Protein AF-A0A9W6SS70-F1 (afdb_monomer_lite)

Sequence (484 aa):
MRRREFAPVREHREPAPPSHRPSAETVPARDPLVPGTTDELIQLQATAGNEAVTGLVAQRAGGKGKGKAKKKAPPVDARVEHVKTAVKDGRFADGEQQLAAGEYGPARPGGAFWMLNGLSPDDLYKVSTGVGKDVRAKLIEHIAEADGKYNRARLESGIRAAMEAEKTAGSGTVSLIDALTVAGDGSFAPVWALLTGKSRPALIGVLRLLPRDLLVKLQGKLSEAPAADSAKLTDAIGDLVGTGTDMKSTDVIDLEGLKGLDRQMAGIYNQRGHLIAEQATALTIPSHAAAGIMKVESGGATFNAATDKTIIRFENHVFWKYWGKANKDSFNAHFDFERTAGGKPFHGHKWRESATGEWSDFHGDQEAEWRVIAFAASLGGQENAYKSASWGAGQVMGFNHSTVGFNTAVEMAAQYNKSERSQITGIFEYIRENNLAQAVRDADYATVAAGYNGSGQKATYAALIKAAADAYQKVTKGKTHVVN

Structure (mmCIF, N/CA/C/O backbone):
data_AF-A0A9W6SS70-F1
#
_entry.id   AF-A0A9W6SS70-F1
#
loop_
_atom_site.group_PDB
_atom_site.id
_atom_site.type_symbol
_atom_site.label_atom_id
_atom_site.label_alt_id
_atom_site.label_comp_id
_atom_site.label_asym_id
_atom_site.label_entity_id
_atom_site.label_seq_id
_atom_site.pdbx_PDB_ins_code
_atom_site.Cartn_x
_atom_site.Cartn_y
_atom_site.Cartn_z
_atom_site.occupancy
_atom_site.B_iso_or_equiv
_atom_site.auth_seq_id
_atom_site.auth_comp_id
_atom_site.auth_asym_id
_atom_site.auth_atom_id
_atom_site.pdbx_PDB_model_num
ATOM 1 N N . MET A 1 1 ? 42.114 38.171 102.226 1.00 34.84 1 MET A N 1
ATOM 2 C CA . MET A 1 1 ? 43.457 37.802 101.716 1.00 34.84 1 MET A CA 1
ATOM 3 C C . MET A 1 1 ? 43.297 36.864 100.523 1.00 34.84 1 MET A C 1
ATOM 5 O O . MET A 1 1 ? 42.344 36.103 100.497 1.00 34.84 1 MET A O 1
ATOM 9 N N . ARG A 1 2 ? 44.167 37.006 99.516 1.00 33.50 2 ARG A N 1
ATOM 10 C CA . ARG A 1 2 ? 44.130 36.365 98.183 1.00 33.50 2 ARG A CA 1
ATOM 11 C C . ARG A 1 2 ? 44.319 34.836 98.208 1.00 33.50 2 ARG A C 1
ATOM 13 O O . ARG A 1 2 ? 45.059 34.369 99.066 1.00 33.50 2 ARG A O 1
ATOM 20 N N . ARG A 1 3 ? 43.821 34.156 97.157 1.00 29.84 3 ARG A N 1
ATOM 21 C CA . ARG A 1 3 ? 44.477 33.165 96.237 1.00 29.84 3 ARG A CA 1
ATOM 22 C C . ARG A 1 3 ? 43.368 32.281 95.619 1.00 29.84 3 ARG A C 1
ATOM 24 O O . ARG A 1 3 ? 42.566 31.765 96.377 1.00 29.84 3 ARG A O 1
ATOM 31 N N . ARG A 1 4 ? 43.045 32.329 94.316 1.00 30.02 4 ARG A N 1
ATOM 32 C CA . ARG A 1 4 ? 43.705 31.875 93.058 1.00 30.02 4 ARG A CA 1
ATOM 33 C C . ARG A 1 4 ? 43.866 30.348 92.905 1.00 30.02 4 ARG A C 1
ATOM 35 O O . ARG A 1 4 ? 44.436 29.724 93.788 1.00 30.02 4 ARG A O 1
ATOM 42 N N . GLU A 1 5 ? 43.464 29.900 91.701 1.00 29.06 5 GLU A N 1
ATOM 43 C CA . GLU A 1 5 ? 43.579 28.579 91.025 1.00 29.06 5 GLU A CA 1
ATOM 44 C C . GLU A 1 5 ? 42.470 27.566 91.389 1.00 29.06 5 GLU A C 1
ATOM 46 O O . GLU A 1 5 ? 42.076 27.488 92.542 1.00 29.06 5 GLU A O 1
ATOM 51 N N . PHE A 1 6 ? 41.815 26.826 90.482 1.00 32.34 6 PHE A N 1
ATOM 52 C CA . PHE A 1 6 ? 42.171 26.249 89.174 1.00 32.34 6 PHE A CA 1
ATOM 53 C C . PHE A 1 6 ? 40.963 26.243 88.203 1.00 32.34 6 PHE A C 1
ATOM 55 O O . PHE A 1 6 ? 39.815 26.193 88.639 1.00 32.34 6 PHE A O 1
ATOM 62 N N . ALA A 1 7 ? 41.217 26.231 86.889 1.00 34.47 7 ALA A N 1
ATOM 63 C CA . ALA A 1 7 ? 40.215 25.974 85.846 1.00 34.47 7 ALA A CA 1
ATOM 64 C C . ALA A 1 7 ? 40.349 24.538 85.300 1.00 34.47 7 ALA A C 1
ATOM 66 O O . ALA A 1 7 ? 41.482 24.108 85.073 1.00 34.47 7 ALA A O 1
ATOM 67 N N . PRO A 1 8 ? 39.237 23.834 84.999 1.00 37.81 8 PRO A N 1
ATOM 68 C CA . PRO A 1 8 ? 39.266 22.666 84.127 1.00 37.81 8 PRO A CA 1
ATOM 69 C C . PRO A 1 8 ? 38.428 22.833 82.840 1.00 37.81 8 PRO A C 1
ATOM 71 O O . PRO A 1 8 ? 37.320 23.364 82.836 1.00 37.81 8 PRO A O 1
ATOM 74 N N . VAL A 1 9 ? 39.054 22.374 81.753 1.00 33.84 9 VAL A N 1
ATOM 75 C CA . VAL A 1 9 ? 38.587 21.837 80.457 1.00 33.84 9 VAL A CA 1
ATOM 76 C C . VAL A 1 9 ? 37.069 21.845 80.171 1.00 33.84 9 VAL A C 1
ATOM 78 O O . VAL A 1 9 ? 36.285 21.240 80.896 1.00 33.84 9 VAL A O 1
ATOM 81 N N . ARG A 1 10 ? 36.668 22.448 79.036 1.00 38.91 10 ARG A N 1
ATOM 82 C CA . ARG A 1 10 ? 35.332 22.304 78.421 1.00 38.91 10 ARG A CA 1
ATOM 83 C C . ARG A 1 10 ? 35.377 21.303 77.260 1.00 38.91 10 ARG A C 1
ATOM 85 O O . ARG A 1 10 ? 36.133 21.501 76.315 1.00 38.91 10 ARG A O 1
ATOM 92 N N . GLU A 1 11 ? 34.529 20.280 77.331 1.00 40.12 11 GLU A N 1
ATOM 93 C CA . GLU A 1 11 ? 34.183 19.381 76.224 1.00 40.12 11 GLU A CA 1
ATOM 94 C C . GLU A 1 11 ? 33.357 20.110 75.152 1.00 40.12 11 GLU A C 1
ATOM 96 O O . GLU A 1 11 ? 32.402 20.831 75.456 1.00 40.12 11 GLU A O 1
ATOM 101 N N . HIS A 1 12 ? 33.706 19.886 73.885 1.00 36.25 12 HIS A N 1
ATOM 102 C CA . HIS A 1 12 ? 32.921 20.289 72.723 1.00 36.25 12 HIS A CA 1
ATOM 103 C C . HIS A 1 12 ? 31.796 19.271 72.469 1.00 36.25 12 HIS A C 1
ATOM 105 O O . HIS A 1 12 ? 32.068 18.106 72.194 1.00 36.25 12 HIS A O 1
ATOM 111 N N . ARG A 1 13 ? 30.534 19.718 72.531 1.00 40.47 13 ARG A N 1
ATOM 112 C CA . ARG A 1 13 ? 29.363 19.000 71.995 1.00 40.47 13 ARG A CA 1
ATOM 113 C C . ARG A 1 13 ? 28.930 19.647 70.679 1.00 40.47 13 ARG A C 1
ATOM 115 O O . ARG A 1 13 ? 28.718 20.858 70.637 1.00 40.47 13 ARG A O 1
ATOM 122 N N . GLU A 1 14 ? 28.807 18.836 69.634 1.00 40.69 14 GLU A N 1
ATOM 123 C CA . GLU A 1 14 ? 28.291 19.217 68.313 1.00 40.69 14 GLU A CA 1
ATOM 124 C C . GLU A 1 14 ? 26.787 19.570 68.358 1.00 40.69 14 GLU A C 1
ATOM 126 O O . GLU A 1 14 ? 26.034 18.940 69.109 1.00 40.69 14 GLU A O 1
ATOM 131 N N . PRO A 1 15 ? 26.317 20.556 67.567 1.00 43.72 15 PRO A N 1
ATOM 132 C CA . PRO A 1 15 ? 24.897 20.887 67.458 1.00 43.72 15 PRO A CA 1
ATOM 133 C C . PRO A 1 15 ? 24.153 20.032 66.411 1.00 43.72 15 PRO A C 1
ATOM 135 O O . PRO A 1 15 ? 24.661 19.745 65.331 1.00 43.72 15 PRO A O 1
ATOM 138 N N . ALA A 1 16 ? 22.910 19.672 66.745 1.00 39.69 16 ALA A N 1
ATOM 139 C CA . ALA A 1 16 ? 21.987 18.863 65.944 1.00 39.69 16 ALA A CA 1
ATOM 140 C C . ALA A 1 16 ? 21.455 19.581 64.677 1.00 39.69 16 ALA A C 1
ATOM 142 O O . ALA A 1 16 ? 21.331 20.810 64.678 1.00 39.69 16 ALA A O 1
ATOM 143 N N . PRO A 1 17 ? 21.084 18.834 63.614 1.00 39.25 17 PRO A N 1
ATOM 144 C CA . PRO A 1 17 ? 20.610 19.400 62.351 1.00 39.25 17 PRO A CA 1
ATOM 145 C C . PRO A 1 17 ? 19.142 19.875 62.416 1.00 39.25 17 PRO A C 1
ATOM 147 O O . PRO A 1 17 ? 18.340 19.317 63.171 1.00 39.25 17 PRO A O 1
ATOM 150 N N . PRO A 1 18 ? 18.754 20.890 61.619 1.00 38.09 18 PRO A N 1
ATOM 151 C CA . PRO A 1 18 ? 17.405 21.441 61.638 1.00 38.09 18 PRO A CA 1
ATOM 152 C C . PRO A 1 18 ? 16.385 20.570 60.888 1.00 38.09 18 PRO A C 1
ATOM 154 O O . PRO A 1 18 ? 16.669 19.959 59.861 1.00 38.09 18 PRO A O 1
ATOM 157 N N . SER A 1 19 ? 15.161 20.569 61.419 1.00 34.66 19 SER A N 1
ATOM 158 C CA . SER A 1 19 ? 13.983 19.879 60.885 1.00 34.66 19 SER A CA 1
ATOM 159 C C . SER A 1 19 ? 13.395 20.578 59.648 1.00 34.66 19 SER A C 1
ATOM 161 O O . SER A 1 19 ? 13.146 21.784 59.664 1.00 34.66 19 SER A O 1
ATOM 163 N N . HIS A 1 20 ? 13.130 19.820 58.581 1.00 36.06 20 HIS A N 1
ATOM 164 C CA . HIS A 1 20 ? 12.375 20.280 57.411 1.00 36.06 20 HIS A CA 1
ATOM 165 C C . HIS A 1 20 ? 10.913 19.820 57.492 1.00 36.06 20 HIS A C 1
ATOM 167 O O . HIS A 1 20 ? 10.628 18.627 57.585 1.00 36.06 20 HIS A O 1
ATOM 173 N N . ARG A 1 21 ? 9.979 20.779 57.425 1.00 34.88 21 ARG A N 1
ATOM 174 C CA . ARG A 1 21 ? 8.587 20.542 57.006 1.00 34.88 21 ARG A CA 1
ATOM 175 C C . ARG A 1 21 ? 8.533 20.490 55.471 1.00 34.88 21 ARG A C 1
ATOM 177 O O . ARG A 1 21 ? 9.238 21.282 54.847 1.00 34.88 21 ARG A O 1
ATOM 184 N N . PRO A 1 22 ? 7.683 19.647 54.859 1.00 33.41 22 PRO A N 1
ATOM 185 C CA . PRO A 1 22 ? 7.480 19.663 53.418 1.00 33.41 22 PRO A CA 1
ATOM 186 C C . PRO A 1 22 ? 6.563 20.835 53.039 1.00 33.41 22 PRO A C 1
ATOM 188 O O . PRO A 1 22 ? 5.413 20.913 53.474 1.00 33.41 22 PRO A O 1
ATOM 191 N N . SER A 1 23 ? 7.097 21.768 52.257 1.00 34.31 23 SER A N 1
ATOM 192 C CA . SER A 1 23 ? 6.332 22.824 51.589 1.00 34.31 23 SER A CA 1
ATOM 193 C C . SER A 1 23 ? 5.704 22.260 50.314 1.00 34.31 23 SER A C 1
ATOM 195 O O . SER A 1 23 ? 6.335 21.466 49.623 1.00 34.31 23 SER A O 1
ATOM 197 N N . ALA A 1 24 ? 4.467 22.666 50.025 1.00 35.75 24 ALA A N 1
ATOM 198 C CA . ALA A 1 24 ? 3.689 22.254 48.862 1.00 35.75 24 ALA A CA 1
ATOM 199 C C . ALA A 1 24 ? 4.484 22.362 47.546 1.00 35.75 24 ALA A C 1
ATOM 201 O O . ALA A 1 24 ? 5.044 23.416 47.243 1.00 35.75 24 ALA A O 1
ATOM 202 N N . GLU A 1 25 ? 4.492 21.280 46.765 1.00 30.58 25 GLU A N 1
ATOM 203 C CA . GLU A 1 25 ? 4.998 21.260 45.394 1.00 30.58 25 GLU A CA 1
ATOM 204 C C . GLU A 1 25 ? 4.151 22.195 44.524 1.00 30.58 25 GLU A C 1
ATOM 206 O O . GLU A 1 25 ? 3.064 21.862 44.053 1.00 30.58 25 GLU A O 1
ATOM 211 N N . THR A 1 26 ? 4.660 23.401 44.306 1.00 35.25 26 THR A N 1
ATOM 212 C CA . THR A 1 26 ? 4.288 24.209 43.152 1.00 35.25 26 THR A CA 1
ATOM 213 C C . THR A 1 26 ? 4.836 23.523 41.908 1.00 35.25 26 THR A C 1
ATOM 215 O O . THR A 1 26 ? 6.053 23.438 41.736 1.00 35.25 26 THR A O 1
ATOM 218 N N . VAL A 1 27 ? 3.940 23.050 41.039 1.00 34.84 27 VAL A N 1
ATOM 219 C CA . VAL A 1 27 ? 4.254 22.711 39.644 1.00 34.84 27 VAL A CA 1
ATOM 220 C C . VAL A 1 27 ? 5.061 23.876 39.052 1.00 34.84 27 VAL A C 1
ATOM 222 O O . VAL A 1 27 ? 4.586 25.014 39.136 1.00 34.84 27 VAL A O 1
ATOM 225 N N . PRO A 1 28 ? 6.266 23.659 38.493 1.00 29.52 28 PRO A N 1
ATOM 226 C CA . PRO A 1 28 ? 7.027 24.759 37.927 1.00 29.52 28 PRO A CA 1
ATOM 227 C C . PRO A 1 28 ? 6.245 25.323 36.740 1.00 29.52 28 PRO A C 1
ATOM 229 O O . PRO A 1 28 ? 5.837 24.593 35.833 1.00 29.52 28 PRO A O 1
ATOM 232 N N . ALA A 1 29 ? 6.016 26.636 36.759 1.00 34.00 29 ALA A N 1
ATOM 233 C CA . ALA A 1 29 ? 5.611 27.360 35.567 1.00 34.00 29 ALA A CA 1
ATOM 234 C C . ALA A 1 29 ? 6.631 27.052 34.461 1.00 34.00 29 ALA A C 1
ATOM 236 O O . ALA A 1 29 ? 7.833 27.062 34.721 1.00 34.00 29 ALA A O 1
ATOM 237 N N . ARG A 1 30 ? 6.156 26.750 33.244 1.00 35.00 30 ARG A N 1
ATOM 238 C CA . ARG A 1 30 ? 7.028 26.637 32.067 1.00 35.00 30 ARG A CA 1
ATOM 239 C C . ARG A 1 30 ? 7.896 27.891 32.004 1.00 35.00 30 ARG A C 1
ATOM 241 O O . ARG A 1 30 ? 7.346 28.994 32.001 1.00 35.00 30 ARG A O 1
ATOM 248 N N . ASP A 1 31 ? 9.214 27.707 31.980 1.00 31.39 31 ASP A N 1
ATOM 249 C CA . ASP A 1 31 ? 10.160 28.811 31.853 1.00 31.39 31 ASP A CA 1
ATOM 250 C C . ASP A 1 31 ? 9.761 29.702 30.665 1.00 31.39 31 ASP A C 1
ATOM 252 O O . ASP A 1 31 ? 9.451 29.183 29.584 1.00 31.39 31 ASP A O 1
ATOM 256 N N . PRO A 1 32 ? 9.749 31.038 30.818 1.00 34.53 32 PRO A N 1
ATOM 257 C CA . PRO A 1 32 ? 9.654 31.915 29.666 1.00 34.53 32 PRO A CA 1
ATOM 258 C C . PRO A 1 32 ? 10.853 31.628 28.755 1.00 34.53 32 PRO A C 1
ATOM 260 O O . PRO A 1 32 ? 11.989 31.596 29.225 1.00 34.53 32 PRO A O 1
ATOM 263 N N . LEU A 1 33 ? 10.569 31.384 27.469 1.00 32.31 33 LEU A N 1
ATOM 264 C CA . LEU A 1 33 ? 11.536 31.077 26.409 1.00 32.31 33 LEU A CA 1
ATOM 265 C C . LEU A 1 33 ? 12.880 31.773 26.649 1.00 32.31 33 LEU A C 1
ATOM 267 O O . LEU A 1 33 ? 12.975 33.002 26.603 1.00 32.31 33 LEU A O 1
ATOM 271 N N . VAL A 1 34 ? 13.916 30.973 26.899 1.00 31.56 34 VAL A N 1
ATOM 272 C CA . VAL A 1 34 ? 15.281 31.471 27.060 1.00 31.56 34 VAL A CA 1
ATOM 273 C C . VAL A 1 34 ? 15.695 32.134 25.736 1.00 31.56 34 VAL A C 1
ATOM 275 O O . VAL A 1 34 ? 15.653 31.466 24.694 1.00 31.56 34 VAL A O 1
ATOM 278 N N . PRO A 1 35 ? 16.079 33.425 25.728 1.00 30.78 35 PRO A N 1
ATOM 279 C CA . PRO A 1 35 ? 16.480 34.108 24.502 1.00 30.78 35 PRO A CA 1
ATOM 280 C C . PRO A 1 35 ? 17.691 33.406 23.868 1.00 30.78 35 PRO A C 1
ATOM 282 O O . PRO A 1 35 ? 18.726 33.262 24.517 1.00 30.78 35 PRO A O 1
ATOM 285 N N . GLY A 1 36 ? 17.578 32.976 22.606 1.00 40.69 36 GLY A N 1
ATOM 286 C CA . GLY A 1 36 ? 18.657 32.303 21.870 1.00 40.69 36 GLY A CA 1
ATOM 287 C C . GLY A 1 36 ? 18.590 30.784 21.735 1.00 40.69 36 GLY A C 1
ATOM 288 O O . GLY A 1 36 ? 19.578 30.176 21.328 1.00 40.69 36 GLY A O 1
ATOM 289 N N . THR A 1 37 ? 17.448 30.168 22.019 1.00 44.69 37 THR A N 1
ATOM 290 C CA . THR A 1 37 ? 17.220 28.732 21.794 1.00 44.69 37 THR A CA 1
ATOM 291 C C . THR A 1 37 ? 16.939 28.403 20.321 1.00 44.69 37 THR A C 1
ATOM 293 O O . THR A 1 37 ? 16.532 29.259 19.532 1.00 44.69 37 THR A O 1
ATOM 296 N N . THR A 1 38 ? 17.146 27.137 19.941 1.00 45.81 38 THR A N 1
ATOM 297 C CA . THR A 1 38 ? 16.840 26.570 18.612 1.00 45.81 38 THR A CA 1
ATOM 298 C C . THR A 1 38 ? 15.425 26.920 18.135 1.00 45.81 38 THR A C 1
ATOM 300 O O . THR A 1 38 ? 15.217 27.162 16.947 1.00 45.81 38 THR A O 1
ATOM 303 N N . ASP A 1 39 ? 14.479 27.050 19.063 1.00 44.88 39 ASP A N 1
ATOM 304 C CA . ASP A 1 39 ? 13.083 27.388 18.788 1.00 44.88 39 ASP A CA 1
ATOM 305 C C . ASP A 1 39 ? 12.897 28.833 18.290 1.00 44.88 39 ASP A C 1
ATOM 307 O O . ASP A 1 39 ? 12.060 29.074 17.422 1.00 44.88 39 ASP A O 1
ATOM 311 N N . GLU A 1 40 ? 13.721 29.789 18.743 1.00 47.34 40 GLU A N 1
ATOM 312 C CA . GLU A 1 40 ? 13.718 31.178 18.248 1.00 47.34 40 GLU A CA 1
ATOM 313 C C . GLU A 1 40 ? 14.243 31.244 16.802 1.00 47.34 40 GLU A C 1
ATOM 315 O O . GLU A 1 40 ? 13.710 31.975 15.966 1.00 47.34 40 GLU A O 1
ATOM 320 N N . LEU A 1 41 ? 15.255 30.430 16.479 1.00 48.66 41 LEU A N 1
ATOM 321 C CA . LEU A 1 41 ? 15.810 30.331 15.126 1.00 48.66 41 LEU A CA 1
ATOM 322 C C . LEU A 1 41 ? 14.840 29.632 14.169 1.00 48.66 41 LEU A C 1
ATOM 324 O O . LEU A 1 41 ? 14.736 30.042 13.017 1.00 48.66 41 LEU A O 1
ATOM 328 N N . ILE A 1 42 ? 14.094 28.630 14.641 1.00 51.38 42 ILE A N 1
ATOM 329 C CA . ILE A 1 42 ? 13.034 27.962 13.873 1.00 51.38 42 ILE A CA 1
ATOM 330 C C . ILE A 1 42 ? 11.856 28.917 13.625 1.00 51.38 42 ILE A C 1
ATOM 332 O O . ILE A 1 42 ? 11.370 29.006 12.499 1.00 51.38 42 ILE A O 1
ATOM 336 N N . GLN A 1 43 ? 11.435 29.689 14.631 1.00 48.66 43 GLN A N 1
ATOM 337 C CA . GLN A 1 43 ? 10.403 30.726 14.488 1.00 48.66 43 GLN A CA 1
ATOM 338 C C . GLN A 1 43 ? 10.821 31.832 13.510 1.00 48.66 43 GLN A C 1
ATOM 340 O O . GLN A 1 43 ? 10.054 32.201 12.616 1.00 48.66 43 GLN A O 1
ATOM 345 N N . LEU A 1 44 ? 12.054 32.333 13.624 1.00 45.47 44 LEU A N 1
ATOM 346 C CA . LEU A 1 44 ? 12.578 33.370 12.735 1.00 45.47 44 LEU A CA 1
ATOM 347 C C . LEU A 1 44 ? 12.790 32.846 11.305 1.00 45.47 44 LEU A C 1
ATOM 349 O O . LEU A 1 44 ? 12.548 33.566 10.336 1.00 45.47 44 LEU A O 1
ATOM 353 N N . GLN A 1 45 ? 13.165 31.571 11.163 1.00 49.72 45 GLN A N 1
ATOM 354 C CA . GLN A 1 45 ? 13.223 30.886 9.874 1.00 49.72 45 GLN A CA 1
ATOM 355 C C . GLN A 1 45 ? 11.846 30.807 9.221 1.00 49.72 45 GLN A C 1
ATOM 357 O O . GLN A 1 45 ? 11.708 31.098 8.033 1.00 49.72 45 GLN A O 1
ATOM 362 N N . ALA A 1 46 ? 10.840 30.401 9.994 1.00 43.56 46 ALA A N 1
ATOM 363 C CA . ALA A 1 46 ? 9.483 30.187 9.513 1.00 43.56 46 ALA A CA 1
ATOM 364 C C . ALA A 1 46 ? 8.795 31.496 9.097 1.00 43.56 46 ALA A C 1
ATOM 366 O O . ALA A 1 46 ? 8.000 31.501 8.161 1.00 43.56 46 ALA A O 1
ATOM 367 N N . THR A 1 47 ? 9.113 32.608 9.763 1.00 38.97 47 THR A N 1
ATOM 368 C CA . THR A 1 47 ? 8.462 33.907 9.528 1.00 38.97 47 THR A CA 1
ATOM 369 C C . THR A 1 47 ? 9.213 34.815 8.556 1.00 38.97 47 THR A C 1
ATOM 371 O O . THR A 1 47 ? 8.577 35.587 7.841 1.00 38.97 47 THR A O 1
ATOM 374 N N . ALA A 1 48 ? 10.546 34.735 8.495 1.00 42.50 48 ALA A N 1
ATOM 375 C CA . ALA A 1 48 ? 11.370 35.690 7.749 1.00 42.50 48 ALA A CA 1
ATOM 376 C C . ALA A 1 48 ? 12.458 35.042 6.864 1.00 42.50 48 ALA A C 1
ATOM 378 O O . ALA A 1 48 ? 13.204 35.744 6.175 1.00 42.50 48 ALA A O 1
ATOM 379 N N . GLY A 1 49 ? 12.520 33.707 6.823 1.00 44.81 49 GLY A N 1
ATOM 380 C CA . GLY A 1 49 ? 13.399 32.940 5.943 1.00 44.81 49 GLY A CA 1
ATOM 381 C C . GLY A 1 49 ? 14.882 32.957 6.336 1.00 44.81 49 GLY A C 1
ATOM 382 O O . GLY A 1 49 ? 15.316 33.612 7.284 1.00 44.81 49 GLY A O 1
ATOM 383 N N . ASN A 1 50 ? 15.687 32.241 5.544 1.00 45.47 50 ASN A N 1
ATOM 384 C CA . ASN A 1 50 ? 17.110 31.988 5.815 1.00 45.47 50 ASN A CA 1
ATOM 385 C C . ASN A 1 50 ? 17.958 33.260 5.989 1.00 45.47 50 ASN A C 1
ATOM 387 O O . ASN A 1 50 ? 18.936 33.245 6.738 1.00 45.47 50 ASN A O 1
ATOM 391 N N . GLU A 1 51 ? 17.605 34.369 5.331 1.00 44.91 51 GLU A N 1
ATOM 392 C CA . GLU A 1 51 ? 18.325 35.640 5.495 1.00 44.91 51 GLU A CA 1
ATOM 393 C C . GLU A 1 51 ? 18.149 36.237 6.899 1.00 44.91 51 GLU A C 1
ATOM 395 O O . GLU A 1 51 ? 19.100 36.808 7.433 1.00 44.91 51 GLU A O 1
ATOM 400 N N . ALA A 1 52 ? 16.981 36.073 7.524 1.00 43.12 52 ALA A N 1
ATOM 401 C CA . ALA A 1 52 ? 16.703 36.615 8.850 1.00 43.12 52 ALA A CA 1
ATOM 402 C C . ALA A 1 52 ? 17.399 35.815 9.957 1.00 43.12 52 ALA A C 1
ATOM 404 O O . ALA A 1 52 ? 18.002 36.402 10.855 1.00 43.12 52 ALA A O 1
ATOM 405 N N . VAL A 1 53 ? 17.412 34.485 9.836 1.00 48.19 53 VAL A N 1
ATOM 406 C CA . VAL A 1 53 ? 18.167 33.592 10.733 1.00 48.19 53 VAL A CA 1
ATOM 407 C C . VAL A 1 53 ? 19.661 33.867 10.641 1.00 48.19 53 VAL A C 1
ATOM 409 O O . VAL A 1 53 ? 20.328 34.040 11.659 1.00 48.19 53 VAL A O 1
ATOM 412 N N . THR A 1 54 ? 20.177 34.016 9.419 1.00 45.47 54 THR A N 1
ATOM 413 C CA . THR A 1 54 ? 21.578 34.394 9.190 1.00 45.47 54 THR A CA 1
ATOM 414 C C . THR A 1 54 ? 21.882 35.784 9.766 1.00 45.47 54 THR A C 1
ATOM 416 O O . THR A 1 54 ? 22.950 35.993 10.340 1.00 45.47 54 THR A O 1
ATOM 419 N N . GLY A 1 55 ? 20.940 36.729 9.667 1.00 43.94 55 GLY A N 1
ATOM 420 C CA . GLY A 1 55 ? 21.052 38.075 10.230 1.00 43.94 55 GLY A CA 1
ATOM 421 C C . GLY A 1 55 ? 21.112 38.104 11.759 1.00 43.94 55 GLY A C 1
ATOM 422 O O . GLY A 1 55 ? 21.949 38.815 12.313 1.00 43.94 55 GLY A O 1
ATOM 423 N N . LEU A 1 56 ? 20.287 37.303 12.439 1.00 45.06 56 LEU A N 1
ATOM 424 C CA . LEU A 1 56 ? 20.263 37.203 13.903 1.00 45.06 56 LEU A CA 1
ATOM 425 C C . LEU A 1 56 ? 21.532 36.530 14.449 1.00 45.06 56 LEU A C 1
ATOM 427 O O . LEU A 1 56 ? 22.124 37.004 15.420 1.00 45.06 56 LEU A O 1
ATOM 431 N N . VAL A 1 57 ? 21.990 35.462 13.788 1.00 47.81 57 VAL A N 1
ATOM 432 C CA . VAL A 1 57 ? 23.243 34.766 14.125 1.00 47.81 57 VAL A CA 1
ATOM 433 C C . VAL A 1 57 ? 24.451 35.687 13.904 1.00 47.81 57 VAL A C 1
ATOM 435 O O . VAL A 1 57 ? 25.340 35.750 14.752 1.00 47.81 57 VAL A O 1
ATOM 438 N N . ALA A 1 58 ? 24.456 36.485 12.829 1.00 43.03 58 ALA A N 1
ATOM 439 C CA . ALA A 1 58 ? 25.506 37.468 12.555 1.00 43.03 58 ALA A CA 1
ATOM 440 C C . ALA A 1 58 ? 25.498 38.662 13.530 1.00 43.03 58 ALA A C 1
ATOM 442 O O . ALA A 1 58 ? 26.564 39.117 13.937 1.00 43.03 58 ALA A O 1
ATOM 443 N N . GLN A 1 59 ? 24.322 39.153 13.945 1.00 44.31 59 GLN A N 1
ATOM 444 C CA . GLN A 1 59 ? 24.195 40.216 14.955 1.00 44.31 59 GLN A CA 1
ATOM 445 C C . GLN A 1 59 ? 24.749 39.792 16.320 1.00 44.31 59 GLN A C 1
ATOM 447 O O . GLN A 1 59 ? 25.317 40.619 17.034 1.00 44.31 59 GLN A O 1
ATOM 452 N N . ARG A 1 60 ? 24.597 38.510 16.674 1.00 48.31 60 ARG A N 1
ATOM 453 C CA . ARG A 1 60 ? 25.060 37.938 17.946 1.00 48.31 60 ARG A CA 1
ATOM 454 C C . ARG A 1 60 ? 26.551 37.557 17.934 1.00 48.31 60 ARG A C 1
ATOM 456 O O . ARG A 1 60 ? 27.151 37.488 19.001 1.00 48.31 60 ARG A O 1
ATOM 463 N N . ALA A 1 61 ? 27.167 37.383 16.759 1.00 40.88 61 ALA A N 1
ATOM 464 C CA . ALA A 1 61 ? 28.573 36.983 16.607 1.00 40.88 61 ALA A CA 1
ATOM 465 C C . ALA A 1 61 ? 29.610 38.127 16.701 1.00 40.88 61 ALA A C 1
ATOM 467 O O . ALA A 1 61 ? 30.807 37.851 16.748 1.00 40.88 61 ALA A O 1
ATOM 468 N N . GLY A 1 62 ? 29.206 39.402 16.750 1.00 35.28 62 GLY A N 1
ATOM 469 C CA . GLY A 1 62 ? 30.151 40.499 16.999 1.00 35.28 62 GLY A CA 1
ATOM 470 C C . GLY A 1 62 ? 29.721 41.853 16.442 1.00 35.28 62 GLY A C 1
ATOM 471 O O . GLY A 1 62 ? 29.383 41.997 15.270 1.00 35.28 62 GLY A O 1
ATOM 472 N N . GLY A 1 63 ? 29.757 42.866 17.308 1.00 39.81 63 GLY A N 1
ATOM 473 C CA . GLY A 1 63 ? 29.382 44.240 17.002 1.00 39.81 63 GLY A CA 1
ATOM 474 C C . GLY A 1 63 ? 30.257 44.950 15.958 1.00 39.81 63 GLY A C 1
ATOM 475 O O . GLY A 1 63 ? 31.441 44.682 15.800 1.00 39.81 63 GLY A O 1
ATOM 476 N N . LYS A 1 64 ? 29.620 45.938 15.312 1.00 43.66 64 LYS A N 1
ATOM 477 C CA . LYS A 1 64 ? 30.180 47.075 14.555 1.00 43.66 64 LYS A CA 1
ATOM 478 C C . LYS A 1 64 ? 31.263 46.745 13.510 1.00 43.66 64 LYS A C 1
ATOM 480 O O . LYS A 1 64 ? 32.455 46.846 13.768 1.00 43.66 64 LYS A O 1
ATOM 485 N N . GLY A 1 65 ? 30.836 46.578 12.257 1.00 29.95 65 GLY A N 1
ATOM 486 C CA . GLY A 1 65 ? 31.710 46.697 11.087 1.00 29.95 65 GLY A CA 1
ATOM 487 C C . GLY A 1 65 ? 30.922 47.072 9.833 1.00 29.95 65 GLY A C 1
ATOM 488 O O . GLY A 1 65 ? 30.066 46.317 9.386 1.00 29.95 65 GLY A O 1
ATOM 489 N N . LYS A 1 66 ? 31.184 48.263 9.285 1.00 35.62 66 LYS A N 1
ATOM 490 C CA . LYS A 1 66 ? 30.565 48.803 8.065 1.00 35.62 66 LYS A CA 1
ATOM 491 C C . LYS A 1 66 ? 30.737 47.849 6.868 1.00 35.62 66 LYS A C 1
ATOM 493 O O . LYS A 1 66 ? 31.844 47.401 6.601 1.00 35.62 66 LYS A O 1
ATOM 498 N N . GLY A 1 67 ? 29.640 47.625 6.139 1.00 41.41 67 GLY A N 1
ATOM 499 C CA . GLY A 1 67 ? 29.579 47.231 4.725 1.00 41.41 67 GLY A CA 1
ATOM 500 C C . GLY A 1 67 ? 30.464 46.068 4.263 1.00 41.41 67 GLY A C 1
ATOM 501 O O . GLY A 1 67 ? 31.555 46.291 3.748 1.00 41.41 67 GLY A O 1
ATOM 502 N N . LYS A 1 68 ? 29.941 44.837 4.296 1.00 32.53 68 LYS A N 1
ATOM 503 C CA . LYS A 1 68 ? 30.390 43.754 3.404 1.00 32.53 68 LYS A CA 1
ATOM 504 C C . LYS A 1 68 ? 29.183 43.134 2.702 1.00 32.53 68 LYS A C 1
ATOM 506 O O . LYS A 1 68 ? 28.125 42.976 3.304 1.00 32.53 68 LYS A O 1
ATOM 511 N N . ALA A 1 69 ? 29.345 42.859 1.409 1.00 37.44 69 ALA A N 1
ATOM 512 C CA . ALA A 1 69 ? 28.310 42.356 0.513 1.00 37.44 69 ALA A CA 1
ATOM 513 C C . ALA A 1 69 ? 27.564 41.146 1.103 1.00 37.44 69 ALA A C 1
ATOM 515 O O . ALA A 1 69 ? 28.188 40.195 1.577 1.00 37.44 69 ALA A O 1
ATOM 516 N N . LYS A 1 70 ? 26.226 41.185 1.039 1.00 34.59 70 LYS A N 1
ATOM 517 C CA . LYS A 1 70 ? 25.343 40.059 1.367 1.00 34.59 70 LYS A CA 1
ATOM 518 C C . LYS A 1 70 ? 25.782 38.834 0.551 1.00 34.59 70 LYS A C 1
ATOM 520 O O . LYS A 1 70 ? 25.672 38.851 -0.675 1.00 34.59 70 LYS A O 1
ATOM 525 N N . LYS A 1 71 ? 26.285 37.775 1.194 1.00 40.03 71 LYS A N 1
ATOM 526 C CA . LYS A 1 71 ? 26.507 36.488 0.515 1.00 40.03 71 LYS A CA 1
ATOM 527 C C . LYS A 1 71 ? 25.132 35.899 0.182 1.00 40.03 71 LYS A C 1
ATOM 529 O O . LYS A 1 71 ? 24.436 35.446 1.084 1.00 40.03 71 LYS A O 1
ATOM 534 N N . LYS A 1 72 ? 24.724 35.936 -1.094 1.00 46.66 72 LYS A N 1
ATOM 535 C CA . LYS A 1 72 ? 23.524 35.223 -1.564 1.00 46.66 72 LYS A CA 1
ATOM 536 C C . LYS A 1 72 ? 23.677 33.733 -1.254 1.00 46.66 72 LYS A C 1
ATOM 538 O O . LYS A 1 72 ? 24.747 33.166 -1.475 1.00 46.66 72 LYS A O 1
ATOM 543 N N . ALA A 1 73 ? 22.608 33.117 -0.758 1.00 54.16 73 ALA A N 1
ATOM 544 C CA . ALA A 1 73 ? 22.551 31.675 -0.565 1.00 54.16 73 ALA A CA 1
ATOM 545 C C . ALA A 1 73 ? 22.865 30.939 -1.889 1.00 54.16 73 ALA A C 1
ATOM 547 O O . ALA A 1 73 ? 22.471 31.432 -2.951 1.00 54.16 73 ALA A O 1
ATOM 548 N N . PRO A 1 74 ? 23.557 29.781 -1.859 1.00 60.81 74 PRO A N 1
ATOM 549 C CA . PRO A 1 74 ? 23.889 29.042 -3.072 1.00 60.81 74 PRO A CA 1
ATOM 550 C C . PRO A 1 74 ? 22.638 28.692 -3.895 1.00 60.81 74 PRO A C 1
ATOM 552 O O . PRO A 1 74 ? 21.628 28.295 -3.295 1.00 60.81 74 PRO A O 1
ATOM 555 N N . PRO A 1 75 ? 22.700 28.789 -5.238 1.00 77.44 75 PRO A N 1
ATOM 556 C CA . PRO A 1 75 ? 21.651 28.291 -6.126 1.00 77.44 75 PRO A CA 1
ATOM 557 C C . PRO A 1 75 ? 21.354 26.806 -5.881 1.00 77.44 75 PRO A C 1
ATOM 559 O O . PRO A 1 75 ? 22.236 26.062 -5.452 1.00 77.44 75 PRO A O 1
ATOM 562 N N . VAL A 1 76 ? 20.132 26.364 -6.196 1.00 81.19 76 VAL A N 1
ATOM 563 C CA . VAL A 1 76 ? 19.691 24.962 -6.037 1.00 81.19 76 VAL A CA 1
ATOM 564 C C . VAL A 1 76 ? 20.683 23.980 -6.667 1.00 81.19 76 VAL A C 1
ATOM 566 O O . VAL A 1 76 ? 21.071 23.020 -6.008 1.00 81.19 76 VAL A O 1
ATOM 569 N N . ASP A 1 77 ? 21.174 24.258 -7.876 1.00 81.88 77 ASP A N 1
ATOM 570 C CA . ASP A 1 77 ? 22.112 23.378 -8.587 1.00 81.88 77 ASP A CA 1
ATOM 571 C C . ASP A 1 77 ? 23.441 23.205 -7.837 1.00 81.88 77 ASP A C 1
ATOM 573 O O . ASP A 1 77 ? 23.961 22.097 -7.721 1.00 81.88 77 ASP A O 1
ATOM 577 N N . ALA A 1 78 ? 23.959 24.278 -7.231 1.00 82.69 78 ALA A N 1
ATOM 578 C CA . ALA A 1 78 ? 25.178 24.209 -6.427 1.00 82.69 78 ALA A CA 1
ATOM 579 C C . ALA A 1 78 ? 24.980 23.354 -5.164 1.00 82.69 78 ALA A C 1
ATOM 581 O O . ALA A 1 78 ? 25.888 22.645 -4.733 1.00 82.69 78 ALA A O 1
ATOM 582 N N . ARG A 1 79 ? 23.777 23.385 -4.578 1.00 88.19 79 ARG A N 1
ATOM 583 C CA . ARG A 1 79 ? 23.424 22.547 -3.423 1.00 88.19 79 ARG A CA 1
ATOM 584 C C . ARG A 1 79 ? 23.271 21.083 -3.816 1.00 88.19 79 ARG A C 1
ATOM 586 O O . ARG A 1 79 ? 23.715 20.216 -3.070 1.00 88.19 79 ARG A O 1
ATOM 593 N N . VAL A 1 80 ? 22.685 20.813 -4.982 1.00 91.31 80 VAL A N 1
ATOM 594 C CA . VAL A 1 80 ? 22.577 19.462 -5.547 1.00 91.31 80 VAL A CA 1
ATOM 595 C C . VAL A 1 80 ? 23.964 18.842 -5.702 1.00 91.31 80 VAL A C 1
ATOM 597 O O . VAL A 1 80 ? 24.203 17.749 -5.190 1.00 91.31 80 VAL A O 1
ATOM 600 N N . GLU A 1 81 ? 24.895 19.547 -6.342 1.00 90.62 81 GLU A N 1
ATOM 601 C CA . GLU A 1 81 ? 26.252 19.031 -6.552 1.00 90.62 81 GLU A CA 1
ATOM 602 C C . GLU A 1 81 ? 27.029 18.862 -5.240 1.00 90.62 81 GLU A C 1
ATOM 604 O O . GLU A 1 81 ? 27.747 17.871 -5.068 1.00 90.62 81 GLU A O 1
ATOM 609 N N . HIS A 1 82 ? 26.826 19.756 -4.265 1.00 89.38 82 HIS A N 1
ATOM 610 C CA . HIS A 1 82 ? 27.392 19.584 -2.924 1.00 89.38 82 HIS A CA 1
ATOM 611 C C . HIS A 1 82 ? 26.885 18.308 -2.253 1.00 89.38 82 HIS A C 1
ATOM 613 O O . HIS A 1 82 ? 27.688 17.526 -1.749 1.00 89.38 82 HIS A O 1
ATOM 619 N N . VAL A 1 83 ? 25.570 18.070 -2.257 1.00 93.19 83 VAL A N 1
ATOM 620 C CA . VAL A 1 83 ? 24.979 16.877 -1.632 1.00 93.19 83 VAL A CA 1
ATOM 621 C C . VAL A 1 83 ? 25.479 15.604 -2.314 1.00 93.19 83 VAL A C 1
ATOM 623 O O . VAL A 1 83 ? 25.889 14.674 -1.622 1.00 93.19 83 VAL A O 1
ATOM 626 N N . LYS A 1 84 ? 25.528 15.569 -3.654 1.00 96.06 84 LYS A N 1
ATOM 627 C CA . LYS A 1 84 ? 26.096 14.433 -4.403 1.00 96.06 84 LYS A CA 1
ATOM 628 C C . LYS A 1 84 ? 27.546 14.158 -4.005 1.00 96.06 84 LYS A C 1
ATOM 630 O O . LYS A 1 84 ? 27.904 13.008 -3.759 1.00 96.06 84 LYS A O 1
ATOM 635 N N . THR A 1 85 ? 28.362 15.207 -3.921 1.00 93.62 85 THR A N 1
ATOM 636 C CA . THR A 1 85 ? 29.780 15.102 -3.552 1.00 93.62 85 THR A CA 1
ATOM 637 C C . THR A 1 85 ? 29.939 14.616 -2.115 1.00 93.62 85 THR A C 1
ATOM 639 O O . THR A 1 85 ? 30.679 13.674 -1.864 1.00 93.62 85 THR A O 1
ATOM 642 N N . ALA A 1 86 ? 29.190 15.190 -1.173 1.00 91.06 86 ALA A N 1
ATOM 643 C CA . ALA A 1 86 ? 29.238 14.793 0.227 1.00 91.06 86 ALA A CA 1
ATOM 644 C C . ALA A 1 86 ? 28.836 13.321 0.422 1.00 91.06 86 ALA A C 1
ATOM 646 O O . ALA A 1 86 ? 29.555 12.585 1.087 1.00 91.06 86 ALA A O 1
ATOM 647 N N . VAL A 1 87 ? 27.765 12.855 -0.232 1.00 95.56 87 VAL A N 1
ATOM 648 C CA . VAL A 1 87 ? 27.361 11.436 -0.192 1.00 95.56 87 VAL A CA 1
ATOM 649 C C . VAL A 1 87 ? 28.412 10.526 -0.834 1.00 95.56 87 VAL A C 1
ATOM 651 O O . VAL A 1 87 ? 28.667 9.435 -0.328 1.00 95.56 87 VAL A O 1
ATOM 654 N N . LYS A 1 88 ? 29.045 10.954 -1.934 1.00 95.94 88 LYS A N 1
ATOM 655 C CA . LYS A 1 88 ? 30.148 10.208 -2.562 1.00 95.94 88 LYS A CA 1
ATOM 656 C C . LYS A 1 88 ? 31.344 10.062 -1.617 1.00 95.94 88 LYS A C 1
ATOM 658 O O . LYS A 1 88 ? 31.947 8.995 -1.582 1.00 95.94 88 LYS A O 1
ATOM 663 N N . ASP A 1 89 ? 31.641 11.104 -0.849 1.00 93.12 89 ASP A N 1
ATOM 664 C CA . ASP A 1 89 ? 32.730 11.134 0.130 1.00 93.12 89 ASP A CA 1
ATOM 665 C C . ASP A 1 89 ? 32.371 10.439 1.461 1.00 93.12 89 ASP A C 1
ATOM 667 O O . ASP A 1 89 ? 33.182 10.445 2.384 1.00 93.12 89 ASP A O 1
ATOM 671 N N . GLY A 1 90 ? 31.157 9.888 1.599 1.00 93.62 90 GLY A N 1
ATOM 672 C CA . GLY A 1 90 ? 30.674 9.291 2.851 1.00 93.62 90 GLY A CA 1
ATOM 673 C C . GLY A 1 90 ? 30.391 10.306 3.965 1.00 93.62 90 GLY A C 1
ATOM 674 O O . GLY A 1 90 ? 30.333 9.939 5.133 1.00 93.62 90 GLY A O 1
ATOM 675 N N . ARG A 1 91 ? 30.230 11.588 3.619 1.00 92.38 91 ARG A N 1
ATOM 676 C CA . ARG A 1 91 ? 30.002 12.693 4.558 1.00 92.38 91 ARG A CA 1
ATOM 677 C C . ARG A 1 91 ? 28.525 13.038 4.654 1.00 92.38 91 ARG A C 1
ATOM 679 O O . ARG A 1 91 ? 28.010 13.855 3.882 1.00 92.38 91 ARG A O 1
ATOM 686 N N . PHE A 1 92 ? 27.831 12.430 5.604 1.00 90.62 92 PHE A N 1
ATOM 687 C CA . PHE A 1 92 ? 26.393 12.618 5.777 1.00 90.62 92 PHE A CA 1
ATOM 688 C C . PHE A 1 92 ? 26.088 13.696 6.815 1.00 90.62 92 PHE A C 1
ATOM 690 O O . PHE A 1 92 ? 25.505 14.727 6.470 1.00 90.62 92 PHE A O 1
ATOM 697 N N . ALA A 1 93 ? 26.524 13.497 8.060 1.00 84.62 93 ALA A N 1
ATOM 698 C CA . ALA A 1 93 ? 26.191 14.358 9.195 1.00 84.62 93 ALA A CA 1
ATOM 699 C C . ALA A 1 93 ? 27.330 15.283 9.670 1.00 84.62 93 ALA 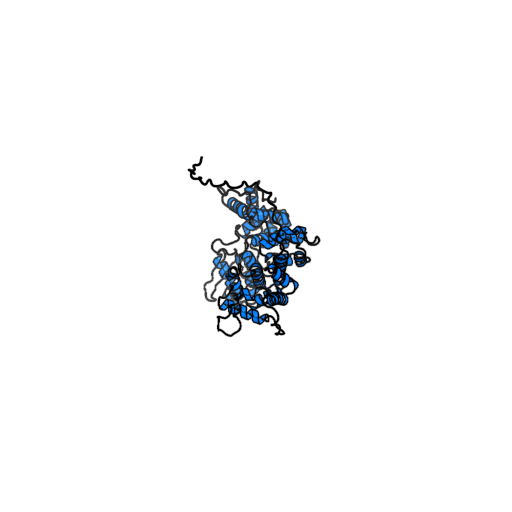A C 1
ATOM 701 O O . ALA A 1 93 ? 27.263 15.829 10.774 1.00 84.62 93 ALA A O 1
ATOM 702 N N . ASP A 1 94 ? 28.388 15.451 8.873 1.00 80.31 94 ASP A N 1
ATOM 703 C CA . ASP A 1 94 ? 29.512 16.329 9.200 1.00 80.31 94 ASP A CA 1
ATOM 704 C C . ASP A 1 94 ? 29.063 17.787 9.373 1.00 80.31 94 ASP A C 1
ATOM 706 O O . ASP A 1 94 ? 28.377 18.353 8.516 1.00 80.31 94 ASP A O 1
ATOM 710 N N . GLY A 1 95 ? 29.510 18.428 10.453 1.00 73.19 95 GLY A N 1
ATOM 711 C CA . GLY A 1 95 ? 29.390 19.876 10.614 1.00 73.19 95 GLY A CA 1
ATOM 712 C C . GLY A 1 95 ? 30.321 20.642 9.670 1.00 73.19 95 GLY A C 1
ATOM 713 O O . GLY A 1 95 ? 31.219 20.073 9.049 1.00 73.19 95 GLY A O 1
ATOM 714 N N . GLU A 1 96 ? 30.121 21.956 9.577 1.00 72.50 96 GLU A N 1
ATOM 715 C CA . GLU A 1 96 ? 31.090 22.838 8.924 1.00 72.50 96 GLU A CA 1
ATOM 716 C C . GLU A 1 96 ? 32.425 22.774 9.682 1.00 72.50 96 GLU A C 1
ATOM 718 O O . GLU A 1 96 ? 32.465 22.964 10.900 1.00 72.50 96 GLU A O 1
ATOM 723 N N . GLN A 1 97 ? 33.516 22.473 8.976 1.00 66.25 97 GLN A N 1
ATOM 724 C CA . GLN A 1 97 ? 34.838 22.397 9.595 1.00 66.25 97 GLN A CA 1
ATOM 725 C C . GLN A 1 97 ? 35.501 23.771 9.535 1.00 66.25 97 GLN A C 1
ATOM 727 O O . GLN A 1 97 ? 35.666 24.353 8.457 1.00 66.25 97 GLN A O 1
ATOM 732 N N . GLN A 1 98 ? 35.902 24.272 10.704 1.00 58.56 98 GLN A N 1
ATOM 733 C CA . GLN A 1 98 ? 36.785 25.429 10.786 1.00 58.56 98 GLN A CA 1
ATOM 734 C C . GLN A 1 98 ? 38.173 25.051 10.264 1.00 58.56 98 GLN A C 1
ATOM 736 O O . GLN A 1 98 ? 38.622 23.917 10.431 1.00 58.56 98 GLN A O 1
ATOM 741 N N . LEU A 1 99 ? 38.841 26.010 9.629 1.00 57.09 99 LEU A N 1
ATOM 742 C CA . LEU A 1 99 ? 40.222 25.838 9.194 1.00 57.09 99 LEU A CA 1
ATOM 743 C C . LEU A 1 99 ? 41.136 25.623 10.399 1.00 57.09 99 LEU A C 1
ATOM 745 O O . LEU A 1 99 ? 40.942 26.245 11.448 1.00 57.09 99 LEU A O 1
ATOM 749 N N . ALA A 1 100 ? 42.149 24.773 10.235 1.00 61.47 100 ALA A N 1
ATOM 750 C CA . ALA A 1 100 ? 43.183 24.637 11.247 1.00 61.47 100 ALA A CA 1
ATOM 751 C C . ALA A 1 100 ? 43.940 25.967 11.409 1.00 61.47 100 ALA A C 1
ATOM 753 O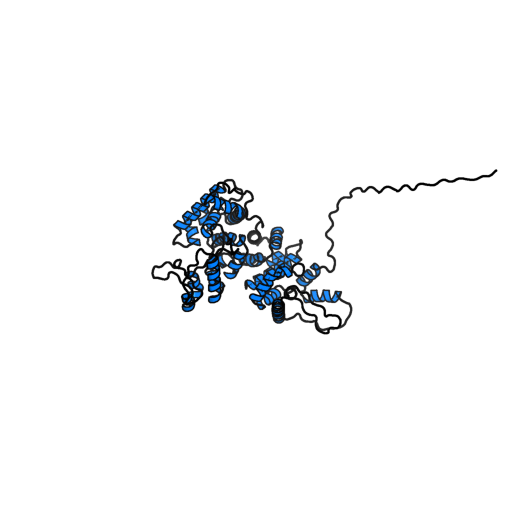 O . ALA A 1 100 ? 44.049 26.766 10.473 1.00 61.47 100 ALA A O 1
ATOM 754 N N . ALA A 1 101 ? 44.470 26.221 12.608 1.00 54.12 101 ALA A N 1
ATOM 755 C CA . ALA A 1 101 ? 45.232 27.435 12.877 1.00 54.12 101 ALA A CA 1
ATOM 756 C C . ALA A 1 101 ? 46.426 27.544 11.907 1.00 54.12 101 ALA A C 1
ATOM 758 O O . ALA A 1 101 ? 47.344 26.731 11.956 1.00 54.12 101 ALA A O 1
ATOM 759 N N . GLY A 1 102 ? 46.403 28.555 11.032 1.00 63.53 102 GLY A N 1
ATOM 760 C CA . GLY A 1 102 ? 47.442 28.801 10.023 1.00 63.53 102 GLY A CA 1
ATOM 761 C C . GLY A 1 102 ? 47.070 28.421 8.585 1.00 63.53 102 GLY A C 1
ATOM 762 O O . GLY A 1 102 ? 47.818 28.766 7.672 1.00 63.53 102 GLY A O 1
ATOM 763 N N . GLU A 1 103 ? 45.924 27.776 8.352 1.00 60.00 103 GLU A N 1
ATOM 764 C CA . GLU A 1 103 ? 45.410 27.520 7.001 1.00 60.00 103 GLU A CA 1
ATOM 765 C C . GLU A 1 103 ? 44.604 28.713 6.460 1.00 60.00 103 GLU A C 1
ATOM 767 O O . GLU A 1 103 ? 43.878 29.388 7.192 1.00 60.00 103 GLU A O 1
ATOM 772 N N . TYR A 1 104 ? 44.711 28.965 5.151 1.00 46.50 104 TYR A N 1
ATOM 773 C CA . TYR A 1 104 ? 44.006 30.048 4.458 1.00 46.50 104 TYR A CA 1
ATOM 774 C C . TYR A 1 104 ? 43.087 29.475 3.368 1.00 46.50 104 TYR A C 1
ATOM 776 O O . TYR A 1 104 ? 43.543 28.769 2.472 1.00 46.50 104 TYR A O 1
ATOM 784 N N . GLY A 1 105 ? 41.790 29.798 3.422 1.00 52.88 105 GLY A N 1
ATOM 785 C CA . GLY A 1 105 ? 40.767 29.343 2.469 1.00 52.88 105 GLY A CA 1
ATOM 786 C C . GLY A 1 105 ? 39.338 29.628 2.965 1.00 52.88 105 GLY A C 1
ATOM 787 O O . GLY A 1 105 ? 39.169 30.231 4.026 1.00 52.88 105 GLY A O 1
ATOM 788 N N . PRO A 1 106 ? 38.276 29.258 2.226 1.00 50.69 106 PRO A N 1
ATOM 789 C CA . PRO A 1 106 ? 36.934 29.164 2.800 1.00 50.69 106 PRO A CA 1
ATOM 790 C C . PRO A 1 106 ? 36.831 27.935 3.723 1.00 50.69 106 PRO A C 1
ATOM 792 O O . PRO A 1 106 ? 37.465 26.916 3.459 1.00 50.69 106 PRO A O 1
ATOM 795 N N . ALA A 1 107 ? 36.020 28.017 4.786 1.00 59.50 107 ALA A N 1
ATOM 796 C CA . ALA A 1 107 ? 35.704 26.865 5.637 1.00 59.50 107 ALA A CA 1
ATOM 797 C C . ALA A 1 107 ? 35.154 25.700 4.799 1.00 59.50 107 ALA A C 1
ATOM 799 O O . ALA A 1 107 ? 34.494 25.924 3.776 1.00 59.50 107 ALA A O 1
ATOM 800 N N . ARG A 1 108 ? 35.420 24.455 5.216 1.00 66.88 108 ARG A N 1
ATOM 801 C CA . ARG A 1 108 ? 34.908 23.289 4.490 1.00 66.88 108 ARG A CA 1
ATOM 802 C C . ARG A 1 108 ? 33.419 23.134 4.824 1.00 66.88 108 ARG A C 1
ATOM 804 O O . ARG A 1 108 ? 33.098 22.883 5.989 1.00 66.88 108 ARG A O 1
ATOM 811 N N . PRO A 1 109 ? 32.511 23.259 3.838 1.00 69.19 109 PRO A N 1
ATOM 812 C CA . PRO A 1 109 ? 31.085 23.118 4.090 1.00 69.19 109 PRO A CA 1
ATOM 813 C C . PRO A 1 109 ? 30.770 21.703 4.587 1.00 69.19 109 PRO A C 1
ATOM 815 O O . PRO A 1 109 ? 31.430 20.732 4.194 1.00 69.19 109 PRO A O 1
ATOM 818 N N . GLY A 1 110 ? 29.759 21.605 5.453 1.00 79.25 110 GLY A N 1
ATOM 819 C CA . GLY A 1 110 ? 29.375 20.361 6.119 1.00 79.25 110 GLY A CA 1
ATOM 820 C C . GLY A 1 110 ? 28.938 19.242 5.168 1.00 79.25 110 GLY A C 1
ATOM 821 O O . GLY A 1 110 ? 29.012 19.345 3.940 1.00 79.25 110 GLY A O 1
ATOM 822 N N . GLY A 1 111 ? 28.502 18.132 5.748 1.00 84.50 111 GLY A N 1
ATOM 823 C CA . GLY A 1 111 ? 28.035 16.950 5.036 1.00 84.50 111 GLY A CA 1
ATOM 824 C C . GLY A 1 111 ? 26.726 17.177 4.278 1.00 84.50 111 GLY A C 1
ATOM 825 O O . GLY A 1 111 ? 26.211 18.293 4.148 1.00 84.50 111 GLY A O 1
ATOM 826 N N . ALA A 1 112 ? 26.171 16.092 3.753 1.00 91.00 112 ALA A N 1
ATOM 827 C CA . ALA A 1 112 ? 24.945 16.131 2.973 1.00 91.00 112 ALA A CA 1
ATOM 828 C C . ALA A 1 112 ? 23.741 16.660 3.774 1.00 91.00 112 ALA A C 1
ATOM 830 O O . ALA A 1 112 ? 23.021 17.537 3.293 1.00 91.00 112 ALA A O 1
ATOM 831 N N . PHE A 1 113 ? 23.543 16.190 5.009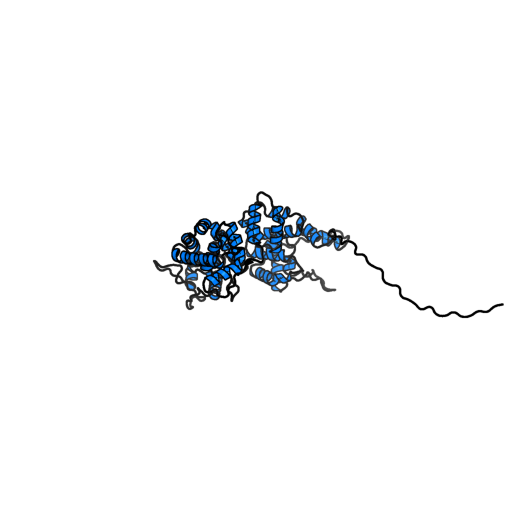 1.00 86.00 113 PHE A N 1
ATOM 832 C CA . PHE A 1 113 ? 22.434 16.633 5.856 1.00 86.00 113 PHE A CA 1
ATOM 833 C C . PHE A 1 113 ? 22.593 18.074 6.313 1.00 86.00 113 PHE A C 1
ATOM 835 O O . PHE A 1 113 ? 21.600 18.790 6.359 1.00 86.00 113 PHE A O 1
ATOM 842 N N . TRP A 1 114 ? 23.822 18.541 6.547 1.00 87.50 114 TRP A N 1
ATOM 843 C CA . TRP A 1 114 ? 24.081 19.953 6.826 1.00 87.50 114 TRP A CA 1
ATOM 844 C C . TRP A 1 114 ? 23.579 20.856 5.690 1.00 87.50 114 TRP A C 1
ATOM 846 O O . TRP A 1 114 ? 22.932 21.867 5.946 1.00 87.50 114 TRP A O 1
ATOM 856 N N . MET A 1 115 ? 23.822 20.464 4.433 1.00 85.62 115 MET A N 1
ATOM 857 C CA . MET A 1 115 ? 23.402 21.242 3.261 1.00 85.62 115 MET A CA 1
ATOM 858 C C . MET A 1 115 ? 21.882 21.237 3.045 1.00 85.62 115 MET A C 1
ATOM 860 O O . MET A 1 115 ? 21.327 22.209 2.527 1.00 85.62 115 MET A O 1
ATOM 864 N N . LEU A 1 116 ? 21.217 20.137 3.408 1.00 84.50 116 LEU A N 1
ATOM 865 C CA . LEU A 1 116 ? 19.764 19.984 3.299 1.00 84.50 116 LEU A CA 1
ATOM 866 C C . LEU A 1 116 ? 19.014 20.622 4.479 1.00 84.50 116 LEU A C 1
ATOM 868 O O . LEU A 1 116 ? 17.868 21.057 4.338 1.00 84.50 116 LEU A O 1
ATOM 872 N N . ASN A 1 117 ? 19.648 20.688 5.647 1.00 80.69 117 ASN A N 1
ATOM 873 C CA . ASN A 1 117 ? 19.058 21.235 6.857 1.00 80.69 117 ASN A CA 1
ATOM 874 C C . ASN A 1 117 ? 18.842 22.754 6.726 1.00 80.69 117 ASN A C 1
ATOM 876 O O . ASN A 1 117 ? 19.688 23.480 6.212 1.00 80.69 117 ASN A O 1
ATOM 880 N N . GLY A 1 118 ? 17.682 23.246 7.172 1.00 69.62 118 GLY A N 1
ATOM 881 C CA . GLY A 1 118 ? 17.321 24.671 7.087 1.00 69.62 118 GLY A CA 1
ATOM 882 C C . GLY A 1 118 ? 16.902 25.169 5.693 1.00 69.62 118 GLY A C 1
ATOM 883 O O . GLY A 1 118 ? 16.556 26.339 5.530 1.00 69.62 118 GLY A O 1
ATOM 884 N N . LEU A 1 119 ? 16.875 24.313 4.665 1.00 79.56 119 LEU A N 1
ATOM 885 C CA . LEU A 1 119 ? 16.305 24.689 3.366 1.00 79.56 119 LEU A CA 1
ATOM 886 C C . LEU A 1 119 ? 14.815 25.011 3.483 1.00 79.56 119 LEU A C 1
ATOM 888 O O . LEU A 1 119 ? 14.121 24.408 4.295 1.00 79.56 119 LEU A O 1
ATOM 892 N N . SER A 1 120 ? 14.295 25.909 2.640 1.00 80.44 120 SER A N 1
ATOM 893 C CA . SER A 1 120 ? 12.841 26.071 2.508 1.00 80.44 120 SER A CA 1
ATOM 894 C C . SER A 1 120 ? 12.195 24.733 2.099 1.00 80.44 120 SER A C 1
ATOM 896 O O . SER A 1 120 ? 12.886 23.898 1.512 1.00 80.44 120 SER A O 1
ATOM 898 N N . PRO A 1 121 ? 10.905 24.490 2.386 1.00 81.06 121 PRO A N 1
ATOM 899 C CA . PRO A 1 121 ? 10.216 23.276 1.937 1.00 81.06 121 PRO A CA 1
ATOM 900 C C . PRO A 1 121 ? 10.407 22.994 0.438 1.00 81.06 121 PRO A C 1
ATOM 902 O O . PRO A 1 121 ? 10.754 21.882 0.039 1.00 81.06 121 PRO A O 1
ATOM 905 N N . ASP A 1 122 ? 10.285 24.040 -0.380 1.00 82.00 122 ASP A N 1
ATOM 906 C CA . ASP A 1 122 ? 10.485 23.972 -1.824 1.00 82.00 122 ASP A CA 1
ATOM 907 C C . ASP A 1 122 ? 11.932 23.662 -2.213 1.00 82.00 122 ASP A C 1
ATOM 909 O O . ASP A 1 122 ? 12.162 22.857 -3.114 1.00 82.00 122 ASP A O 1
ATOM 913 N N . ASP A 1 123 ? 12.919 24.287 -1.569 1.00 82.69 123 ASP A N 1
ATOM 914 C CA . ASP A 1 123 ? 14.326 24.034 -1.891 1.00 82.69 123 ASP A CA 1
ATOM 915 C C . ASP A 1 123 ? 14.778 22.666 -1.388 1.00 82.69 123 ASP A C 1
ATOM 917 O O . ASP A 1 123 ? 15.529 21.991 -2.087 1.00 82.69 123 ASP A O 1
ATOM 921 N N . LEU A 1 124 ? 14.285 22.211 -0.232 1.00 84.38 124 LEU A N 1
ATOM 922 C CA . LEU A 1 124 ? 14.535 20.858 0.258 1.00 84.38 124 LEU A CA 1
ATOM 923 C C . LEU A 1 124 ? 14.015 19.832 -0.749 1.00 84.38 124 LEU A C 1
ATOM 925 O O . LEU A 1 124 ? 14.748 18.913 -1.114 1.00 84.38 124 LEU A O 1
ATOM 929 N N . TYR A 1 125 ? 12.794 20.024 -1.254 1.00 84.81 125 TYR A N 1
ATOM 930 C CA . TYR A 1 125 ? 12.225 19.165 -2.288 1.00 84.81 125 TYR A CA 1
ATOM 931 C C . TYR A 1 125 ? 13.027 19.226 -3.598 1.00 84.81 125 TYR A C 1
ATOM 933 O O . TYR A 1 125 ? 13.395 18.185 -4.149 1.00 84.81 125 TYR A O 1
ATOM 941 N N . LYS A 1 126 ? 13.343 20.429 -4.099 1.00 87.12 126 LYS A N 1
ATOM 942 C CA . LYS A 1 126 ? 14.084 20.618 -5.360 1.00 87.12 126 LYS A CA 1
ATOM 943 C C . LYS A 1 126 ? 15.483 20.012 -5.295 1.00 87.12 126 LYS A C 1
ATOM 945 O O . LYS A 1 126 ? 15.859 19.275 -6.205 1.00 87.12 126 LYS A O 1
ATOM 950 N N . VAL A 1 127 ? 16.232 20.273 -4.222 1.00 90.06 127 VAL A N 1
ATOM 951 C CA . VAL A 1 127 ? 17.580 19.722 -4.033 1.00 90.06 127 VAL A CA 1
ATOM 952 C C . VAL A 1 127 ? 17.507 18.199 -3.888 1.00 90.06 127 VAL A C 1
ATOM 954 O O . VAL A 1 127 ? 18.216 17.493 -4.600 1.00 90.06 127 VAL A O 1
ATOM 957 N N . SER A 1 128 ? 16.594 17.669 -3.067 1.00 90.25 128 SER A N 1
ATOM 958 C CA . SER A 1 128 ? 16.415 16.214 -2.901 1.00 90.25 128 SER A CA 1
ATOM 959 C C . SER A 1 128 ? 15.998 15.516 -4.204 1.00 90.25 128 SER A C 1
ATOM 961 O O . SER A 1 128 ? 16.408 14.389 -4.491 1.00 90.25 128 SER A O 1
ATOM 963 N N . THR A 1 129 ? 15.216 16.187 -5.048 1.00 88.44 129 THR A N 1
ATOM 964 C CA . THR A 1 129 ? 14.859 15.676 -6.377 1.00 88.44 129 THR A CA 1
ATOM 965 C C . THR A 1 129 ? 16.080 15.675 -7.302 1.00 88.44 129 THR A C 1
ATOM 967 O O . THR A 1 129 ? 16.373 14.653 -7.929 1.00 88.44 129 THR A O 1
ATOM 970 N N . GLY A 1 130 ? 16.823 16.786 -7.338 1.00 90.69 130 GLY A N 1
ATOM 971 C CA . GLY A 1 130 ? 17.962 17.006 -8.232 1.00 90.69 130 GLY A CA 1
ATOM 972 C C . GLY A 1 130 ? 19.182 16.119 -7.963 1.00 90.69 130 GLY A C 1
ATOM 973 O O . GLY A 1 130 ? 19.965 15.865 -8.879 1.00 90.69 130 GLY A O 1
ATOM 974 N N . VAL A 1 131 ? 19.342 15.590 -6.745 1.00 93.81 131 VAL A N 1
ATOM 975 C CA . VAL A 1 131 ? 20.469 14.689 -6.423 1.00 93.81 131 VAL A CA 1
ATOM 976 C C . VAL A 1 131 ? 20.358 13.303 -7.066 1.00 93.81 131 VAL A C 1
ATOM 978 O O . VAL A 1 131 ? 21.368 12.618 -7.202 1.00 93.81 131 VAL A O 1
ATOM 981 N N . GLY A 1 132 ? 19.165 12.911 -7.526 1.00 88.94 132 GLY A N 1
ATOM 982 C CA . GLY A 1 132 ? 18.921 11.620 -8.173 1.00 88.94 132 GLY A CA 1
ATOM 983 C C . GLY A 1 132 ? 18.606 10.475 -7.200 1.00 88.94 132 GLY A C 1
ATOM 984 O O . GLY A 1 132 ? 18.831 10.564 -5.992 1.00 88.94 132 GLY A O 1
ATOM 985 N N . LYS A 1 133 ? 18.037 9.388 -7.740 1.00 84.12 133 LYS A N 1
ATOM 986 C CA . LYS A 1 133 ? 17.461 8.272 -6.962 1.00 84.12 133 LYS A CA 1
ATOM 987 C C . LYS A 1 133 ? 18.474 7.553 -6.060 1.00 84.12 133 LYS A C 1
ATOM 989 O O . LYS A 1 133 ? 18.152 7.267 -4.912 1.00 84.12 133 LYS A O 1
ATOM 994 N N . ASP A 1 134 ? 19.693 7.325 -6.546 1.00 85.19 134 ASP A N 1
ATOM 995 C CA . ASP A 1 134 ? 20.698 6.533 -5.824 1.00 85.19 134 ASP A CA 1
ATOM 996 C C . ASP A 1 134 ? 21.266 7.320 -4.640 1.00 85.19 134 ASP A C 1
ATOM 998 O O . ASP A 1 134 ? 21.477 6.781 -3.556 1.00 85.19 134 ASP A O 1
ATOM 1002 N N . VAL A 1 135 ? 21.441 8.632 -4.822 1.00 95.06 135 VAL A N 1
ATOM 1003 C CA . VAL A 1 135 ? 21.863 9.533 -3.746 1.00 95.06 135 VAL A CA 1
ATOM 1004 C C . VAL A 1 135 ? 20.763 9.650 -2.694 1.00 95.06 135 VAL A C 1
ATOM 1006 O O . VAL A 1 135 ? 21.064 9.571 -1.508 1.00 95.06 135 VAL A O 1
ATOM 1009 N N . ARG A 1 136 ? 19.484 9.747 -3.093 1.00 92.81 136 ARG A N 1
ATOM 1010 C CA . ARG A 1 136 ? 18.358 9.710 -2.141 1.00 92.81 136 ARG A CA 1
ATOM 1011 C C . ARG A 1 136 ? 18.317 8.419 -1.325 1.00 92.81 136 ARG A C 1
ATOM 1013 O O . ARG A 1 136 ? 18.112 8.493 -0.120 1.00 92.81 136 ARG A O 1
ATOM 1020 N N . ALA A 1 137 ? 18.525 7.261 -1.953 1.00 76.44 137 ALA A N 1
ATOM 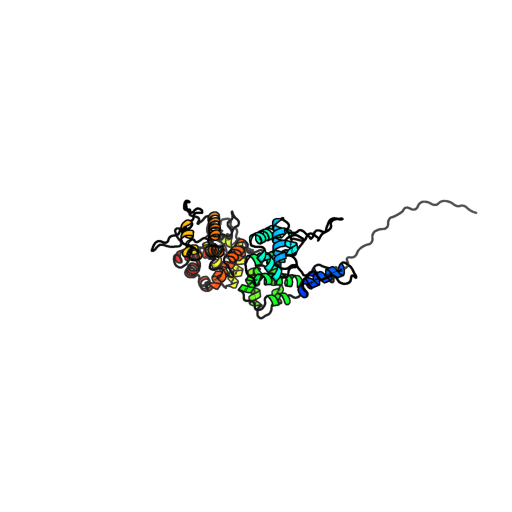1021 C CA . ALA A 1 137 ? 18.541 5.980 -1.248 1.00 76.44 137 ALA A CA 1
ATOM 1022 C C . ALA A 1 137 ? 19.629 5.949 -0.161 1.00 76.44 137 ALA A C 1
ATOM 1024 O O . ALA A 1 137 ? 19.326 5.634 0.987 1.00 76.44 137 ALA A O 1
ATOM 1025 N N . LYS A 1 138 ? 20.850 6.394 -0.490 1.00 89.00 138 LYS A N 1
ATOM 1026 C CA . LYS A 1 138 ? 21.953 6.520 0.478 1.00 89.00 138 LYS A CA 1
ATOM 1027 C C . LYS A 1 138 ? 21.651 7.518 1.596 1.00 89.00 138 LYS A C 1
ATOM 1029 O O . LYS A 1 138 ? 21.942 7.259 2.755 1.00 89.00 138 LYS A O 1
ATOM 1034 N N . LEU A 1 139 ? 21.036 8.657 1.279 1.00 93.88 139 LEU A N 1
ATOM 1035 C CA . LEU A 1 139 ? 20.620 9.621 2.304 1.00 93.88 139 LEU A CA 1
ATOM 1036 C C . LEU A 1 139 ? 19.602 9.019 3.285 1.00 93.88 139 LEU A C 1
ATOM 1038 O O . LEU A 1 139 ? 19.649 9.336 4.466 1.00 93.88 139 LEU A O 1
ATOM 1042 N N . ILE A 1 140 ? 18.693 8.159 2.816 1.00 85.44 140 ILE A N 1
ATOM 1043 C CA . ILE A 1 140 ? 17.744 7.451 3.688 1.00 85.44 140 ILE A CA 1
ATOM 1044 C C . ILE A 1 140 ? 18.438 6.366 4.514 1.00 85.44 140 ILE A C 1
ATOM 1046 O O . ILE A 1 140 ? 18.141 6.242 5.696 1.00 85.44 140 ILE A O 1
ATOM 1050 N N . GLU A 1 141 ? 19.357 5.604 3.925 1.00 80.12 141 GLU A N 1
ATOM 1051 C CA . GLU A 1 141 ? 20.149 4.588 4.633 1.00 80.12 141 GLU A CA 1
ATOM 1052 C C . GLU A 1 141 ? 20.908 5.190 5.826 1.00 80.12 141 GLU A C 1
ATOM 1054 O O . GLU A 1 141 ? 20.901 4.633 6.920 1.00 80.12 141 GLU A O 1
ATOM 1059 N N . HIS A 1 142 ? 21.470 6.384 5.638 1.00 92.69 142 HIS A N 1
ATOM 1060 C CA . HIS A 1 142 ? 22.246 7.095 6.653 1.00 92.69 142 HIS A CA 1
ATOM 1061 C C . HIS A 1 142 ? 21.420 8.092 7.485 1.00 92.69 142 HIS A C 1
ATOM 1063 O O . HIS A 1 142 ? 21.982 8.870 8.254 1.00 92.69 142 HIS A O 1
ATOM 1069 N N . ILE A 1 143 ? 20.086 8.106 7.370 1.00 88.31 143 ILE A N 1
ATOM 1070 C CA . ILE A 1 143 ? 19.242 9.155 7.974 1.00 88.31 143 ILE A CA 1
ATOM 1071 C C . ILE A 1 143 ? 19.338 9.221 9.504 1.00 88.31 143 ILE A C 1
ATOM 1073 O O . ILE A 1 143 ? 19.146 10.289 10.084 1.00 88.31 143 ILE A O 1
ATOM 1077 N N . ALA A 1 144 ? 19.664 8.102 10.156 1.00 80.50 144 ALA A N 1
ATOM 1078 C CA . ALA A 1 144 ? 19.880 8.034 11.600 1.00 80.50 144 ALA A CA 1
ATOM 1079 C C . ALA A 1 144 ? 21.085 8.880 12.057 1.00 80.50 144 ALA A C 1
ATOM 1081 O O . ALA A 1 144 ? 21.113 9.362 13.183 1.00 80.50 144 ALA A O 1
ATOM 1082 N N . GLU A 1 145 ? 22.062 9.155 11.185 1.00 85.69 145 GLU A N 1
ATOM 1083 C CA . GLU A 1 145 ? 23.203 10.012 11.539 1.00 85.69 145 GLU A CA 1
ATOM 1084 C C . GLU A 1 145 ? 22.811 11.480 11.770 1.00 85.69 145 GLU A C 1
ATOM 1086 O O . GLU A 1 145 ? 23.582 12.246 12.356 1.00 85.69 145 GLU A O 1
ATOM 1091 N N . ALA A 1 146 ? 21.623 11.887 11.312 1.00 75.25 146 ALA A N 1
ATOM 1092 C CA . ALA A 1 146 ? 21.076 13.215 11.559 1.00 75.25 146 ALA A CA 1
ATOM 1093 C C . ALA A 1 146 ? 20.535 13.388 12.992 1.00 75.25 146 ALA A C 1
ATOM 1095 O O . ALA A 1 146 ? 20.309 14.529 13.408 1.00 75.25 146 ALA A O 1
ATOM 1096 N N . ASP A 1 147 ? 20.330 12.299 13.741 1.00 75.00 147 ASP A N 1
ATOM 1097 C CA . ASP A 1 147 ? 19.756 12.344 15.086 1.00 75.00 147 ASP A CA 1
ATOM 1098 C C . ASP A 1 147 ? 20.589 13.213 16.035 1.00 75.00 147 ASP A C 1
ATOM 1100 O O . ASP A 1 147 ? 21.818 13.144 16.090 1.00 75.00 147 ASP A O 1
ATOM 1104 N N . GLY A 1 148 ? 19.902 14.097 16.764 1.00 70.06 148 GLY A N 1
ATOM 1105 C CA . GLY A 1 148 ? 20.521 15.039 17.700 1.00 70.06 148 GLY A CA 1
ATOM 1106 C C . GLY A 1 148 ? 21.374 16.144 17.060 1.00 70.06 148 GLY A C 1
ATOM 1107 O O . GLY A 1 148 ? 21.863 17.008 17.784 1.00 70.06 148 GLY A O 1
ATOM 1108 N N . LYS A 1 149 ? 21.548 16.152 15.730 1.00 72.31 149 LYS A N 1
ATOM 1109 C CA . LYS A 1 149 ? 22.377 17.135 15.002 1.00 72.31 149 LYS A CA 1
ATOM 1110 C C . LYS A 1 149 ? 21.571 18.013 14.051 1.00 72.31 149 LYS A C 1
ATOM 1112 O O . LYS A 1 149 ? 21.858 19.201 13.920 1.00 72.31 149 LYS A O 1
ATOM 1117 N N . TYR A 1 150 ? 20.571 17.437 13.391 1.00 82.06 150 TYR A N 1
ATOM 1118 C CA . TYR A 1 150 ? 19.718 18.112 12.415 1.00 82.06 150 TYR A CA 1
ATOM 1119 C C . TYR A 1 150 ? 18.254 17.722 12.622 1.00 82.06 150 TYR A C 1
ATOM 1121 O O . TYR A 1 150 ? 17.941 16.787 13.360 1.00 82.06 150 TYR A O 1
ATOM 1129 N N . ASN A 1 151 ? 17.333 18.421 11.954 1.00 79.44 151 ASN A N 1
ATOM 1130 C CA . ASN A 1 151 ? 15.919 18.054 12.006 1.00 79.44 151 ASN A CA 1
ATOM 1131 C C . ASN A 1 151 ? 15.673 16.791 11.158 1.00 79.44 151 ASN A C 1
ATOM 1133 O O . ASN A 1 151 ? 15.312 16.879 9.981 1.00 79.44 151 ASN A O 1
ATOM 1137 N N . ARG A 1 152 ? 15.898 15.613 11.758 1.00 79.81 152 ARG A N 1
ATOM 1138 C CA . ARG A 1 152 ? 15.769 14.312 11.088 1.00 79.81 152 ARG A CA 1
ATOM 1139 C C . ARG A 1 152 ? 14.386 14.121 10.477 1.00 79.81 152 ARG A C 1
ATOM 1141 O O . ARG A 1 152 ? 14.303 13.762 9.309 1.00 79.81 152 ARG A O 1
ATOM 1148 N N . ALA A 1 153 ? 13.319 14.397 11.227 1.00 73.12 153 ALA A N 1
ATOM 1149 C CA . ALA A 1 153 ? 11.939 14.251 10.761 1.00 73.12 153 ALA A CA 1
ATOM 1150 C C . ALA A 1 153 ? 11.691 15.018 9.454 1.00 73.12 153 ALA A C 1
ATOM 1152 O O . ALA A 1 153 ? 11.129 14.488 8.492 1.00 73.12 153 ALA A O 1
ATOM 1153 N N . ARG A 1 154 ? 12.169 16.262 9.407 1.00 86.62 154 ARG A N 1
ATOM 1154 C CA . ARG A 1 154 ? 12.055 17.135 8.243 1.00 86.62 154 ARG A CA 1
ATOM 1155 C C . ARG A 1 154 ? 12.891 16.650 7.060 1.00 86.62 154 ARG A C 1
ATOM 1157 O O . ARG A 1 154 ? 12.393 16.626 5.936 1.00 86.62 154 ARG A O 1
ATOM 1164 N N . LEU A 1 155 ? 14.142 16.259 7.310 1.00 84.38 155 LEU A N 1
ATOM 1165 C CA . LEU A 1 155 ? 15.042 15.717 6.289 1.00 84.38 155 LEU A CA 1
ATOM 1166 C C . LEU A 1 155 ? 14.477 14.429 5.690 1.00 84.38 155 LEU A C 1
ATOM 1168 O O . LEU A 1 155 ? 14.349 14.324 4.474 1.00 84.38 155 LEU A O 1
ATOM 1172 N N . GLU A 1 156 ? 14.087 13.481 6.537 1.00 81.00 156 GLU A N 1
ATOM 1173 C CA . GLU A 1 156 ? 13.546 12.191 6.128 1.00 81.00 156 GLU A CA 1
ATOM 1174 C C . GLU A 1 156 ? 12.285 12.363 5.281 1.00 81.00 156 GLU A C 1
ATOM 1176 O O . GLU A 1 156 ? 12.215 11.828 4.175 1.00 81.00 156 GLU A O 1
ATOM 1181 N N . SER A 1 157 ? 11.325 13.162 5.750 1.00 73.81 157 SER A N 1
ATOM 1182 C CA . SER A 1 157 ? 10.064 13.392 5.035 1.00 73.81 157 SER A CA 1
ATOM 1183 C C . SER A 1 157 ? 10.292 14.105 3.700 1.00 73.81 157 SER A C 1
ATOM 1185 O O . SER A 1 157 ? 9.724 13.708 2.684 1.00 73.81 157 SER A O 1
ATOM 1187 N N . GLY A 1 158 ? 11.180 15.107 3.661 1.00 82.81 158 GLY A N 1
ATOM 1188 C CA . GLY A 1 158 ? 11.531 15.816 2.427 1.00 82.81 158 GLY A CA 1
ATOM 1189 C C . GLY A 1 158 ? 12.248 14.933 1.399 1.00 82.81 158 GLY A C 1
ATOM 1190 O O . GLY A 1 158 ? 11.935 14.990 0.208 1.00 82.81 158 GLY A O 1
ATOM 1191 N N . ILE A 1 159 ? 13.172 14.073 1.845 1.00 85.56 159 ILE A N 1
ATOM 1192 C CA . ILE A 1 159 ? 13.875 13.124 0.970 1.00 85.56 159 ILE A CA 1
ATOM 1193 C C . ILE A 1 159 ? 12.903 12.058 0.456 1.00 85.56 159 ILE A C 1
ATOM 1195 O O . ILE A 1 159 ? 12.901 11.777 -0.744 1.00 85.56 159 ILE A O 1
ATOM 1199 N N . ARG A 1 160 ? 12.054 11.493 1.328 1.00 74.56 160 ARG A N 1
ATOM 1200 C CA . ARG A 1 160 ? 11.034 10.497 0.956 1.00 74.56 160 ARG A CA 1
ATOM 1201 C C . ARG A 1 160 ? 10.034 11.065 -0.042 1.00 74.56 160 ARG A C 1
ATOM 1203 O O . ARG A 1 160 ? 9.781 10.424 -1.055 1.00 74.56 160 ARG A O 1
ATOM 1210 N N . ALA A 1 161 ? 9.573 12.296 0.152 1.00 73.06 161 ALA A N 1
ATOM 1211 C CA . ALA A 1 161 ? 8.697 12.945 -0.814 1.00 73.06 161 ALA A CA 1
ATOM 1212 C C . ALA A 1 161 ? 9.350 13.124 -2.196 1.00 73.06 161 ALA A C 1
ATOM 1214 O O . ALA A 1 161 ? 8.712 12.919 -3.226 1.00 73.06 161 ALA A O 1
ATOM 1215 N N . ALA A 1 162 ? 10.647 13.443 -2.244 1.00 80.25 162 ALA A N 1
ATOM 1216 C CA . ALA A 1 162 ? 11.391 13.507 -3.502 1.00 80.25 162 ALA A CA 1
ATOM 1217 C C . ALA A 1 162 ? 11.609 12.125 -4.159 1.00 80.25 162 ALA A C 1
ATOM 1219 O O . ALA A 1 162 ? 11.963 12.051 -5.338 1.00 80.25 162 ALA A O 1
ATOM 1220 N N . MET A 1 163 ? 11.413 11.019 -3.428 1.00 69.38 163 MET A N 1
ATOM 1221 C CA . MET A 1 163 ? 11.363 9.668 -4.002 1.00 69.38 163 MET A CA 1
ATOM 1222 C C . MET A 1 163 ? 10.004 9.356 -4.644 1.00 69.38 163 MET A C 1
ATOM 1224 O O . MET A 1 163 ? 9.981 8.592 -5.602 1.00 69.38 163 MET A O 1
ATOM 1228 N N . GLU A 1 164 ? 8.916 9.967 -4.167 1.00 56.53 164 GLU A N 1
ATOM 1229 C CA . GLU A 1 164 ? 7.538 9.743 -4.644 1.00 56.53 164 GLU A CA 1
ATOM 1230 C C . GLU A 1 164 ? 7.159 10.601 -5.872 1.00 56.53 164 GLU A C 1
ATOM 1232 O O . GLU A 1 164 ? 6.077 10.449 -6.422 1.00 56.53 164 GLU A O 1
ATOM 1237 N N . ALA A 1 165 ? 8.056 11.478 -6.349 1.00 54.03 165 ALA A N 1
ATOM 1238 C CA . ALA A 1 165 ? 7.865 12.369 -7.509 1.00 54.03 165 ALA A CA 1
ATOM 1239 C C . ALA A 1 165 ? 6.644 13.322 -7.433 1.00 54.03 165 ALA A C 1
ATOM 1241 O O . ALA A 1 165 ? 6.294 13.975 -8.421 1.00 54.03 165 ALA A O 1
ATOM 1242 N N . GLU A 1 166 ? 6.032 13.476 -6.258 1.00 51.50 166 GLU A N 1
ATOM 1243 C CA . GLU A 1 166 ? 4.900 14.369 -6.019 1.00 51.50 166 GLU A CA 1
ATOM 1244 C C . GLU A 1 166 ? 5.351 15.764 -5.575 1.00 51.50 166 GLU A C 1
ATOM 1246 O O . GLU A 1 166 ? 5.563 16.047 -4.392 1.00 51.50 166 GLU A O 1
ATOM 1251 N N . LYS A 1 167 ? 5.436 16.685 -6.539 1.00 49.69 167 LYS A N 1
ATOM 1252 C CA . LYS A 1 167 ? 5.875 18.069 -6.294 1.00 49.69 167 LYS A CA 1
ATOM 1253 C C . LYS A 1 167 ? 5.033 18.814 -5.252 1.00 49.69 167 LYS A C 1
ATOM 1255 O O . LYS A 1 167 ? 5.563 19.668 -4.551 1.00 49.69 167 LYS A O 1
ATOM 1260 N N . THR A 1 168 ? 3.738 18.521 -5.165 1.00 49.09 168 THR A N 1
ATOM 1261 C CA . THR A 1 168 ? 2.773 19.231 -4.309 1.00 49.09 168 THR A CA 1
ATOM 1262 C C . THR A 1 168 ? 2.610 18.622 -2.918 1.00 49.09 168 THR A C 1
ATOM 1264 O O . THR A 1 168 ? 2.342 19.365 -1.975 1.00 49.09 168 THR A O 1
ATOM 1267 N N . ALA A 1 169 ? 2.779 17.306 -2.761 1.00 54.25 169 ALA A N 1
ATOM 1268 C CA . ALA A 1 169 ? 2.719 16.659 -1.451 1.00 54.25 169 ALA A CA 1
ATOM 1269 C C . ALA A 1 169 ? 4.016 16.877 -0.661 1.00 54.25 169 ALA A C 1
ATOM 1271 O O . ALA A 1 169 ? 3.964 17.144 0.536 1.00 54.25 169 ALA A O 1
ATOM 1272 N N . GLY A 1 170 ? 5.173 16.877 -1.337 1.00 60.38 170 GLY A N 1
ATOM 1273 C CA . GLY A 1 170 ? 6.470 16.958 -0.670 1.00 60.38 170 GLY A CA 1
ATOM 1274 C C . GLY A 1 170 ? 6.773 18.267 0.045 1.00 60.38 170 GLY A C 1
ATOM 1275 O O . GLY A 1 170 ? 7.135 18.250 1.222 1.00 60.38 170 GLY A O 1
ATOM 1276 N N . SER A 1 171 ? 6.598 19.410 -0.623 1.00 72.88 171 SER A N 1
ATOM 1277 C CA . SER A 1 171 ? 6.736 20.700 0.064 1.00 72.88 171 SER A CA 1
ATOM 1278 C C . SER A 1 171 ? 5.632 20.891 1.108 1.00 72.88 171 SER A C 1
ATOM 1280 O O . SER A 1 171 ? 5.904 21.413 2.185 1.00 72.88 171 SER A O 1
ATOM 1282 N N . GLY A 1 172 ? 4.426 20.369 0.847 1.00 75.94 172 GLY A N 1
ATOM 1283 C CA . GLY A 1 172 ? 3.302 20.374 1.784 1.00 75.94 172 GLY A CA 1
ATOM 1284 C C . GLY A 1 172 ? 3.596 19.663 3.109 1.00 75.94 172 GLY A C 1
ATOM 1285 O O . GLY A 1 172 ? 3.356 20.243 4.165 1.00 75.94 172 GLY A O 1
ATOM 1286 N N . THR A 1 173 ? 4.155 18.448 3.082 1.00 77.31 173 THR A N 1
ATOM 1287 C CA . THR A 1 173 ? 4.525 17.703 4.301 1.00 77.31 173 THR A CA 1
ATOM 1288 C C . THR A 1 173 ? 5.620 18.420 5.083 1.00 77.31 173 THR A C 1
ATOM 1290 O O . THR A 1 173 ? 5.531 18.527 6.303 1.00 77.31 173 THR A O 1
ATOM 1293 N N . VAL A 1 174 ? 6.637 18.960 4.404 1.00 80.00 174 VAL A N 1
ATOM 1294 C CA . VAL A 1 174 ? 7.718 19.698 5.076 1.00 80.00 174 VAL A CA 1
ATOM 1295 C C . VAL A 1 174 ? 7.181 20.979 5.727 1.00 80.00 174 VAL A C 1
ATOM 1297 O O . VAL A 1 174 ? 7.482 21.236 6.891 1.00 80.00 174 VAL A O 1
ATOM 1300 N N . SER A 1 175 ? 6.325 21.736 5.032 1.00 83.44 175 SER A N 1
ATOM 1301 C CA . SER A 1 175 ? 5.623 22.893 5.607 1.00 83.44 175 SER A CA 1
ATOM 1302 C C . SER A 1 175 ? 4.763 22.515 6.813 1.00 83.44 175 SER A C 1
ATOM 1304 O O . SER A 1 175 ? 4.687 23.277 7.774 1.00 83.44 175 SER A O 1
ATOM 1306 N N . LEU A 1 176 ? 4.130 21.343 6.780 1.00 84.25 176 LEU A N 1
ATOM 1307 C CA . LEU A 1 176 ? 3.307 20.851 7.878 1.00 84.25 176 LEU A CA 1
ATOM 1308 C C . LEU A 1 176 ? 4.150 20.488 9.109 1.00 84.25 176 LEU A C 1
ATOM 1310 O O . LEU A 1 176 ? 3.769 20.848 10.218 1.00 84.25 176 LEU A O 1
ATOM 1314 N N . ILE A 1 177 ? 5.312 19.849 8.927 1.00 78.12 177 ILE A N 1
ATOM 1315 C CA . ILE A 1 177 ? 6.275 19.582 10.013 1.00 78.12 177 ILE A CA 1
ATOM 1316 C C . ILE A 1 177 ? 6.785 20.893 10.614 1.00 78.12 177 ILE A C 1
ATOM 1318 O O . ILE A 1 177 ? 6.840 21.018 11.838 1.00 78.12 177 ILE A O 1
ATOM 1322 N N . ASP A 1 178 ? 7.118 21.879 9.776 1.00 80.88 178 ASP A N 1
ATOM 1323 C CA . ASP A 1 178 ? 7.565 23.198 10.232 1.00 80.88 178 ASP A CA 1
ATOM 1324 C C . ASP A 1 178 ? 6.466 23.873 11.078 1.00 80.88 178 ASP A C 1
ATOM 1326 O O . ASP A 1 178 ? 6.730 24.319 12.195 1.00 80.88 178 ASP A O 1
ATOM 1330 N N . ALA A 1 179 ? 5.212 23.857 10.610 1.00 80.50 179 ALA A N 1
ATOM 1331 C CA . ALA A 1 179 ? 4.071 24.395 11.351 1.00 80.50 179 ALA A CA 1
ATOM 1332 C C . ALA A 1 179 ? 3.802 23.645 12.671 1.00 80.50 179 ALA A C 1
ATOM 1334 O O . ALA A 1 179 ? 3.540 24.283 13.686 1.00 80.50 179 ALA A O 1
ATOM 1335 N N . LEU A 1 180 ? 3.900 22.311 12.684 1.00 80.75 180 LEU A N 1
ATOM 1336 C CA . LEU A 1 180 ? 3.734 21.474 13.884 1.00 80.75 180 LEU A CA 1
ATOM 1337 C C . LEU A 1 180 ? 4.844 21.697 14.919 1.00 80.75 180 LEU A C 1
ATOM 1339 O O . LEU A 1 180 ? 4.588 21.651 16.125 1.00 80.75 180 LEU A O 1
ATOM 1343 N N . THR A 1 181 ? 6.067 21.947 14.448 1.00 79.69 181 THR A N 1
ATOM 1344 C CA . THR A 1 181 ? 7.218 22.280 15.296 1.00 79.69 181 THR A CA 1
ATOM 1345 C C . THR A 1 181 ? 7.004 23.642 15.948 1.00 79.69 181 THR A C 1
ATOM 1347 O O . THR A 1 181 ? 7.081 23.758 17.167 1.00 79.69 181 THR A O 1
ATOM 1350 N N . VAL A 1 182 ? 6.645 24.651 15.147 1.00 75.19 182 VAL A N 1
ATOM 1351 C CA . VAL A 1 182 ? 6.367 26.018 15.613 1.00 75.19 182 VAL A CA 1
ATOM 1352 C C . VAL A 1 182 ? 5.178 26.069 16.571 1.00 75.19 182 VAL A C 1
ATOM 1354 O O . VAL A 1 182 ? 5.219 26.800 17.559 1.00 75.19 182 VAL A O 1
ATOM 1357 N N . ALA A 1 183 ? 4.123 25.301 16.291 1.00 76.44 183 ALA A N 1
ATOM 1358 C CA . ALA A 1 183 ? 2.945 25.247 17.143 1.00 76.44 183 ALA A CA 1
ATOM 1359 C C . ALA A 1 183 ? 3.284 24.731 18.547 1.00 76.44 183 ALA A C 1
ATOM 1361 O O . ALA A 1 183 ? 2.665 25.175 19.513 1.00 76.44 183 ALA A O 1
ATOM 1362 N N . GLY A 1 184 ? 4.263 23.824 18.689 1.00 81.56 184 GLY A N 1
ATOM 1363 C CA . GLY A 1 184 ? 4.577 23.215 19.980 1.00 81.56 184 GLY A CA 1
ATOM 1364 C C . GLY A 1 184 ? 3.305 22.626 20.597 1.00 81.56 184 GLY A C 1
ATOM 1365 O O . GLY A 1 184 ? 2.612 21.853 19.941 1.00 81.56 184 GLY A O 1
ATOM 1366 N N . ASP A 1 185 ? 2.970 23.013 21.825 1.00 79.62 185 ASP A N 1
ATOM 1367 C CA . ASP A 1 185 ? 1.690 22.646 22.462 1.00 79.62 185 ASP A CA 1
ATOM 1368 C C . ASP A 1 185 ? 0.603 23.727 22.331 1.00 79.62 185 ASP A C 1
ATOM 1370 O O . ASP A 1 185 ? -0.507 23.570 22.848 1.00 79.62 185 ASP A O 1
ATOM 1374 N N . GLY A 1 186 ? 0.932 24.836 21.668 1.00 81.69 186 GLY A N 1
ATOM 1375 C CA . GLY A 1 186 ? 0.063 25.981 21.443 1.00 81.69 186 GLY A CA 1
ATOM 1376 C C . GLY A 1 186 ? -1.031 25.715 20.407 1.00 81.69 186 GLY A C 1
ATOM 1377 O O . GLY A 1 186 ? -1.514 24.593 20.245 1.00 81.69 186 GLY A O 1
ATOM 1378 N N . SER A 1 187 ? -1.459 26.779 19.725 1.00 85.00 187 SER A N 1
ATOM 1379 C CA . SER A 1 187 ? -2.554 26.704 18.753 1.00 85.00 187 SER A CA 1
ATOM 1380 C C . SER A 1 187 ? -2.129 26.015 17.459 1.00 85.00 187 SER A C 1
ATOM 1382 O O . SER A 1 187 ? -1.092 26.335 16.878 1.00 85.00 187 SER A O 1
ATOM 1384 N N . PHE A 1 188 ? -2.991 25.127 16.966 1.00 89.44 188 PHE A N 1
ATOM 1385 C CA . PHE A 1 188 ? -2.817 24.429 15.696 1.00 89.44 188 PHE A CA 1
ATOM 1386 C C . PHE A 1 188 ? -3.496 25.157 14.526 1.00 89.44 188 PHE A C 1
ATOM 1388 O O . PHE A 1 188 ? -3.528 24.630 13.419 1.00 89.44 188 PHE A O 1
ATOM 1395 N N . ALA A 1 189 ? -3.994 26.387 14.700 1.00 84.00 189 ALA A N 1
ATOM 1396 C CA . ALA A 1 189 ? -4.645 27.129 13.614 1.00 84.00 189 ALA A CA 1
ATOM 1397 C C . ALA A 1 189 ? -3.791 27.235 12.323 1.00 84.00 189 ALA A C 1
ATOM 1399 O O . ALA A 1 189 ? -4.328 26.969 11.244 1.00 84.00 189 ALA A O 1
ATOM 1400 N N . PRO A 1 190 ? -2.468 27.516 12.379 1.00 81.06 190 PRO A N 1
ATOM 1401 C CA . PRO A 1 190 ? -1.617 27.503 11.183 1.00 81.06 190 PRO A CA 1
ATOM 1402 C C . PRO A 1 190 ? -1.445 26.104 10.573 1.00 81.06 190 PRO A C 1
ATOM 1404 O O . PRO A 1 190 ? -1.333 25.969 9.358 1.00 81.06 190 PRO A O 1
ATOM 1407 N N . VAL A 1 191 ? -1.458 25.060 11.408 1.00 88.00 191 VAL A N 1
ATOM 1408 C CA . VAL A 1 191 ? -1.386 23.652 10.985 1.00 88.00 191 VAL A CA 1
ATOM 1409 C C . VAL A 1 191 ? -2.662 23.274 10.228 1.00 88.00 191 VAL A C 1
ATOM 1411 O O . VAL A 1 191 ? -2.596 22.740 9.123 1.00 88.00 191 VAL A O 1
ATOM 1414 N N . TRP A 1 192 ? -3.832 23.622 10.766 1.00 90.94 192 TRP A N 1
ATOM 1415 C CA . TRP A 1 192 ? -5.117 23.349 10.125 1.00 90.94 192 TRP A CA 1
ATOM 1416 C C . TRP A 1 192 ? -5.315 24.131 8.830 1.00 90.94 192 TRP A C 1
ATOM 1418 O O . TRP A 1 192 ? -5.859 23.584 7.870 1.00 90.94 192 TRP A O 1
ATOM 1428 N N . ALA A 1 193 ? -4.824 25.370 8.752 1.00 86.94 193 ALA A N 1
ATOM 1429 C CA . ALA A 1 193 ? -4.864 26.163 7.524 1.00 86.94 193 ALA A CA 1
ATOM 1430 C C . ALA A 1 193 ? -4.130 25.477 6.358 1.00 86.94 193 ALA A C 1
ATOM 1432 O O . ALA A 1 193 ? -4.569 25.576 5.214 1.00 86.94 193 ALA A O 1
ATOM 1433 N N . LEU A 1 194 ? -3.059 24.724 6.642 1.00 85.88 194 LEU A N 1
ATOM 1434 C CA . LEU A 1 194 ? -2.336 23.948 5.631 1.00 85.88 194 LEU A CA 1
ATOM 1435 C C . LEU A 1 194 ? -3.099 22.710 5.148 1.00 85.88 194 LEU A C 1
ATOM 1437 O O . LEU A 1 194 ? -2.746 22.177 4.100 1.00 85.88 194 LEU A O 1
ATOM 1441 N N . LEU A 1 195 ? -4.111 22.238 5.878 1.00 86.25 195 LEU A N 1
ATOM 1442 C CA . LEU A 1 195 ? -4.872 21.021 5.563 1.00 86.25 195 LEU A CA 1
ATOM 1443 C C . LEU A 1 195 ? -6.280 21.318 5.021 1.00 86.25 195 LEU A C 1
ATOM 1445 O O . LEU A 1 195 ? -6.824 20.542 4.236 1.00 86.25 195 LEU A O 1
ATOM 1449 N N . THR A 1 196 ? -6.856 22.452 5.410 1.00 87.44 196 THR A N 1
ATOM 1450 C CA . THR A 1 196 ? -8.219 22.878 5.057 1.00 87.44 196 THR A CA 1
ATOM 1451 C C . THR A 1 196 ? -8.403 22.984 3.541 1.00 87.44 196 THR A C 1
ATOM 1453 O O . THR A 1 196 ? -7.509 23.418 2.813 1.00 87.44 196 THR A O 1
ATOM 1456 N N . GLY A 1 197 ? -9.566 22.560 3.045 1.00 81.88 197 GLY A N 1
ATOM 1457 C CA . GLY A 1 197 ? -9.924 22.602 1.626 1.00 81.88 197 GLY A CA 1
ATOM 1458 C C . GLY A 1 197 ? -9.249 21.543 0.744 1.00 81.88 197 GLY A C 1
ATOM 1459 O O . GLY A 1 197 ? -9.595 21.427 -0.432 1.00 81.88 197 GLY A O 1
ATOM 1460 N N . LYS A 1 198 ? -8.324 20.727 1.270 1.00 78.25 198 LYS A N 1
ATOM 1461 C CA . LYS A 1 198 ? -7.718 19.625 0.504 1.00 78.25 198 LYS A CA 1
ATOM 1462 C C . LYS A 1 198 ? -8.709 18.482 0.296 1.00 78.25 198 LYS A C 1
ATOM 1464 O O . LYS A 1 198 ? -9.520 18.174 1.171 1.00 78.25 198 LYS A O 1
ATOM 1469 N N . SER A 1 199 ? -8.637 17.817 -0.857 1.00 74.88 199 SER A N 1
ATOM 1470 C CA . SER A 1 199 ? -9.352 16.555 -1.070 1.00 74.88 199 SER A CA 1
ATOM 1471 C C . SER A 1 199 ? -8.809 15.474 -0.130 1.00 74.88 199 SER A C 1
ATOM 1473 O O . SER A 1 199 ? -7.660 15.552 0.311 1.00 74.88 199 SER A O 1
ATOM 1475 N N . ARG A 1 200 ? -9.607 14.443 0.172 1.00 64.81 200 ARG A N 1
ATOM 1476 C CA . ARG A 1 200 ? -9.154 13.338 1.033 1.00 64.81 200 ARG A CA 1
ATOM 1477 C C . ARG A 1 200 ? -7.867 12.667 0.509 1.00 64.81 200 ARG A C 1
ATOM 1479 O O . ARG A 1 200 ? -6.949 12.522 1.308 1.00 64.81 200 ARG A O 1
ATOM 1486 N N . PRO A 1 201 ? -7.707 12.357 -0.795 1.00 55.19 201 PRO A N 1
ATOM 1487 C CA . PRO A 1 201 ? -6.440 11.829 -1.312 1.00 55.19 201 PRO A CA 1
ATOM 1488 C C . PRO A 1 201 ? -5.246 12.768 -1.086 1.00 55.19 201 PRO A C 1
ATOM 1490 O O . PRO A 1 201 ? -4.172 12.321 -0.699 1.00 55.19 201 PRO A O 1
ATOM 1493 N N . ALA A 1 202 ? -5.438 14.082 -1.251 1.00 65.56 202 ALA A N 1
ATOM 1494 C CA . ALA A 1 202 ? -4.381 15.062 -1.003 1.00 65.56 202 ALA A CA 1
ATOM 1495 C C . ALA A 1 202 ? -4.025 15.182 0.489 1.00 65.56 202 ALA A C 1
ATOM 1497 O O . ALA A 1 202 ? -2.865 15.423 0.820 1.00 65.56 202 ALA A O 1
ATOM 1498 N N . LEU A 1 203 ? -4.999 15.003 1.389 1.00 72.00 203 LEU A N 1
ATOM 1499 C CA . LEU A 1 203 ? -4.746 14.895 2.827 1.00 72.00 203 LEU A CA 1
ATOM 1500 C C . LEU A 1 203 ? -3.917 13.651 3.137 1.00 72.00 203 LEU A C 1
ATOM 1502 O O . LEU A 1 203 ? -2.886 13.772 3.789 1.00 72.00 203 LEU A O 1
ATOM 1506 N N . ILE A 1 204 ? -4.320 12.487 2.623 1.00 63.72 204 ILE A N 1
ATOM 1507 C CA . ILE A 1 204 ? -3.601 11.227 2.836 1.00 63.72 204 ILE A CA 1
ATOM 1508 C C . ILE A 1 204 ? -2.159 11.317 2.327 1.00 63.72 204 ILE A C 1
ATOM 1510 O O . ILE A 1 204 ? -1.243 10.956 3.062 1.00 63.72 204 ILE A O 1
ATOM 1514 N N . GLY A 1 205 ? -1.937 11.858 1.124 1.00 61.03 205 GLY A N 1
ATOM 1515 C CA . GLY A 1 205 ? -0.594 12.020 0.556 1.00 61.03 205 GLY A CA 1
ATOM 1516 C C . GLY A 1 205 ? 0.330 12.896 1.410 1.00 61.03 205 GLY A C 1
ATOM 1517 O O . GLY A 1 205 ? 1.489 12.549 1.620 1.00 61.03 205 GLY A O 1
ATOM 1518 N N . VAL A 1 206 ? -0.186 13.995 1.974 1.00 69.75 206 VAL A N 1
ATOM 1519 C CA . VAL A 1 206 ? 0.602 14.886 2.848 1.00 69.75 206 VAL A CA 1
ATOM 1520 C C . VAL A 1 206 ? 0.825 14.270 4.233 1.00 69.75 206 VAL A C 1
ATOM 1522 O O . VAL A 1 206 ? 1.933 14.337 4.769 1.00 69.75 206 VAL A O 1
ATOM 1525 N N . LEU A 1 207 ? -0.223 13.690 4.821 1.00 76.75 207 LEU A N 1
ATOM 1526 C CA . LEU A 1 207 ? -0.226 13.203 6.198 1.00 76.75 207 LEU A CA 1
ATOM 1527 C C . LEU A 1 207 ? 0.535 11.880 6.355 1.00 76.75 207 LEU A C 1
ATOM 1529 O O . LEU A 1 207 ? 1.224 11.707 7.351 1.00 76.75 207 LEU A O 1
ATOM 1533 N N . ARG A 1 208 ? 0.489 10.958 5.386 1.00 69.69 208 ARG A N 1
ATOM 1534 C CA . ARG A 1 208 ? 1.151 9.640 5.509 1.00 69.69 208 ARG A CA 1
ATOM 1535 C C . ARG A 1 208 ? 2.675 9.714 5.640 1.00 69.69 208 ARG A C 1
ATOM 1537 O O . ARG A 1 208 ? 3.297 8.765 6.103 1.00 69.69 208 ARG A O 1
ATOM 1544 N N . LEU A 1 209 ? 3.265 10.813 5.166 1.00 69.81 209 LEU A N 1
ATOM 1545 C CA . LEU A 1 209 ? 4.702 11.064 5.216 1.00 69.81 209 LEU A CA 1
ATOM 1546 C C . LEU A 1 209 ? 5.136 11.706 6.536 1.00 69.81 209 LEU A C 1
ATOM 1548 O O . LEU A 1 209 ? 6.335 11.833 6.774 1.00 69.81 209 LEU A O 1
ATOM 1552 N N . LEU A 1 210 ? 4.191 12.115 7.389 1.00 73.56 210 LEU A N 1
ATOM 1553 C CA . LEU A 1 210 ? 4.516 12.619 8.713 1.00 73.56 210 LEU A CA 1
ATOM 1554 C C . LEU A 1 210 ? 5.025 11.487 9.621 1.00 73.56 210 LEU A C 1
ATOM 1556 O O . LEU A 1 210 ? 4.470 10.383 9.616 1.00 73.56 210 LEU A O 1
ATOM 1560 N N . PRO A 1 211 ? 6.018 11.774 10.481 1.00 71.38 211 PRO A N 1
ATOM 1561 C CA . PRO A 1 211 ? 6.317 10.940 11.635 1.00 71.38 211 PRO A CA 1
ATOM 1562 C C . PRO A 1 211 ? 5.063 10.636 12.467 1.00 71.38 211 PRO A C 1
ATOM 1564 O O . PRO A 1 211 ? 4.185 11.485 12.649 1.00 71.38 211 PRO A O 1
ATOM 1567 N N . ARG A 1 212 ? 4.983 9.410 12.992 1.00 67.62 212 ARG A N 1
ATOM 1568 C CA . ARG A 1 212 ? 3.807 8.908 13.718 1.00 67.62 212 ARG A CA 1
ATOM 1569 C C . ARG A 1 212 ? 3.462 9.746 14.949 1.00 67.62 212 ARG A C 1
ATOM 1571 O O . ARG A 1 212 ? 2.294 10.007 15.202 1.00 67.62 212 ARG A O 1
ATOM 1578 N N . ASP A 1 213 ? 4.461 10.145 15.719 1.00 72.25 213 ASP A N 1
ATOM 1579 C CA . ASP A 1 213 ? 4.314 10.997 16.899 1.00 72.25 213 ASP A CA 1
ATOM 1580 C C . ASP A 1 213 ? 3.675 12.348 16.546 1.00 72.25 213 ASP A C 1
ATOM 1582 O O . ASP A 1 213 ? 2.783 12.816 17.253 1.00 72.25 213 ASP A O 1
ATOM 1586 N N . LEU A 1 214 ? 4.043 12.927 15.399 1.00 81.19 214 LEU A N 1
ATOM 1587 C CA . LEU A 1 214 ? 3.432 14.151 14.886 1.00 81.19 214 LEU A CA 1
ATOM 1588 C C . LEU A 1 214 ? 1.993 13.931 14.399 1.00 81.19 214 LEU A C 1
ATOM 1590 O O . LEU A 1 214 ? 1.142 14.793 14.618 1.00 81.19 214 LEU A O 1
ATOM 1594 N N . LEU A 1 215 ? 1.694 12.775 13.800 1.00 76.62 215 LEU A N 1
ATOM 1595 C CA . LEU A 1 215 ? 0.323 12.386 13.446 1.00 76.62 215 LEU A CA 1
ATOM 1596 C C . LEU A 1 215 ? -0.568 12.212 14.685 1.00 76.62 215 LEU A C 1
ATOM 1598 O O . LEU A 1 215 ? -1.688 12.715 14.706 1.00 76.62 215 LEU A O 1
ATOM 1602 N N . VAL A 1 216 ? -0.066 11.561 15.739 1.00 76.62 216 VAL A N 1
ATOM 1603 C CA . VAL A 1 216 ? -0.771 11.415 17.027 1.00 76.62 216 VAL A CA 1
ATOM 1604 C C . VAL A 1 216 ? -0.982 12.780 17.683 1.00 76.62 216 VAL A C 1
ATOM 1606 O O . VAL A 1 216 ? -2.064 13.071 18.193 1.00 76.62 216 VAL A O 1
ATOM 1609 N N . LYS A 1 217 ? 0.019 13.663 17.621 1.00 85.62 217 LYS A N 1
ATOM 1610 C CA . LYS A 1 217 ? -0.105 15.039 18.112 1.00 85.62 217 LYS A CA 1
ATOM 1611 C C . LYS A 1 217 ? -1.197 15.812 17.368 1.00 85.62 217 LYS A C 1
ATOM 1613 O O . LYS A 1 217 ? -1.984 16.517 17.995 1.00 85.62 217 LYS A O 1
ATOM 1618 N N . LEU A 1 218 ? -1.274 15.649 16.047 1.00 89.38 218 LEU A N 1
ATOM 1619 C CA . LEU A 1 218 ? -2.325 16.230 15.214 1.00 89.38 218 LEU A CA 1
ATOM 1620 C C . LEU A 1 218 ? -3.710 15.645 15.549 1.00 89.38 218 LEU A C 1
ATOM 1622 O O . LEU A 1 218 ? -4.675 16.401 15.647 1.00 89.38 218 LEU A O 1
ATOM 1626 N N . GLN A 1 219 ? -3.801 14.335 15.805 1.00 88.50 219 GLN A N 1
ATOM 1627 C CA . GLN A 1 219 ? -5.029 13.666 16.256 1.00 88.50 219 GLN A CA 1
ATOM 1628 C C . GLN A 1 219 ? -5.540 14.240 17.583 1.00 88.50 219 GLN A C 1
ATOM 1630 O O . GLN A 1 219 ? -6.718 14.572 17.701 1.00 88.50 219 GLN A O 1
ATOM 1635 N N . GLY A 1 220 ? -4.654 14.431 18.565 1.00 88.62 220 GLY A N 1
ATOM 1636 C CA . GLY A 1 220 ? -5.002 15.020 19.864 1.00 88.62 220 GLY A CA 1
ATOM 1637 C C . GLY A 1 220 ? -5.515 16.464 19.782 1.00 88.62 220 GLY A C 1
ATOM 1638 O O . GLY A 1 220 ? -6.062 16.982 20.754 1.00 88.62 220 GLY A O 1
ATOM 1639 N N . LYS A 1 221 ? -5.360 17.114 18.625 1.00 93.81 221 LYS A N 1
ATOM 1640 C CA . LYS A 1 221 ? -5.753 18.499 18.361 1.00 93.81 221 LYS A CA 1
ATOM 1641 C C . LYS A 1 221 ? -6.951 18.624 17.415 1.00 93.81 221 LYS A C 1
ATOM 1643 O O . LYS A 1 221 ? -7.293 19.740 17.036 1.00 93.81 221 LYS A O 1
ATOM 1648 N N . LEU A 1 222 ? -7.615 17.519 17.055 1.00 90.12 222 LEU A N 1
ATOM 1649 C CA . LEU A 1 222 ? -8.758 17.505 16.126 1.00 90.12 222 LEU A CA 1
ATOM 1650 C C . LEU A 1 222 ? -9.920 18.421 16.543 1.00 90.12 222 LEU A C 1
ATOM 1652 O O . LEU A 1 222 ? -10.652 18.903 15.683 1.00 90.12 222 LEU A O 1
ATOM 1656 N N . SER A 1 223 ? -10.071 18.713 17.837 1.00 90.56 223 SER A N 1
ATOM 1657 C CA . SER A 1 223 ? -11.057 19.681 18.337 1.00 90.56 223 SER A CA 1
ATOM 1658 C C . SER A 1 223 ? -10.804 21.121 17.872 1.00 90.56 223 SER A C 1
ATOM 1660 O O . SER A 1 223 ? -11.731 21.926 17.865 1.00 90.56 223 SER A O 1
ATOM 1662 N N . GLU A 1 224 ? -9.575 21.452 17.463 1.00 92.12 224 GLU A N 1
ATOM 1663 C CA . GLU A 1 224 ? -9.205 22.750 16.887 1.00 92.12 224 GLU A CA 1
ATOM 1664 C C . GLU A 1 224 ? -9.415 22.796 15.355 1.00 92.12 224 GLU A C 1
ATOM 1666 O O . GLU A 1 224 ? -9.223 23.849 14.742 1.00 92.12 224 GLU A O 1
ATOM 1671 N N . ALA A 1 225 ? -9.790 21.677 14.716 1.00 90.31 225 ALA A N 1
ATOM 1672 C CA . ALA A 1 225 ? -9.951 21.604 13.266 1.00 90.31 225 ALA A CA 1
ATOM 1673 C C . ALA A 1 225 ? -11.174 22.414 12.776 1.00 90.31 225 ALA A C 1
ATOM 1675 O O . ALA A 1 225 ? -12.232 22.387 13.411 1.00 90.31 225 ALA A O 1
ATOM 1676 N N . PRO A 1 226 ? -11.089 23.096 11.616 1.00 90.31 226 PRO A N 1
ATOM 1677 C CA . PRO A 1 226 ? -12.210 23.843 11.053 1.00 90.31 226 PRO A CA 1
ATOM 1678 C C . PRO A 1 226 ? -13.442 22.967 10.822 1.00 90.31 226 PRO A C 1
ATOM 1680 O O . PRO A 1 226 ? -13.359 21.918 10.182 1.00 90.31 226 PRO A O 1
ATOM 1683 N N . ALA A 1 227 ? -14.604 23.436 11.286 1.00 87.56 227 ALA A N 1
ATOM 1684 C CA . ALA A 1 227 ? -15.852 22.667 11.274 1.00 87.56 227 ALA A CA 1
ATOM 1685 C C . ALA A 1 227 ? -16.224 22.111 9.887 1.00 87.56 227 ALA A C 1
ATOM 1687 O O . ALA A 1 227 ? -16.718 20.992 9.790 1.00 87.56 227 ALA A O 1
ATOM 1688 N N . ALA A 1 228 ? -15.938 22.859 8.815 1.00 84.44 228 ALA A N 1
ATOM 1689 C CA . ALA A 1 228 ? -16.243 22.456 7.441 1.00 84.44 228 ALA A CA 1
ATOM 1690 C C . ALA A 1 228 ? -15.473 21.205 6.969 1.00 84.44 228 ALA A C 1
ATOM 1692 O O . ALA A 1 228 ? -15.975 20.469 6.125 1.00 84.44 228 ALA A O 1
ATOM 1693 N N . ASP A 1 229 ? -14.277 20.953 7.511 1.00 84.12 229 ASP A N 1
ATOM 1694 C CA . ASP A 1 229 ? -13.407 19.835 7.118 1.00 84.12 229 ASP A CA 1
ATOM 1695 C C . ASP A 1 229 ? -13.160 18.831 8.260 1.00 84.12 229 ASP A C 1
ATOM 1697 O O . ASP A 1 229 ? -12.490 17.821 8.049 1.00 84.12 229 ASP A O 1
ATOM 1701 N N . SER A 1 230 ? -13.706 19.079 9.457 1.00 83.75 230 SER A N 1
ATOM 1702 C CA . SER A 1 230 ? -13.426 18.316 10.682 1.00 83.75 230 SER A CA 1
ATOM 1703 C C . SER A 1 230 ? -13.692 16.813 10.540 1.00 83.75 230 SER A C 1
ATOM 1705 O O . SER A 1 230 ? -12.842 16.023 10.940 1.00 83.75 230 SER A O 1
ATOM 1707 N N . ALA A 1 231 ? -14.796 16.403 9.903 1.00 73.88 231 ALA A N 1
ATOM 1708 C CA . ALA A 1 231 ? -15.092 14.985 9.669 1.00 73.88 231 ALA A CA 1
ATOM 1709 C C . ALA A 1 231 ? -14.035 14.327 8.765 1.00 73.88 231 ALA A C 1
ATOM 1711 O O . ALA A 1 231 ? -13.404 13.350 9.140 1.00 73.88 231 ALA A O 1
ATOM 1712 N N . LYS A 1 232 ? -13.742 14.942 7.615 1.00 81.25 232 LYS A N 1
ATOM 1713 C CA . LYS A 1 232 ? -12.750 14.440 6.654 1.00 81.25 232 LYS A CA 1
ATOM 1714 C C . LYS A 1 232 ? -11.334 14.391 7.239 1.00 81.25 232 LYS A C 1
ATOM 1716 O O . LYS A 1 232 ? -10.574 13.481 6.920 1.00 81.25 232 LYS A O 1
ATOM 1721 N N . LEU A 1 233 ? -10.962 15.382 8.051 1.00 82.56 233 LEU A N 1
ATOM 1722 C CA . LEU A 1 233 ? -9.675 15.417 8.748 1.00 82.56 233 LEU A CA 1
ATOM 1723 C C . LEU A 1 233 ? -9.612 14.349 9.839 1.00 82.56 233 LEU A C 1
ATOM 1725 O O . LEU A 1 233 ? -8.605 13.656 9.929 1.00 82.56 233 LEU A O 1
ATOM 1729 N N . THR A 1 234 ? -10.687 14.188 10.614 1.00 78.44 234 THR A N 1
ATOM 1730 C CA . THR A 1 234 ? -10.825 13.120 11.614 1.00 78.44 234 THR A CA 1
ATOM 1731 C C . THR A 1 234 ? -10.671 11.750 10.968 1.00 78.44 234 THR A C 1
ATOM 1733 O O . THR A 1 234 ? -9.866 10.964 11.451 1.00 78.44 234 THR A O 1
ATOM 1736 N N . ASP A 1 235 ? -11.346 11.499 9.846 1.00 62.69 235 ASP A N 1
ATOM 1737 C CA . ASP A 1 235 ? -11.258 10.228 9.127 1.00 62.69 235 ASP A CA 1
ATOM 1738 C C . ASP A 1 235 ? -9.842 9.999 8.585 1.00 62.69 235 ASP A C 1
ATOM 1740 O O . ASP A 1 235 ? -9.208 8.994 8.885 1.00 62.69 235 ASP A O 1
ATOM 1744 N N . ALA A 1 236 ? -9.290 10.966 7.841 1.00 64.75 236 ALA A N 1
ATOM 1745 C CA . ALA A 1 236 ? -7.971 10.823 7.225 1.00 64.75 236 ALA A CA 1
ATOM 1746 C C . ALA A 1 236 ? -6.842 10.664 8.260 1.00 64.75 236 ALA A C 1
ATOM 1748 O O . ALA A 1 236 ? -5.921 9.874 8.055 1.00 64.75 236 ALA A O 1
ATOM 1749 N N . ILE A 1 237 ? -6.895 11.412 9.367 1.00 74.69 237 ILE A N 1
ATOM 1750 C CA . ILE A 1 237 ? -5.927 11.293 10.463 1.00 74.69 237 ILE A CA 1
ATOM 1751 C C . ILE A 1 237 ? -6.179 10.003 11.241 1.00 74.69 237 ILE A C 1
ATOM 1753 O O . ILE A 1 237 ? -5.217 9.327 11.578 1.00 74.69 237 ILE A O 1
ATOM 1757 N N . GLY A 1 238 ? -7.435 9.635 11.492 1.00 64.75 238 GLY A N 1
ATOM 1758 C CA . GLY A 1 238 ? -7.818 8.392 12.159 1.00 64.75 238 GLY A CA 1
ATOM 1759 C C . GLY A 1 238 ? -7.303 7.159 11.423 1.00 64.75 238 GLY A C 1
ATOM 1760 O O . GLY A 1 238 ? -6.659 6.320 12.040 1.00 64.75 238 GLY A O 1
ATOM 1761 N N . ASP A 1 239 ? -7.463 7.102 10.103 1.00 60.62 239 ASP A N 1
ATOM 1762 C CA . ASP A 1 239 ? -6.975 5.996 9.273 1.00 60.62 239 ASP A CA 1
ATOM 1763 C C . ASP A 1 239 ? -5.441 5.877 9.286 1.00 60.62 239 ASP A C 1
ATOM 1765 O O . ASP A 1 239 ? -4.883 4.775 9.346 1.00 60.62 239 ASP A O 1
ATOM 1769 N N . LEU A 1 240 ? -4.744 7.018 9.235 1.00 60.91 240 LEU A N 1
ATOM 1770 C CA . LEU A 1 240 ? -3.280 7.074 9.173 1.00 60.91 240 LEU A CA 1
ATOM 1771 C C . LEU A 1 240 ? -2.607 6.875 10.524 1.00 60.91 240 LEU A C 1
ATOM 1773 O O . LEU A 1 240 ? -1.574 6.207 10.614 1.00 60.91 240 LEU A O 1
ATOM 1777 N N . VAL A 1 241 ? -3.177 7.473 11.567 1.00 62.91 241 VAL A N 1
ATOM 1778 C CA . VAL A 1 241 ? -2.773 7.228 12.940 1.00 62.91 241 VAL A CA 1
ATOM 1779 C C . VAL A 1 241 ? -3.147 5.789 13.225 1.00 62.91 241 VAL A C 1
ATOM 1781 O O . VAL A 1 241 ? -2.276 4.917 13.276 1.00 62.91 241 VAL A O 1
ATOM 1784 N N . GLY A 1 242 ? -4.429 5.510 13.402 1.00 55.00 242 GLY A N 1
ATOM 1785 C CA . GLY A 1 242 ? -4.869 4.394 14.210 1.00 55.00 242 GLY A CA 1
ATOM 1786 C C . GLY A 1 242 ? -4.178 4.379 15.573 1.00 55.00 242 GLY A C 1
ATOM 1787 O O . GLY A 1 242 ? -3.084 4.904 15.794 1.00 55.00 242 GLY A O 1
ATOM 1788 N N . THR A 1 243 ? -4.774 3.707 16.531 1.00 44.84 243 THR A N 1
ATOM 1789 C CA . THR A 1 243 ? -4.290 3.626 17.924 1.00 44.84 243 THR A CA 1
ATOM 1790 C C . THR A 1 243 ? -2.872 3.078 18.121 1.00 44.84 243 THR A C 1
ATOM 1792 O O . THR A 1 243 ? -2.341 3.093 19.224 1.00 44.84 243 THR A O 1
ATOM 1795 N N . GLY A 1 244 ? -2.179 2.671 17.062 1.00 41.75 244 GLY A N 1
ATOM 1796 C CA . GLY A 1 244 ? -0.748 2.910 17.013 1.00 41.75 244 GLY A CA 1
ATOM 1797 C C . GLY A 1 244 ? 0.122 2.249 18.044 1.00 41.75 244 GLY A C 1
ATOM 1798 O O . GLY A 1 244 ? 1.122 2.825 18.438 1.00 41.75 244 GLY A O 1
ATOM 1799 N N . THR A 1 245 ? -0.261 1.037 18.404 1.00 47.78 245 THR A N 1
ATOM 1800 C CA . THR A 1 245 ? 0.584 -0.135 18.684 1.00 47.78 245 THR A CA 1
ATOM 1801 C C . THR A 1 245 ? -0.278 -1.406 18.740 1.00 47.78 245 THR A C 1
ATOM 1803 O O . THR A 1 245 ? 0.253 -2.513 18.721 1.00 47.78 245 THR A O 1
ATOM 1806 N N . ASP A 1 246 ? -1.605 -1.286 18.715 1.00 64.62 246 ASP A N 1
ATOM 1807 C CA . ASP A 1 246 ? -2.558 -2.366 18.950 1.00 64.62 246 ASP A CA 1
ATOM 1808 C C . ASP A 1 246 ? -3.390 -2.700 17.700 1.00 64.62 246 ASP A C 1
ATOM 1810 O O . ASP A 1 246 ? -4.609 -2.740 17.740 1.00 64.62 246 ASP A O 1
ATOM 1814 N N . MET A 1 247 ? -2.756 -3.045 16.569 1.00 74.19 247 MET A N 1
ATOM 1815 C CA . MET A 1 247 ? -3.508 -3.816 15.552 1.00 74.19 247 MET A CA 1
ATOM 1816 C C . MET A 1 247 ? -4.091 -5.098 16.173 1.00 74.19 247 MET A C 1
ATOM 1818 O O . MET A 1 247 ? -5.135 -5.596 15.755 1.00 74.19 247 MET A O 1
ATOM 1822 N N . LYS A 1 248 ? -3.399 -5.597 17.199 1.00 78.19 248 LYS A N 1
ATOM 1823 C CA . LYS A 1 248 ? -3.724 -6.774 17.985 1.00 78.19 248 LYS A CA 1
ATOM 1824 C C . LYS A 1 248 ? -4.981 -6.559 18.807 1.00 78.19 248 LYS A C 1
ATOM 1826 O O . LYS A 1 248 ? -5.128 -5.540 19.474 1.00 78.19 248 LYS A O 1
ATOM 1831 N N . SER A 1 249 ? -5.828 -7.575 18.833 1.00 78.94 249 SER A N 1
ATOM 1832 C CA . SER A 1 249 ? -6.927 -7.622 19.787 1.00 78.94 249 SER A CA 1
ATOM 1833 C C . SER A 1 249 ? -6.403 -7.677 21.223 1.00 78.94 249 SER A C 1
ATOM 1835 O O . SER A 1 249 ? -5.431 -8.375 21.518 1.00 78.94 249 SER A O 1
ATOM 1837 N N . THR A 1 250 ? -7.068 -6.962 22.127 1.00 81.75 250 THR A N 1
ATOM 1838 C CA . THR A 1 250 ? -6.714 -6.908 23.556 1.00 81.75 250 THR A CA 1
ATOM 1839 C C . THR A 1 250 ? -7.141 -8.160 24.327 1.00 81.75 250 THR A C 1
ATOM 1841 O O . THR A 1 250 ? -6.562 -8.488 25.357 1.00 81.75 250 THR A O 1
ATOM 1844 N N . ASP A 1 251 ? -8.123 -8.895 23.816 1.00 84.25 251 ASP A N 1
ATOM 1845 C CA . ASP A 1 251 ? -8.719 -10.096 24.394 1.00 84.25 251 ASP A CA 1
ATOM 1846 C C . ASP A 1 251 ? -8.368 -11.345 23.566 1.00 84.25 251 ASP A C 1
ATOM 1848 O O . ASP A 1 251 ? -9.224 -12.037 23.006 1.00 84.25 251 ASP A O 1
ATOM 1852 N N . VAL A 1 252 ? -7.070 -11.640 23.487 1.00 83.56 252 VAL A N 1
ATOM 1853 C CA . VAL A 1 252 ? -6.514 -12.712 22.648 1.00 83.56 252 VAL A CA 1
ATOM 1854 C C . VAL A 1 252 ? -7.200 -14.075 22.841 1.00 83.56 252 VAL A C 1
ATOM 1856 O O . VAL A 1 252 ? -7.684 -14.439 23.916 1.00 83.56 252 VAL A O 1
ATOM 1859 N N . ILE A 1 253 ? -7.270 -14.836 21.754 1.00 80.81 253 ILE A N 1
ATOM 1860 C CA . ILE A 1 253 ? -7.718 -16.226 21.716 1.00 80.81 253 ILE A CA 1
ATOM 1861 C C . ILE A 1 253 ? -6.508 -17.120 21.975 1.00 80.81 253 ILE A C 1
ATOM 1863 O O . ILE A 1 253 ? -5.487 -16.984 21.295 1.00 80.81 253 ILE A O 1
ATOM 1867 N N . ASP A 1 254 ? -6.627 -18.047 22.922 1.00 82.25 254 ASP A N 1
ATOM 1868 C CA . ASP A 1 254 ? -5.638 -19.107 23.074 1.00 82.25 254 ASP A CA 1
ATOM 1869 C C . ASP A 1 254 ? -5.645 -20.001 21.826 1.00 82.25 254 ASP A C 1
ATOM 1871 O O . ASP A 1 254 ? -6.686 -20.491 21.384 1.00 82.25 254 ASP A O 1
ATOM 1875 N N . LEU A 1 255 ? -4.472 -20.163 21.218 1.00 76.31 255 LEU A N 1
ATOM 1876 C CA . LEU A 1 255 ? -4.313 -20.957 20.007 1.00 76.31 255 LEU A CA 1
ATOM 1877 C C . LEU A 1 255 ? -4.114 -22.444 20.323 1.00 76.31 255 LEU A C 1
ATOM 1879 O O . LEU A 1 255 ? -4.147 -23.259 19.396 1.00 76.31 255 LEU A O 1
ATOM 1883 N N . GLU A 1 256 ? -3.866 -22.814 21.582 1.00 77.94 256 GLU A N 1
ATOM 1884 C CA . GLU A 1 256 ? -3.737 -24.208 21.996 1.00 77.94 256 GLU A CA 1
ATOM 1885 C C . GLU A 1 256 ? -5.036 -24.985 21.702 1.00 77.94 256 GLU A C 1
ATOM 1887 O O . GLU A 1 256 ? -6.149 -24.506 21.895 1.00 77.94 256 GLU A O 1
ATOM 1892 N N . GLY A 1 257 ? -4.910 -26.176 21.110 1.00 84.12 257 GLY A N 1
ATOM 1893 C CA . GLY A 1 257 ? -6.057 -26.998 20.698 1.00 84.12 257 GLY A CA 1
ATOM 1894 C C . GLY A 1 257 ? -6.755 -26.585 19.391 1.00 84.12 257 GLY A C 1
ATOM 1895 O O . GLY A 1 257 ? -7.390 -27.437 18.763 1.00 84.12 257 GLY A O 1
ATOM 1896 N N . LEU A 1 258 ? -6.590 -25.347 18.906 1.00 85.12 258 LEU A N 1
ATOM 1897 C CA . LEU A 1 258 ? -7.107 -24.934 17.595 1.00 85.12 258 LEU A CA 1
ATOM 1898 C C . LEU A 1 258 ? -6.258 -25.503 16.449 1.00 85.12 258 LEU A C 1
ATOM 1900 O O . LEU A 1 258 ? -5.024 -25.520 16.505 1.00 85.12 258 LEU A O 1
ATOM 1904 N N . LYS A 1 259 ? -6.918 -25.924 15.363 1.00 86.38 259 LYS A N 1
ATOM 1905 C CA . LYS A 1 259 ? -6.284 -26.506 14.166 1.00 86.38 259 LYS A CA 1
ATOM 1906 C C . LYS A 1 259 ? -6.828 -25.884 12.881 1.00 86.38 259 LYS A C 1
ATOM 1908 O O . LYS A 1 259 ? -7.923 -25.330 12.866 1.00 86.38 259 LYS A O 1
ATOM 1913 N N . GLY A 1 260 ? -6.062 -26.009 11.797 1.00 89.38 260 GLY A N 1
ATOM 1914 C CA . GLY A 1 260 ? -6.490 -25.620 10.452 1.00 89.38 260 GLY A CA 1
ATOM 1915 C C . GLY A 1 260 ? -6.973 -24.169 10.366 1.00 89.38 260 GLY A C 1
ATOM 1916 O O . GLY A 1 260 ? -6.318 -23.259 10.878 1.00 89.38 260 GLY A O 1
ATOM 1917 N N . LEU A 1 261 ? -8.124 -23.976 9.721 1.00 89.75 261 LEU A N 1
ATOM 1918 C CA . LEU A 1 261 ? -8.705 -22.660 9.460 1.00 89.75 261 LEU A CA 1
ATOM 1919 C C . LEU A 1 261 ? -9.052 -21.899 10.747 1.00 89.75 261 LEU A C 1
ATOM 1921 O O . LEU A 1 261 ? -8.739 -20.717 10.838 1.00 89.75 261 LEU A O 1
ATOM 1925 N N . ASP A 1 262 ? -9.591 -22.572 11.768 1.00 94.06 262 ASP A N 1
ATOM 1926 C CA . ASP A 1 262 ? -9.927 -21.943 13.056 1.00 94.06 262 ASP A CA 1
ATOM 1927 C C . ASP A 1 262 ? -8.683 -21.320 13.711 1.00 94.06 262 ASP A C 1
ATOM 1929 O O . ASP A 1 262 ? -8.713 -20.170 14.148 1.00 94.06 262 ASP A O 1
ATOM 1933 N N . ARG A 1 263 ? -7.549 -22.041 13.714 1.00 85.12 263 ARG A N 1
ATOM 1934 C CA . ARG A 1 263 ? -6.276 -21.514 14.241 1.00 85.12 263 ARG A CA 1
ATOM 1935 C C . ARG A 1 263 ? -5.781 -20.317 13.431 1.00 85.12 263 ARG A C 1
ATOM 1937 O O . ARG A 1 263 ? -5.264 -19.364 14.007 1.00 85.12 263 ARG A O 1
ATOM 1944 N N . GLN A 1 264 ? -5.920 -20.362 12.105 1.00 81.75 264 GLN A N 1
ATOM 1945 C CA . GLN A 1 264 ? -5.507 -19.264 11.228 1.00 81.75 264 GLN A CA 1
ATOM 1946 C C . GLN A 1 264 ? -6.354 -18.010 11.465 1.00 81.75 264 GLN A C 1
ATOM 1948 O O . GLN A 1 264 ? -5.794 -16.928 11.629 1.00 81.75 264 GLN A O 1
ATOM 1953 N N . MET A 1 265 ? -7.679 -18.150 11.551 1.00 94.38 265 MET A N 1
ATOM 1954 C CA . MET A 1 265 ? -8.578 -17.021 11.801 1.00 94.38 265 MET A CA 1
ATOM 1955 C C . MET A 1 265 ? -8.405 -16.448 13.212 1.00 94.38 265 MET A C 1
ATOM 1957 O O . MET A 1 265 ? -8.383 -15.229 13.366 1.00 94.38 265 MET A O 1
ATOM 1961 N N . ALA A 1 266 ? -8.178 -17.294 14.223 1.00 81.69 266 ALA A N 1
ATOM 1962 C CA . ALA A 1 266 ? -7.823 -16.838 15.567 1.00 81.69 266 ALA A CA 1
ATOM 1963 C C . ALA A 1 266 ? -6.476 -16.089 15.585 1.00 81.69 266 ALA A C 1
ATOM 1965 O O . ALA A 1 266 ? -6.332 -15.082 16.274 1.00 81.69 266 ALA A O 1
ATOM 1966 N N . GLY A 1 267 ? -5.500 -16.525 14.781 1.00 76.81 267 GLY A N 1
ATOM 1967 C CA . GLY A 1 267 ? -4.235 -15.812 14.589 1.00 76.81 267 GLY A CA 1
ATOM 1968 C C . GLY A 1 267 ? -4.417 -14.432 13.950 1.00 76.81 267 GLY A C 1
ATOM 1969 O O . GLY A 1 267 ? -3.832 -13.461 14.431 1.00 76.81 267 GLY A O 1
ATOM 1970 N N . ILE A 1 268 ? -5.261 -14.327 12.916 1.00 86.56 268 ILE A N 1
ATOM 1971 C CA . ILE A 1 268 ? -5.625 -13.041 12.297 1.00 86.56 268 ILE A CA 1
ATOM 1972 C C . ILE A 1 268 ? -6.295 -12.130 13.332 1.00 86.56 268 ILE A C 1
ATOM 1974 O O . ILE A 1 268 ? -5.876 -10.984 13.471 1.00 86.56 268 ILE A O 1
ATOM 1978 N N . TYR A 1 269 ? -7.257 -12.639 14.111 1.00 91.81 269 TYR A N 1
ATOM 1979 C CA . TYR A 1 269 ? -7.879 -11.881 15.202 1.00 91.81 269 TYR A CA 1
ATOM 1980 C C . TYR A 1 269 ? -6.830 -11.365 16.193 1.00 91.81 269 TYR A C 1
ATOM 1982 O O . TYR A 1 269 ? -6.715 -10.166 16.418 1.00 91.81 269 TYR A O 1
ATOM 1990 N N . ASN A 1 270 ? -5.991 -12.249 16.732 1.00 80.69 270 ASN A N 1
ATOM 1991 C CA . ASN A 1 270 ? -4.995 -11.871 17.734 1.00 80.69 270 ASN A CA 1
ATOM 1992 C C . ASN A 1 270 ? -4.015 -10.808 17.230 1.00 80.69 270 ASN A C 1
ATOM 1994 O O . ASN A 1 270 ? -3.576 -9.968 18.007 1.00 80.69 270 ASN A O 1
ATOM 1998 N N . GLN A 1 271 ? -3.642 -10.845 15.950 1.00 76.56 271 GLN A N 1
ATOM 1999 C CA . GLN A 1 271 ? -2.649 -9.931 15.388 1.00 76.56 271 GLN A CA 1
ATOM 2000 C C . GLN A 1 271 ? -3.251 -8.617 14.877 1.00 76.56 271 GLN A C 1
ATOM 2002 O O . GLN A 1 271 ? -2.562 -7.598 14.889 1.00 76.56 271 GLN A O 1
ATOM 2007 N N . ARG A 1 272 ? -4.495 -8.656 14.383 1.00 88.44 272 ARG A N 1
ATOM 2008 C CA . ARG A 1 272 ? -5.074 -7.612 13.517 1.00 88.44 272 ARG A CA 1
ATOM 2009 C C . ARG A 1 272 ? -6.532 -7.281 13.826 1.00 88.44 272 ARG A C 1
ATOM 2011 O O . ARG A 1 272 ? -7.081 -6.378 13.203 1.00 88.44 272 ARG A O 1
ATOM 2018 N N . GLY A 1 273 ? -7.174 -8.011 14.734 1.00 91.25 273 GLY A N 1
ATOM 2019 C CA . GLY A 1 273 ? -8.613 -7.937 14.970 1.00 91.25 273 GLY A CA 1
ATOM 2020 C C . GLY A 1 273 ? -9.084 -6.550 15.387 1.00 91.25 273 GLY A C 1
ATOM 2021 O O . GLY A 1 273 ? -10.121 -6.114 14.898 1.00 91.25 273 GLY A O 1
ATOM 2022 N N . HIS A 1 274 ? -8.297 -5.816 16.177 1.00 89.06 274 HIS A N 1
ATOM 2023 C CA . HIS A 1 274 ? -8.632 -4.439 16.534 1.00 89.06 274 HIS A CA 1
ATOM 2024 C C . HIS A 1 274 ? -8.628 -3.512 15.312 1.00 89.06 274 HIS A C 1
ATOM 2026 O O . HIS A 1 274 ? -9.624 -2.839 15.060 1.00 89.06 274 HIS A O 1
ATOM 2032 N N . LEU A 1 275 ? -7.576 -3.550 14.484 1.00 88.69 275 LEU A N 1
ATOM 2033 C CA . LEU A 1 275 ? -7.526 -2.760 13.246 1.00 88.69 275 LEU A CA 1
ATOM 2034 C C . LEU A 1 275 ? -8.664 -3.129 12.282 1.00 88.69 275 LEU A C 1
ATOM 2036 O O . LEU A 1 275 ? -9.301 -2.259 11.691 1.00 88.69 275 LEU A O 1
ATOM 2040 N N . ILE A 1 276 ? -8.925 -4.426 12.116 1.00 94.38 276 ILE A N 1
ATOM 2041 C CA . ILE A 1 276 ? -10.010 -4.904 11.256 1.00 94.38 276 ILE A CA 1
ATOM 2042 C C . ILE A 1 276 ? -11.354 -4.389 11.782 1.00 94.38 276 ILE A C 1
ATOM 2044 O O . ILE A 1 276 ? -12.168 -3.946 10.982 1.00 94.38 276 ILE A O 1
ATOM 2048 N N . ALA A 1 277 ? -11.592 -4.413 13.096 1.00 94.31 277 ALA A N 1
ATOM 2049 C CA . ALA A 1 277 ? -12.828 -3.916 13.694 1.00 94.31 277 ALA A CA 1
ATOM 2050 C C . ALA A 1 277 ? -12.985 -2.392 13.547 1.00 94.31 277 ALA A C 1
ATOM 2052 O O . ALA A 1 277 ? -14.068 -1.925 13.197 1.00 94.31 277 ALA A O 1
ATOM 2053 N N . GLU A 1 278 ? -11.909 -1.629 13.751 1.00 87.69 278 GLU A N 1
ATOM 2054 C CA . GLU A 1 278 ? -11.862 -0.172 13.562 1.00 87.69 278 GLU A CA 1
ATOM 2055 C C . GLU A 1 278 ? -12.289 0.207 12.132 1.00 87.69 278 GLU A C 1
ATOM 2057 O O . GLU A 1 278 ? -13.254 0.944 11.925 1.00 87.69 278 GLU A O 1
ATOM 2062 N N . GLN A 1 279 ? -11.631 -0.378 11.130 1.00 89.75 279 GLN A N 1
ATOM 2063 C CA . GLN A 1 279 ? -11.893 -0.088 9.718 1.00 89.75 279 GLN A CA 1
ATOM 2064 C C . GLN A 1 279 ? -13.249 -0.644 9.246 1.00 89.75 279 GLN A C 1
ATOM 2066 O O . GLN A 1 279 ? -13.943 -0.021 8.440 1.00 89.75 279 GLN A O 1
ATOM 2071 N N . ALA A 1 280 ? -13.666 -1.799 9.772 1.00 94.25 280 ALA A N 1
ATOM 2072 C CA . ALA A 1 280 ? -14.975 -2.384 9.488 1.00 94.25 280 ALA A CA 1
ATOM 2073 C C . ALA A 1 280 ? -16.119 -1.510 10.021 1.00 94.25 280 ALA A C 1
ATOM 2075 O O . ALA A 1 280 ? -17.115 -1.316 9.324 1.00 94.25 280 ALA A O 1
ATOM 2076 N N . THR A 1 281 ? -15.944 -0.916 11.206 1.00 89.50 281 THR A N 1
ATOM 2077 C CA . THR A 1 281 ? -16.893 0.050 11.779 1.00 89.50 281 THR A CA 1
ATOM 2078 C C . THR A 1 281 ? -17.036 1.269 10.871 1.00 89.50 281 THR A C 1
ATOM 2080 O O . THR A 1 281 ? -18.158 1.645 10.533 1.00 89.50 281 THR A O 1
ATOM 2083 N N . ALA A 1 282 ? -15.918 1.837 10.406 1.00 81.94 282 ALA A N 1
ATOM 2084 C CA . ALA A 1 282 ? -15.920 3.009 9.527 1.00 81.94 282 ALA A CA 1
ATOM 2085 C C . ALA A 1 282 ? -16.678 2.771 8.206 1.00 81.94 282 ALA A C 1
ATOM 2087 O O . ALA A 1 282 ? -17.358 3.665 7.707 1.00 81.94 282 ALA A O 1
ATOM 2088 N N . LEU A 1 283 ? -16.618 1.553 7.655 1.00 85.94 283 LEU A N 1
ATOM 2089 C CA . LEU A 1 283 ? -17.359 1.178 6.442 1.00 85.94 283 LEU A CA 1
ATOM 2090 C C . LEU A 1 283 ? -18.740 0.565 6.708 1.00 85.94 283 LEU A C 1
ATOM 2092 O O . LEU A 1 283 ? -19.455 0.248 5.754 1.00 85.94 283 LEU A O 1
ATOM 2096 N N . THR A 1 284 ? -19.125 0.399 7.978 1.00 93.50 284 THR A N 1
ATOM 2097 C CA . THR A 1 284 ? -20.346 -0.315 8.382 1.00 93.50 284 THR A CA 1
ATOM 2098 C C . THR A 1 284 ? -20.420 -1.692 7.710 1.00 93.50 284 THR A C 1
ATOM 2100 O O . THR A 1 284 ? -21.385 -2.013 7.024 1.00 93.50 284 THR A O 1
ATOM 2103 N N . ILE A 1 285 ? -19.361 -2.491 7.830 1.00 95.50 285 ILE A N 1
ATOM 2104 C CA . ILE A 1 285 ? -19.303 -3.868 7.320 1.00 95.50 285 ILE A CA 1
ATOM 2105 C C . ILE A 1 285 ? -18.951 -4.834 8.456 1.00 95.50 285 ILE A C 1
ATOM 2107 O O . ILE A 1 285 ? -18.289 -4.432 9.411 1.00 95.50 285 ILE A O 1
ATOM 2111 N N . PRO A 1 286 ? -19.322 -6.118 8.354 1.00 97.00 286 PRO A N 1
ATOM 2112 C CA . PRO A 1 286 ? -18.874 -7.121 9.310 1.00 97.00 286 PRO A CA 1
ATOM 2113 C C . PRO A 1 286 ? -17.356 -7.351 9.263 1.00 97.00 286 PRO A C 1
ATOM 2115 O O . PRO A 1 286 ? -16.773 -7.570 8.194 1.00 97.00 286 PRO A O 1
ATOM 2118 N N . SER A 1 287 ? -16.709 -7.414 10.430 1.00 96.31 287 SER A N 1
ATOM 2119 C CA . SER A 1 287 ? -15.258 -7.631 10.534 1.00 96.31 287 SER A CA 1
ATOM 2120 C C . SER A 1 287 ? -14.836 -9.020 10.043 1.00 96.31 287 SER A C 1
ATOM 2122 O O . SER A 1 287 ? -13.762 -9.180 9.457 1.00 96.31 287 SER A O 1
ATOM 2124 N N . HIS A 1 288 ? -15.702 -10.024 10.202 1.00 97.00 288 HIS A N 1
ATOM 2125 C CA . HIS A 1 288 ? -15.438 -11.389 9.746 1.00 97.00 288 HIS A CA 1
ATOM 2126 C C . HIS A 1 288 ? -15.301 -11.501 8.225 1.00 97.00 288 HIS A C 1
ATOM 2128 O O . HIS A 1 288 ? -14.518 -12.316 7.739 1.00 97.00 288 HIS A O 1
ATOM 2134 N N . ALA A 1 289 ? -16.020 -10.675 7.462 1.00 95.81 289 ALA A N 1
ATOM 2135 C CA . ALA A 1 289 ? -15.921 -10.682 6.011 1.00 95.81 289 ALA A CA 1
ATOM 2136 C C . ALA A 1 289 ? -14.568 -10.125 5.546 1.00 95.81 289 ALA A C 1
ATOM 2138 O O . ALA A 1 289 ? -13.904 -10.752 4.724 1.00 95.81 289 ALA A O 1
ATOM 2139 N N . ALA A 1 290 ? -14.118 -9.005 6.122 1.00 94.50 290 ALA A N 1
ATOM 2140 C CA . ALA A 1 290 ? -12.807 -8.427 5.824 1.00 94.50 290 ALA A CA 1
ATOM 2141 C C . ALA A 1 290 ? -11.656 -9.372 6.218 1.00 94.50 290 ALA A C 1
ATOM 2143 O O . ALA A 1 290 ? -10.727 -9.582 5.435 1.00 94.50 290 ALA A O 1
ATOM 2144 N N . ALA A 1 291 ? -11.748 -10.015 7.388 1.00 96.69 291 ALA A N 1
ATOM 2145 C CA . ALA A 1 291 ? -10.794 -11.044 7.800 1.00 96.69 291 ALA A CA 1
ATOM 2146 C C . ALA A 1 291 ? -10.801 -12.252 6.844 1.00 96.69 291 ALA A C 1
ATOM 2148 O O . ALA A 1 291 ? -9.740 -12.781 6.507 1.00 96.69 291 ALA A O 1
ATOM 2149 N N . GLY A 1 292 ? -11.982 -12.669 6.374 1.00 96.75 292 GLY A N 1
ATOM 2150 C CA . GLY A 1 292 ? -12.142 -13.737 5.388 1.00 96.75 292 GLY A CA 1
ATOM 2151 C C . GLY A 1 292 ? -11.492 -13.410 4.042 1.00 96.75 292 GLY A C 1
ATOM 2152 O O . GLY A 1 292 ? -10.758 -14.240 3.509 1.00 96.75 292 GLY A O 1
ATOM 2153 N N . ILE A 1 293 ? -11.679 -12.188 3.534 1.00 95.00 293 ILE A N 1
ATOM 2154 C CA . ILE A 1 293 ? -11.002 -11.694 2.323 1.00 95.00 293 ILE A CA 1
ATOM 2155 C C . ILE A 1 293 ? -9.485 -11.747 2.524 1.00 95.00 293 ILE A C 1
ATOM 2157 O O . ILE A 1 293 ? -8.792 -12.418 1.766 1.00 95.00 293 ILE A O 1
ATOM 2161 N N . MET A 1 294 ? -8.967 -11.146 3.602 1.00 94.38 294 MET A N 1
ATOM 2162 C CA . MET A 1 294 ? -7.532 -11.168 3.908 1.00 94.38 294 MET A CA 1
ATOM 2163 C C . MET A 1 294 ? -6.971 -12.598 3.963 1.00 94.38 294 MET A C 1
ATOM 2165 O O . MET A 1 294 ? -5.878 -12.875 3.465 1.00 94.38 294 MET A O 1
ATOM 2169 N N . LYS A 1 295 ? -7.724 -13.535 4.552 1.00 93.56 295 LYS A N 1
ATOM 2170 C CA . LYS A 1 295 ? -7.322 -14.939 4.637 1.00 93.56 295 LYS A CA 1
ATOM 2171 C C . LYS A 1 295 ? -7.209 -15.605 3.269 1.00 93.56 295 LYS A C 1
ATOM 2173 O O . LYS A 1 295 ? -6.302 -16.419 3.084 1.00 93.56 295 LYS A O 1
ATOM 2178 N N . VAL A 1 296 ? -8.142 -15.328 2.364 1.00 92.19 296 VAL A N 1
ATOM 2179 C CA . VAL A 1 296 ? -8.178 -15.936 1.029 1.00 92.19 296 VAL A CA 1
ATOM 2180 C C . VAL A 1 296 ? -7.121 -15.328 0.116 1.00 92.19 296 VAL A C 1
ATOM 2182 O O . VAL A 1 296 ? -6.450 -16.076 -0.586 1.00 92.19 296 VAL A O 1
ATOM 2185 N N . GLU A 1 297 ? -6.919 -14.013 0.185 1.00 90.12 297 GLU A N 1
ATOM 2186 C CA . GLU A 1 297 ? -5.992 -13.304 -0.701 1.00 90.12 297 GLU A CA 1
ATOM 2187 C C . GLU A 1 297 ? -4.518 -13.572 -0.357 1.00 90.12 297 GLU A C 1
ATOM 2189 O O . GLU A 1 297 ? -3.701 -13.808 -1.241 1.00 90.12 297 GLU A O 1
ATOM 2194 N N . SER A 1 298 ? -4.155 -13.593 0.929 1.00 85.94 298 SER A N 1
ATOM 2195 C CA . SER A 1 298 ? -2.742 -13.692 1.351 1.00 85.94 298 SER A CA 1
ATOM 2196 C C . SER A 1 298 ? -2.456 -14.807 2.351 1.00 85.94 298 SER A C 1
ATOM 2198 O O . SER A 1 298 ? -1.362 -14.907 2.907 1.00 85.94 298 SER A O 1
ATOM 2200 N N . GLY A 1 299 ? -3.454 -15.624 2.680 1.00 80.88 299 GLY A N 1
ATOM 2201 C CA . GLY A 1 299 ? -3.342 -16.546 3.803 1.00 80.88 299 GLY A CA 1
ATOM 2202 C C . GLY A 1 299 ? -3.405 -15.858 5.170 1.00 80.88 299 GLY A C 1
ATOM 2203 O O . GLY A 1 299 ? -3.269 -16.555 6.177 1.00 80.88 299 GLY A O 1
ATOM 2204 N N . GLY A 1 300 ? -3.642 -14.541 5.212 1.00 78.19 300 GLY A N 1
ATOM 2205 C CA . GLY A 1 300 ? -3.498 -13.705 6.399 1.00 78.19 300 GLY A CA 1
ATOM 2206 C C . GLY A 1 300 ? -2.084 -13.155 6.590 1.00 78.19 300 GLY A C 1
ATOM 2207 O O . GLY A 1 300 ? -1.797 -12.636 7.664 1.00 78.19 300 GLY A O 1
ATOM 2208 N N . ALA A 1 301 ? -1.187 -13.294 5.615 1.00 71.06 301 ALA A N 1
ATOM 2209 C CA . ALA A 1 301 ? 0.183 -12.810 5.716 1.00 71.06 301 ALA A CA 1
ATOM 2210 C C . ALA A 1 301 ? 0.346 -11.436 5.045 1.00 71.06 301 ALA A C 1
ATOM 2212 O O . ALA A 1 301 ? -0.296 -11.123 4.049 1.00 71.06 301 ALA A O 1
ATOM 2213 N N . THR A 1 302 ? 1.210 -10.601 5.609 1.00 73.56 302 THR A N 1
ATOM 2214 C CA . THR A 1 302 ? 1.489 -9.238 5.121 1.00 73.56 302 THR A CA 1
ATOM 2215 C C . THR A 1 302 ? 2.893 -9.157 4.532 1.00 73.56 302 THR A C 1
ATOM 2217 O O . THR A 1 302 ? 3.098 -8.699 3.404 1.00 73.56 302 THR A O 1
ATOM 2220 N N . PHE A 1 303 ? 3.852 -9.713 5.268 1.00 72.06 303 PHE A N 1
ATOM 2221 C CA . PHE A 1 303 ? 5.240 -9.876 4.863 1.00 72.06 303 PHE A CA 1
ATOM 2222 C C . PHE A 1 303 ? 5.606 -11.354 4.752 1.00 72.06 303 PHE A C 1
ATOM 2224 O O . PHE A 1 303 ? 5.079 -12.211 5.468 1.00 72.06 303 PHE A O 1
ATOM 2231 N N . ASN A 1 304 ? 6.527 -11.657 3.844 1.00 74.75 304 ASN A N 1
ATOM 2232 C CA . ASN A 1 304 ? 7.165 -12.956 3.777 1.00 74.75 304 ASN A CA 1
ATOM 2233 C C . ASN A 1 304 ? 8.133 -13.103 4.963 1.00 74.75 304 ASN A C 1
ATOM 2235 O O . ASN A 1 304 ? 9.041 -12.297 5.131 1.00 74.75 304 ASN A O 1
ATOM 2239 N N . ALA A 1 305 ? 7.962 -14.157 5.761 1.00 56.06 305 ALA A N 1
ATOM 2240 C CA . ALA A 1 305 ? 8.715 -14.343 7.004 1.00 56.06 305 ALA A CA 1
ATOM 2241 C C . ALA A 1 305 ? 10.234 -14.529 6.819 1.00 56.06 305 ALA A C 1
ATOM 2243 O O . ALA A 1 305 ? 10.981 -14.294 7.762 1.00 56.06 305 ALA A O 1
ATOM 2244 N N . ALA A 1 306 ? 10.693 -14.968 5.642 1.00 53.62 306 ALA A N 1
ATOM 2245 C CA . ALA A 1 306 ? 12.114 -15.190 5.373 1.00 53.62 306 ALA A CA 1
ATOM 2246 C C . ALA A 1 306 ? 12.831 -13.920 4.889 1.00 53.62 306 ALA A C 1
ATOM 2248 O O . ALA A 1 306 ? 14.006 -13.726 5.181 1.00 53.62 306 ALA A O 1
ATOM 2249 N N . THR A 1 307 ? 12.125 -13.057 4.157 1.00 64.50 307 THR A N 1
ATOM 2250 C CA . THR A 1 307 ? 12.721 -11.894 3.477 1.00 64.50 307 THR A CA 1
ATOM 2251 C C . THR A 1 307 ? 12.306 -10.551 4.070 1.00 64.50 307 THR A C 1
ATOM 2253 O O . THR A 1 307 ? 12.882 -9.532 3.698 1.00 64.50 307 THR A O 1
ATOM 2256 N N . ASP A 1 308 ? 11.287 -10.538 4.934 1.00 59.62 308 ASP A N 1
ATOM 2257 C CA . ASP A 1 308 ? 10.627 -9.340 5.476 1.00 59.62 308 ASP A CA 1
ATOM 2258 C C . ASP A 1 308 ? 10.062 -8.392 4.396 1.00 59.62 308 ASP A C 1
ATOM 2260 O O . ASP A 1 308 ? 9.725 -7.235 4.638 1.00 59.62 308 ASP A O 1
ATOM 2264 N N . LYS A 1 309 ? 9.932 -8.882 3.158 1.00 74.81 309 LYS A N 1
ATOM 2265 C CA . LYS A 1 309 ? 9.342 -8.125 2.052 1.00 74.81 309 LYS A CA 1
ATOM 2266 C C . LYS A 1 309 ? 7.842 -8.337 1.988 1.00 74.81 309 LYS A C 1
ATOM 2268 O O . LYS A 1 309 ? 7.334 -9.388 2.381 1.00 74.81 309 LYS A O 1
ATOM 2273 N N . THR A 1 310 ? 7.126 -7.354 1.441 1.00 85.75 310 THR A N 1
ATOM 2274 C CA . THR A 1 310 ? 5.690 -7.506 1.164 1.00 85.75 310 THR A CA 1
ATOM 2275 C C . THR A 1 310 ? 5.454 -8.718 0.280 1.00 85.75 310 THR A C 1
ATOM 2277 O O . THR A 1 310 ? 6.217 -8.959 -0.658 1.00 85.75 310 THR A O 1
ATOM 2280 N N . ILE A 1 311 ? 4.388 -9.461 0.570 1.00 87.56 311 ILE A N 1
ATOM 2281 C CA . ILE A 1 311 ? 3.964 -10.557 -0.297 1.00 87.56 311 ILE A CA 1
ATOM 2282 C C . ILE A 1 311 ? 3.439 -9.980 -1.606 1.00 87.56 311 ILE A C 1
ATOM 2284 O O . ILE A 1 311 ? 2.546 -9.132 -1.600 1.00 87.56 311 ILE A O 1
ATOM 2288 N N . ILE A 1 312 ? 3.976 -10.455 -2.721 1.00 96.12 312 ILE A N 1
ATOM 2289 C CA . ILE A 1 312 ? 3.584 -10.014 -4.054 1.00 96.12 312 ILE A CA 1
ATOM 2290 C C . ILE A 1 312 ? 3.257 -11.196 -4.955 1.00 96.12 312 ILE A C 1
ATOM 2292 O O . ILE A 1 312 ? 3.653 -12.334 -4.689 1.00 96.12 312 ILE A O 1
ATOM 2296 N N . ARG A 1 313 ? 2.573 -10.893 -6.053 1.00 96.44 313 ARG A N 1
ATOM 2297 C CA . ARG A 1 313 ? 2.448 -11.793 -7.194 1.00 96.44 313 ARG A CA 1
ATOM 2298 C C . ARG A 1 313 ? 2.493 -10.981 -8.477 1.00 96.44 313 ARG A C 1
ATOM 2300 O O . ARG A 1 313 ? 1.656 -10.108 -8.686 1.00 96.44 313 ARG A O 1
ATOM 2307 N N . PHE A 1 314 ? 3.498 -11.233 -9.305 1.00 98.19 314 PHE A N 1
ATOM 2308 C CA . PHE A 1 314 ? 3.711 -10.549 -10.570 1.00 98.19 314 PHE A CA 1
ATOM 2309 C C . PHE A 1 314 ? 2.985 -11.264 -11.706 1.00 98.19 314 PHE A C 1
ATOM 2311 O O . PHE A 1 314 ? 3.143 -12.457 -11.911 1.00 98.19 314 PHE A O 1
ATOM 2318 N N . GLU A 1 315 ? 2.213 -10.525 -12.491 1.00 97.88 315 GLU A N 1
ATOM 2319 C CA . GLU A 1 315 ? 1.369 -11.066 -13.545 1.00 97.88 315 GLU A CA 1
ATOM 2320 C C . GLU A 1 315 ? 1.927 -10.691 -14.929 1.00 97.88 315 GLU A C 1
ATOM 2322 O O . GLU A 1 315 ? 1.712 -9.582 -15.432 1.00 97.88 315 GLU A O 1
ATOM 2327 N N . ASN A 1 316 ? 2.585 -11.641 -15.605 1.00 98.44 316 ASN A N 1
ATOM 2328 C CA . ASN A 1 316 ? 3.174 -11.450 -16.940 1.00 98.44 316 ASN A CA 1
ATOM 2329 C C . ASN A 1 316 ? 2.173 -10.888 -17.955 1.00 98.44 316 ASN A C 1
ATOM 2331 O O . ASN A 1 316 ? 2.503 -10.013 -18.754 1.00 98.44 316 ASN A O 1
ATOM 2335 N N . HIS A 1 317 ? 0.930 -11.366 -17.923 1.00 97.31 317 HIS A N 1
ATOM 2336 C CA . HIS A 1 317 ? -0.118 -10.912 -18.834 1.00 97.31 317 HIS A CA 1
ATOM 2337 C C . HIS A 1 317 ? -0.551 -9.456 -18.584 1.00 97.31 317 HIS A C 1
ATOM 2339 O O . HIS A 1 317 ? -0.957 -8.751 -19.513 1.00 97.31 317 HIS A O 1
ATOM 2345 N N . VAL A 1 318 ? -0.423 -8.973 -17.346 1.00 98.00 318 VAL A N 1
ATOM 2346 C CA . VAL A 1 318 ? -0.649 -7.568 -16.992 1.00 98.00 318 VAL A CA 1
ATOM 2347 C C . VAL A 1 318 ? 0.558 -6.730 -17.414 1.00 98.00 318 VAL A C 1
ATOM 2349 O O . VAL A 1 318 ? 0.385 -5.666 -18.011 1.00 98.00 318 VAL A O 1
ATOM 2352 N N . PHE A 1 319 ? 1.775 -7.250 -17.249 1.00 98.62 319 PHE A N 1
ATOM 2353 C CA . PHE A 1 319 ? 2.979 -6.581 -17.745 1.00 98.62 319 PHE A CA 1
ATOM 2354 C C . PHE A 1 319 ? 3.000 -6.475 -19.270 1.00 98.62 319 PHE A C 1
ATOM 2356 O O . PHE A 1 319 ? 3.390 -5.447 -19.829 1.00 98.62 319 PHE A O 1
ATOM 2363 N N . TRP A 1 320 ? 2.468 -7.480 -19.966 1.00 98.44 320 TRP A N 1
ATOM 2364 C CA . TRP A 1 320 ? 2.200 -7.406 -21.396 1.00 98.44 320 TRP A CA 1
ATOM 2365 C C . TRP A 1 320 ? 1.257 -6.251 -21.742 1.00 98.44 320 TRP A C 1
ATOM 2367 O O . TRP A 1 320 ? 1.531 -5.490 -22.669 1.00 98.44 320 TRP A O 1
ATOM 2377 N N . LYS A 1 321 ? 0.165 -6.080 -20.989 1.00 98.00 321 LYS A N 1
ATOM 2378 C CA . LYS A 1 321 ? -0.793 -4.985 -21.196 1.00 98.00 321 LYS A CA 1
ATOM 2379 C C . LYS A 1 321 ? -0.138 -3.608 -21.035 1.00 98.00 321 LYS A C 1
ATOM 2381 O O . LYS A 1 321 ? -0.393 -2.745 -21.873 1.00 98.00 321 LYS A O 1
ATOM 2386 N N . TYR A 1 322 ? 0.666 -3.398 -19.990 1.00 98.19 322 TYR A N 1
ATOM 2387 C CA . TYR A 1 322 ? 1.240 -2.079 -19.678 1.00 98.19 322 TYR A CA 1
ATOM 2388 C C . TYR A 1 322 ? 2.538 -1.757 -20.426 1.00 98.19 322 TYR A C 1
ATOM 2390 O O . TYR A 1 322 ? 2.794 -0.590 -20.707 1.00 98.19 322 TYR A O 1
ATOM 2398 N N . TRP A 1 323 ? 3.341 -2.761 -20.786 1.00 98.50 323 TRP A N 1
ATOM 2399 C CA . TRP A 1 323 ? 4.633 -2.548 -21.445 1.00 98.50 323 TRP A CA 1
ATOM 2400 C C . TRP A 1 323 ? 4.892 -3.510 -22.612 1.00 98.50 323 TRP A C 1
ATOM 2402 O O . TRP A 1 323 ? 5.283 -3.072 -23.698 1.00 98.50 323 TRP A O 1
ATOM 2412 N N . GLY A 1 324 ? 4.641 -4.811 -22.436 1.00 98.19 324 GLY A N 1
ATOM 2413 C CA . GLY A 1 324 ? 5.077 -5.828 -23.401 1.00 98.19 324 GLY A CA 1
ATOM 2414 C C . GLY A 1 324 ? 4.436 -5.727 -24.789 1.00 98.19 324 GLY A C 1
ATOM 2415 O O . GLY A 1 324 ? 5.107 -5.965 -25.788 1.00 98.19 324 GLY A O 1
ATOM 2416 N N . LYS A 1 325 ? 3.179 -5.280 -24.904 1.00 97.19 325 LYS A N 1
ATOM 2417 C CA . LYS A 1 325 ? 2.479 -5.140 -26.196 1.00 97.19 325 LYS A CA 1
ATOM 2418 C C . LYS A 1 325 ? 3.168 -4.144 -27.135 1.00 97.19 325 LYS A C 1
ATOM 2420 O O . LYS A 1 325 ? 3.139 -4.341 -28.351 1.00 97.19 325 LYS A O 1
ATOM 2425 N N . ALA A 1 326 ? 3.771 -3.097 -26.573 1.00 98.25 326 ALA A N 1
ATOM 2426 C CA . ALA A 1 326 ? 4.563 -2.111 -27.305 1.00 98.25 326 ALA A CA 1
ATOM 2427 C C . ALA A 1 326 ? 6.029 -2.547 -27.500 1.00 98.25 326 ALA A C 1
ATOM 2429 O O . ALA A 1 326 ? 6.697 -2.028 -28.385 1.00 98.25 326 ALA A O 1
ATOM 2430 N N . ASN A 1 327 ? 6.509 -3.524 -26.723 1.00 98.25 327 ASN A N 1
ATOM 2431 C CA . ASN A 1 327 ? 7.906 -3.966 -26.669 1.00 98.25 327 ASN A CA 1
ATOM 2432 C C . ASN A 1 327 ? 8.002 -5.488 -26.863 1.00 98.25 327 ASN A C 1
ATOM 2434 O O . ASN A 1 327 ? 8.609 -6.196 -26.060 1.00 98.25 327 ASN A O 1
ATOM 2438 N N . LYS A 1 328 ? 7.345 -5.999 -27.912 1.00 98.12 328 LYS A N 1
ATOM 2439 C CA . LYS A 1 328 ? 7.042 -7.433 -28.066 1.00 98.12 328 LYS A CA 1
ATOM 2440 C C . LYS A 1 328 ? 8.282 -8.315 -28.034 1.00 98.12 328 LYS A C 1
ATOM 2442 O O . LYS A 1 328 ? 8.269 -9.322 -27.339 1.00 98.12 328 LYS A O 1
ATOM 2447 N N . ASP A 1 329 ? 9.330 -7.930 -28.756 1.00 97.94 329 ASP A N 1
ATOM 2448 C CA . ASP A 1 329 ? 10.548 -8.736 -28.865 1.00 97.94 329 ASP A CA 1
ATOM 2449 C C . ASP A 1 329 ? 11.271 -8.816 -27.519 1.00 97.94 329 ASP A C 1
ATOM 2451 O O . ASP A 1 329 ? 11.630 -9.903 -27.073 1.00 97.94 329 ASP A O 1
ATOM 2455 N N . SER A 1 330 ? 11.391 -7.682 -26.820 1.00 97.81 330 SER A N 1
ATOM 2456 C CA . SER A 1 330 ? 11.998 -7.636 -25.487 1.00 97.81 330 SER A CA 1
ATOM 2457 C C . SER A 1 330 ? 11.163 -8.400 -24.457 1.00 97.81 330 SER A C 1
ATOM 2459 O O . SER A 1 330 ? 11.714 -9.157 -23.666 1.00 97.81 330 SER A O 1
ATOM 2461 N N . PHE A 1 331 ? 9.834 -8.288 -24.500 1.00 98.50 331 PHE A N 1
ATOM 2462 C CA . PHE A 1 331 ? 8.969 -9.082 -23.631 1.00 98.50 331 PHE A CA 1
ATOM 2463 C C . PHE A 1 331 ? 9.106 -10.580 -23.917 1.00 98.50 331 PHE A C 1
ATOM 2465 O O . PHE A 1 331 ? 9.380 -11.346 -23.003 1.00 98.50 331 PHE A O 1
ATOM 2472 N N . ASN A 1 332 ? 8.961 -11.003 -25.176 1.00 98.00 332 ASN A N 1
ATOM 2473 C CA . ASN A 1 332 ? 8.993 -12.416 -25.570 1.00 98.00 332 ASN A CA 1
ATOM 2474 C C . ASN A 1 332 ? 10.365 -13.067 -25.347 1.00 98.00 332 ASN A C 1
ATOM 2476 O O . ASN A 1 332 ? 10.455 -14.288 -25.225 1.00 98.00 332 ASN A O 1
ATOM 2480 N N . ALA A 1 333 ? 11.435 -12.274 -25.280 1.00 98.06 333 ALA A N 1
ATOM 2481 C CA . ALA A 1 333 ? 12.746 -12.768 -24.893 1.00 98.06 333 ALA A CA 1
ATOM 2482 C C . ALA A 1 333 ? 12.773 -13.271 -23.439 1.00 98.06 333 ALA A C 1
ATOM 2484 O O . ALA A 1 333 ? 13.536 -14.191 -23.154 1.00 98.06 333 ALA A O 1
ATOM 2485 N N . HIS A 1 334 ? 11.933 -12.733 -22.549 1.00 98.50 334 HIS A N 1
ATOM 2486 C CA . HIS A 1 334 ? 12.076 -12.918 -21.101 1.00 98.50 334 HIS A CA 1
ATOM 2487 C C . HIS A 1 334 ? 10.827 -13.377 -20.356 1.00 98.50 334 HIS A C 1
ATOM 2489 O O . HIS A 1 334 ? 10.957 -13.912 -19.260 1.00 98.50 334 HIS A O 1
ATOM 2495 N N . PHE A 1 335 ? 9.639 -13.178 -20.917 1.00 98.50 335 PHE A N 1
ATOM 2496 C CA . PHE A 1 335 ? 8.366 -13.483 -20.279 1.00 98.50 335 PHE A CA 1
ATOM 2497 C C . PHE A 1 335 ? 7.454 -14.226 -21.244 1.00 98.50 335 PHE A C 1
ATOM 2499 O O . PHE A 1 335 ? 7.373 -13.904 -22.434 1.00 98.50 335 PHE A O 1
ATOM 2506 N N . ASP A 1 336 ? 6.717 -15.187 -20.705 1.00 97.50 336 ASP A N 1
ATOM 2507 C CA . ASP A 1 336 ? 5.662 -15.880 -21.425 1.00 97.50 336 ASP A CA 1
ATOM 2508 C C . ASP A 1 336 ? 4.440 -16.082 -20.531 1.00 97.50 336 ASP A C 1
ATOM 2510 O O . ASP A 1 336 ? 4.521 -16.027 -19.302 1.00 97.50 336 ASP A O 1
ATOM 2514 N N . PHE A 1 337 ? 3.292 -16.249 -21.164 1.00 97.50 337 PHE A N 1
ATOM 2515 C CA . PHE A 1 337 ? 2.031 -16.607 -20.534 1.00 97.50 337 PHE A CA 1
ATOM 2516 C C . PHE A 1 337 ? 1.126 -17.254 -21.582 1.00 97.50 337 PHE A C 1
ATOM 2518 O O . PHE A 1 337 ? 1.376 -17.161 -22.786 1.00 97.50 337 PHE A O 1
ATOM 2525 N N . GLU A 1 338 ? 0.048 -17.889 -21.137 1.00 95.81 338 GLU A N 1
ATOM 2526 C CA . GLU A 1 338 ? -0.907 -18.537 -22.027 1.00 95.81 338 GLU A CA 1
ATOM 2527 C C . GLU A 1 338 ? -1.617 -17.505 -22.923 1.00 95.81 338 GLU A C 1
ATOM 2529 O O . GLU A 1 338 ? -2.416 -16.680 -22.473 1.00 95.81 338 GLU A O 1
ATOM 2534 N N . ARG A 1 339 ? -1.300 -17.549 -24.218 1.00 92.50 339 ARG A N 1
ATOM 2535 C CA . ARG A 1 339 ? -1.767 -16.606 -25.246 1.00 92.50 339 ARG A CA 1
ATOM 2536 C C . ARG A 1 339 ? -2.462 -17.287 -26.422 1.00 92.50 339 ARG A C 1
ATOM 2538 O O . ARG A 1 339 ? -2.831 -16.603 -27.378 1.00 92.50 339 ARG A O 1
ATOM 2545 N N . THR A 1 340 ? -2.614 -18.610 -26.390 1.00 92.75 340 THR A N 1
ATOM 2546 C CA . THR A 1 340 ? -3.287 -19.359 -27.455 1.00 92.75 340 THR A CA 1
ATOM 2547 C C . THR A 1 340 ? -4.755 -18.947 -27.564 1.00 92.75 340 THR A C 1
ATOM 2549 O O . THR A 1 340 ? -5.368 -18.459 -26.611 1.00 92.75 340 THR A O 1
ATOM 2552 N N . ALA A 1 341 ? -5.338 -19.108 -28.753 1.00 90.00 341 ALA A N 1
ATOM 2553 C CA . ALA A 1 341 ? -6.747 -18.798 -28.965 1.00 90.00 341 ALA A CA 1
ATOM 2554 C C . ALA A 1 341 ? -7.630 -19.669 -28.050 1.00 90.00 341 ALA A C 1
ATOM 2556 O O . ALA A 1 341 ? -7.568 -20.893 -28.107 1.00 90.00 341 ALA A O 1
ATOM 2557 N N . GLY A 1 342 ? -8.444 -19.032 -27.201 1.00 86.56 342 GLY A N 1
ATOM 2558 C CA . GLY A 1 342 ? -9.246 -19.716 -26.175 1.00 86.56 342 GLY A CA 1
ATOM 2559 C C . GLY A 1 342 ? -8.501 -20.013 -24.864 1.00 86.56 342 GLY A C 1
ATOM 2560 O O . GLY A 1 342 ? -9.119 -20.498 -23.915 1.00 86.56 342 GLY A O 1
ATOM 2561 N N . GLY A 1 343 ? -7.206 -19.695 -24.785 1.00 87.56 343 GLY A N 1
ATOM 2562 C CA . GLY A 1 343 ? -6.387 -19.804 -23.582 1.00 87.56 343 GLY A CA 1
ATOM 2563 C C . GLY A 1 343 ? -6.734 -18.768 -22.505 1.00 87.56 343 GLY A C 1
ATOM 2564 O O . GLY A 1 343 ? -7.391 -17.753 -22.755 1.00 87.56 343 GLY A O 1
ATOM 2565 N N . LYS A 1 344 ? -6.290 -19.033 -21.271 1.00 89.44 344 LYS A N 1
ATOM 2566 C CA . LYS A 1 344 ? -6.515 -18.172 -20.100 1.00 89.44 344 LYS A CA 1
ATOM 2567 C C . LYS A 1 344 ? -5.235 -17.394 -19.773 1.00 89.44 344 LYS A C 1
ATOM 2569 O O . LYS A 1 344 ? -4.305 -18.011 -19.270 1.00 89.44 344 LYS A O 1
ATOM 2574 N N . PRO A 1 345 ? -5.180 -16.062 -19.954 1.00 92.00 345 PRO A N 1
ATOM 2575 C CA . PRO A 1 345 ? -3.934 -15.293 -19.833 1.00 92.00 345 PRO A CA 1
ATOM 2576 C C . PRO A 1 345 ? -3.317 -15.268 -18.426 1.00 92.00 345 PRO A C 1
ATOM 2578 O O . PRO A 1 345 ? -2.137 -14.978 -18.262 1.00 92.00 345 PRO A O 1
ATOM 2581 N N . PHE A 1 346 ? -4.090 -15.612 -17.399 1.00 89.62 346 PHE A N 1
ATOM 2582 C CA . PHE A 1 346 ? -3.616 -15.775 -16.022 1.00 89.62 346 PHE A CA 1
ATOM 2583 C C . PHE A 1 346 ? -2.952 -17.145 -15.755 1.00 89.62 346 PHE A C 1
ATOM 2585 O O . PHE A 1 346 ? -2.627 -17.459 -14.615 1.00 89.62 346 PHE A O 1
ATOM 2592 N N . HIS A 1 347 ? -2.762 -17.982 -16.782 1.00 91.62 347 HIS A N 1
ATOM 2593 C CA . HIS A 1 347 ? -2.046 -19.260 -16.706 1.00 91.62 347 HIS A CA 1
ATOM 2594 C C . HIS A 1 347 ? -0.738 -19.235 -17.504 1.00 91.62 347 HIS A C 1
ATOM 2596 O O . HIS A 1 347 ? -0.533 -18.385 -18.369 1.00 91.62 347 HIS A O 1
ATOM 2602 N N . GLY A 1 348 ? 0.139 -20.206 -17.229 1.00 94.44 348 GLY A N 1
ATOM 2603 C CA . GLY A 1 348 ? 1.351 -20.450 -18.017 1.00 94.44 348 GLY A CA 1
ATOM 2604 C C . GLY A 1 348 ? 2.427 -19.376 -17.872 1.00 94.44 348 GLY A C 1
ATOM 2605 O O . GLY A 1 348 ? 3.216 -19.198 -18.793 1.00 94.44 348 GLY A O 1
ATOM 2606 N N . HIS A 1 349 ? 2.435 -18.632 -16.763 1.00 97.62 349 HIS A N 1
ATOM 2607 C CA . HIS A 1 349 ? 3.396 -17.556 -16.528 1.00 97.62 349 HIS A CA 1
ATOM 2608 C C . HIS A 1 349 ? 4.795 -18.127 -16.343 1.00 97.62 349 HIS A C 1
ATOM 2610 O O . HIS A 1 349 ? 5.042 -18.873 -15.400 1.00 97.62 349 HIS A O 1
ATOM 2616 N N . LYS A 1 350 ? 5.702 -17.749 -17.241 1.00 97.81 350 LYS A N 1
ATOM 2617 C CA . LYS A 1 350 ? 7.104 -18.166 -17.223 1.00 97.81 350 LYS A CA 1
ATOM 2618 C C . LYS A 1 350 ? 8.023 -16.977 -17.388 1.00 97.81 350 LYS A C 1
ATOM 2620 O O . LYS A 1 350 ? 7.659 -15.986 -18.023 1.00 97.81 350 LYS A O 1
ATOM 2625 N N . TRP A 1 351 ? 9.232 -17.091 -16.858 1.00 98.06 351 TRP A N 1
ATOM 2626 C CA . TRP A 1 351 ? 10.254 -16.073 -17.046 1.00 98.06 351 TRP A CA 1
ATOM 2627 C C . TRP A 1 351 ? 11.639 -16.679 -17.279 1.00 98.06 351 TRP A C 1
ATOM 2629 O O . TRP A 1 351 ? 11.867 -17.859 -17.004 1.00 98.06 351 TRP A O 1
ATOM 2639 N N . ARG A 1 352 ? 12.564 -15.857 -17.776 1.00 97.56 352 ARG A N 1
ATOM 2640 C CA . ARG A 1 352 ? 14.001 -16.146 -17.825 1.00 97.56 352 ARG A CA 1
ATOM 2641 C C . ARG A 1 352 ? 14.813 -14.857 -17.892 1.00 97.56 352 ARG A C 1
ATOM 2643 O O . ARG A 1 352 ? 14.460 -13.916 -18.601 1.00 97.56 352 ARG A O 1
ATOM 2650 N N . GLU A 1 353 ? 15.939 -14.829 -17.192 1.00 93.75 353 GLU A N 1
ATOM 2651 C CA . GLU A 1 353 ? 16.807 -13.645 -17.142 1.00 93.75 353 GLU A CA 1
ATOM 2652 C C . GLU A 1 353 ? 17.610 -13.452 -18.435 1.00 93.75 353 GLU A C 1
ATOM 2654 O O . GLU A 1 353 ? 17.760 -12.334 -18.918 1.00 93.75 353 GLU A O 1
ATOM 2659 N N . SER A 1 354 ? 18.079 -14.548 -19.038 1.00 95.25 354 SER A N 1
ATOM 2660 C CA . SER A 1 354 ? 18.749 -14.538 -20.342 1.00 95.25 354 SER A CA 1
ATOM 2661 C C . SER A 1 354 ? 17.780 -14.936 -21.451 1.00 95.25 354 SER A C 1
ATOM 2663 O O . SER A 1 354 ? 17.049 -15.916 -21.310 1.00 95.25 354 SER A O 1
ATOM 2665 N N . ALA A 1 355 ? 17.842 -14.248 -22.594 1.00 93.25 355 ALA A N 1
ATOM 2666 C CA . ALA A 1 355 ? 17.039 -14.562 -23.778 1.00 93.25 355 ALA A CA 1
ATOM 2667 C C . ALA A 1 355 ? 17.307 -15.969 -24.355 1.00 93.25 355 ALA A C 1
ATOM 2669 O O . ALA A 1 355 ? 16.490 -16.499 -25.107 1.00 93.25 355 ALA A O 1
ATOM 2670 N N . THR A 1 356 ? 18.441 -16.579 -24.008 1.00 93.62 356 THR A N 1
ATOM 2671 C CA . THR A 1 356 ? 18.811 -17.954 -24.384 1.00 93.62 356 THR A CA 1
ATOM 2672 C C . THR A 1 356 ? 18.744 -18.933 -23.212 1.00 93.62 356 THR A C 1
ATOM 2674 O O . THR A 1 356 ? 19.103 -20.094 -23.373 1.00 93.62 356 THR A O 1
ATOM 2677 N N . GLY A 1 357 ? 18.315 -18.474 -22.033 1.00 94.12 357 GLY A N 1
ATOM 2678 C CA . GLY A 1 357 ? 18.191 -19.307 -20.843 1.00 94.12 357 GLY A CA 1
ATOM 2679 C C . GLY A 1 357 ? 16.954 -20.205 -20.861 1.00 94.12 357 GLY A C 1
ATOM 2680 O O . GLY A 1 357 ? 16.028 -20.019 -21.661 1.00 94.12 357 GLY A O 1
ATOM 2681 N N . GLU A 1 358 ? 16.943 -21.146 -19.920 1.00 96.44 358 GLU A N 1
ATOM 2682 C CA . GLU A 1 358 ? 15.797 -22.008 -19.639 1.00 96.44 358 GLU A CA 1
ATOM 2683 C C . GLU A 1 358 ? 14.641 -21.212 -19.029 1.00 96.44 358 GLU A C 1
ATOM 2685 O O . GLU A 1 358 ? 14.839 -20.325 -18.194 1.00 96.44 358 GLU A O 1
ATOM 2690 N N . TRP A 1 359 ? 13.420 -21.554 -19.434 1.00 97.62 359 TRP A N 1
ATOM 2691 C CA . TRP A 1 359 ? 12.213 -20.991 -18.842 1.00 97.62 359 TRP A CA 1
ATOM 2692 C C . TRP A 1 359 ? 11.986 -21.553 -17.444 1.00 97.62 359 TRP A C 1
ATOM 2694 O O . TRP A 1 359 ? 12.087 -22.758 -17.230 1.00 97.62 359 TRP A O 1
ATOM 2704 N N . SER A 1 360 ? 11.615 -20.684 -16.512 1.00 96.38 360 SER A N 1
ATOM 2705 C CA . SER A 1 360 ? 11.303 -21.054 -15.134 1.00 96.38 360 SER A CA 1
ATOM 2706 C C . SER A 1 360 ? 9.920 -20.554 -14.735 1.00 96.38 360 SER A C 1
ATOM 2708 O O . SER A 1 360 ? 9.516 -19.446 -15.103 1.00 96.38 360 SER A O 1
ATOM 2710 N N . ASP A 1 361 ? 9.217 -21.366 -13.950 1.00 96.31 361 ASP A N 1
ATOM 2711 C CA . ASP A 1 361 ? 8.069 -20.911 -13.171 1.00 96.31 361 ASP A CA 1
ATOM 2712 C C . ASP A 1 361 ? 8.582 -20.104 -11.961 1.00 96.31 361 ASP A C 1
ATOM 2714 O O . ASP A 1 361 ? 9.712 -20.293 -11.508 1.00 96.31 361 ASP A O 1
ATOM 2718 N N . PHE A 1 362 ? 7.774 -19.175 -11.452 1.00 95.88 362 PHE A N 1
ATOM 2719 C CA . PHE A 1 362 ? 8.151 -18.318 -10.313 1.00 95.88 362 PHE A CA 1
ATOM 2720 C C . PHE A 1 362 ? 7.021 -18.119 -9.296 1.00 95.88 362 PHE A C 1
ATOM 2722 O O . PHE A 1 362 ? 7.270 -17.729 -8.158 1.00 95.88 362 PHE A O 1
ATOM 2729 N N . HIS A 1 363 ? 5.778 -18.418 -9.678 1.00 94.56 363 HIS A N 1
ATOM 2730 C CA . HIS A 1 363 ? 4.644 -18.310 -8.773 1.00 94.56 363 HIS A CA 1
ATOM 2731 C C . HIS A 1 363 ? 4.752 -19.266 -7.587 1.00 94.56 363 HIS A C 1
ATOM 2733 O O . HIS A 1 363 ? 5.085 -20.439 -7.737 1.00 94.56 363 HIS A O 1
ATOM 2739 N N . GLY A 1 364 ? 4.391 -18.761 -6.408 1.00 86.31 364 GLY A N 1
ATOM 2740 C CA . GLY A 1 364 ? 4.467 -19.506 -5.149 1.00 86.31 364 GLY A CA 1
ATOM 2741 C C . GLY A 1 364 ? 5.809 -19.374 -4.425 1.00 86.31 364 GLY A C 1
ATOM 2742 O O . GLY A 1 364 ? 5.891 -19.755 -3.260 1.00 86.31 364 GLY A O 1
ATOM 2743 N N . ASP A 1 365 ? 6.814 -18.766 -5.057 1.00 90.38 365 ASP A N 1
ATOM 2744 C CA . ASP A 1 365 ? 8.105 -18.446 -4.452 1.00 90.38 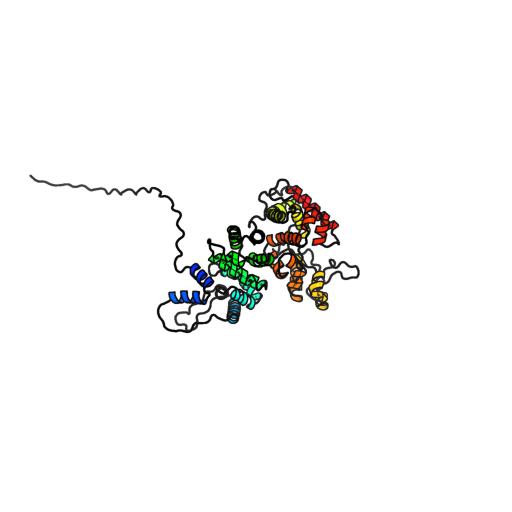365 ASP A CA 1
ATOM 2745 C C . ASP A 1 365 ? 8.284 -16.925 -4.394 1.00 90.38 365 ASP A C 1
ATOM 2747 O O . ASP A 1 365 ? 8.434 -16.250 -5.408 1.00 90.38 365 ASP A O 1
ATOM 2751 N N . GLN A 1 366 ? 8.274 -16.366 -3.185 1.00 89.06 366 GLN A N 1
ATOM 2752 C CA . GLN A 1 366 ? 8.366 -14.919 -3.003 1.00 89.06 366 GLN A CA 1
ATOM 2753 C C . GLN A 1 366 ? 9.732 -14.343 -3.395 1.00 89.06 366 GLN A C 1
ATOM 2755 O O . GLN A 1 366 ? 9.782 -13.210 -3.866 1.00 89.06 366 GLN A O 1
ATOM 2760 N N . GLU A 1 367 ? 10.835 -15.079 -3.244 1.00 88.31 367 GLU A N 1
ATOM 2761 C CA . GLU A 1 367 ? 12.138 -14.596 -3.714 1.00 88.31 367 GLU A CA 1
ATOM 2762 C C . GLU A 1 367 ? 12.171 -14.541 -5.241 1.00 88.31 367 GLU A C 1
ATOM 2764 O O . GLU A 1 367 ? 12.642 -13.552 -5.816 1.00 88.31 367 GLU A O 1
ATOM 2769 N N . ALA A 1 368 ? 11.610 -15.561 -5.897 1.00 94.50 368 ALA A N 1
ATOM 2770 C CA . ALA A 1 368 ? 11.473 -15.586 -7.346 1.00 94.50 368 ALA A CA 1
ATOM 2771 C C . ALA A 1 368 ? 10.562 -14.452 -7.844 1.00 94.50 368 ALA A C 1
ATOM 2773 O O . ALA A 1 368 ? 10.976 -13.696 -8.719 1.00 94.50 368 ALA A O 1
ATOM 2774 N N . GLU A 1 369 ? 9.384 -14.256 -7.245 1.00 97.00 369 GLU A N 1
ATOM 2775 C CA . GLU A 1 369 ? 8.467 -13.146 -7.557 1.00 97.00 369 GLU A CA 1
ATOM 2776 C C . GLU A 1 369 ? 9.173 -11.781 -7.467 1.00 97.00 369 GLU A C 1
ATOM 2778 O O . GLU A 1 369 ? 9.099 -10.955 -8.383 1.00 97.00 369 GLU A O 1
ATOM 2783 N N . TRP A 1 370 ? 9.940 -11.558 -6.393 1.00 94.06 370 TRP A N 1
ATOM 2784 C CA . TRP A 1 370 ? 10.707 -10.327 -6.196 1.00 94.06 370 TRP A CA 1
ATOM 2785 C C . TRP A 1 370 ? 11.843 -10.147 -7.208 1.00 94.06 370 TRP A C 1
ATOM 2787 O O . TRP A 1 370 ? 12.122 -9.018 -7.624 1.00 94.06 370 TRP A O 1
ATOM 2797 N N . ARG A 1 371 ? 12.496 -11.232 -7.632 1.00 96.44 371 ARG A N 1
ATOM 2798 C CA . ARG A 1 371 ? 13.511 -11.190 -8.694 1.00 96.44 371 ARG A CA 1
ATOM 2799 C C . ARG A 1 371 ? 12.882 -10.854 -10.044 1.00 96.44 371 ARG A C 1
ATOM 2801 O O . ARG A 1 371 ? 13.400 -9.996 -10.758 1.00 96.44 371 ARG A O 1
ATOM 2808 N N . VAL A 1 372 ? 11.751 -11.478 -10.364 1.00 98.25 372 VAL A N 1
ATOM 2809 C CA . VAL A 1 372 ? 11.012 -11.274 -11.616 1.00 98.25 372 VAL A CA 1
ATOM 2810 C C . VAL A 1 372 ? 10.530 -9.834 -11.737 1.00 98.25 372 VAL A C 1
ATOM 2812 O O . VAL A 1 372 ? 10.786 -9.199 -12.759 1.00 98.25 372 VAL A O 1
ATOM 2815 N N . ILE A 1 373 ? 9.901 -9.270 -10.701 1.00 98.00 373 ILE A N 1
ATOM 2816 C CA . ILE A 1 373 ? 9.424 -7.881 -10.759 1.00 98.00 373 ILE A CA 1
ATOM 2817 C C . ILE A 1 373 ? 10.579 -6.872 -10.836 1.00 98.00 373 ILE A C 1
ATOM 2819 O O . ILE A 1 373 ? 10.464 -5.866 -11.536 1.00 98.00 373 ILE A O 1
ATOM 2823 N N . ALA A 1 374 ? 11.710 -7.134 -10.168 1.00 97.12 374 ALA A N 1
ATOM 2824 C CA . ALA A 1 374 ? 12.900 -6.289 -10.268 1.00 97.12 374 ALA A CA 1
ATOM 2825 C C . ALA A 1 374 ? 13.488 -6.312 -11.688 1.00 97.12 374 ALA A C 1
ATOM 2827 O O . ALA A 1 374 ? 13.868 -5.268 -12.222 1.00 97.12 374 ALA A O 1
ATOM 2828 N N . PHE A 1 375 ? 13.501 -7.485 -12.324 1.00 98.06 375 PHE A N 1
ATOM 2829 C CA . PHE A 1 375 ? 13.912 -7.644 -13.713 1.00 98.06 375 PHE A CA 1
ATOM 2830 C C . PHE A 1 375 ? 12.925 -6.974 -14.686 1.00 98.06 375 PHE A C 1
ATOM 2832 O O . PHE A 1 375 ? 13.324 -6.206 -15.556 1.00 98.06 375 PHE A O 1
ATOM 2839 N N . ALA A 1 376 ? 11.617 -7.148 -14.493 1.00 98.44 376 ALA A N 1
ATOM 2840 C CA . ALA A 1 376 ? 10.600 -6.438 -15.269 1.00 98.44 376 ALA A CA 1
ATOM 2841 C C . ALA A 1 376 ? 10.738 -4.910 -15.138 1.00 98.44 376 ALA A C 1
ATOM 2843 O O . ALA A 1 376 ? 10.611 -4.183 -16.124 1.00 98.44 376 ALA A O 1
ATOM 2844 N N . ALA A 1 377 ? 11.054 -4.415 -13.938 1.00 97.81 377 ALA A N 1
ATOM 2845 C CA . ALA A 1 377 ? 11.278 -2.997 -13.687 1.00 97.81 377 ALA A CA 1
ATOM 2846 C C . ALA A 1 377 ? 12.534 -2.453 -14.386 1.00 97.81 377 ALA A C 1
ATOM 2848 O O . ALA A 1 377 ? 12.535 -1.284 -14.778 1.00 97.81 377 ALA A O 1
ATOM 2849 N N . SER A 1 378 ? 13.583 -3.266 -14.561 1.00 97.56 378 SER A N 1
ATOM 2850 C CA . SER A 1 378 ? 14.790 -2.859 -15.294 1.00 97.56 378 SER A CA 1
ATOM 2851 C C . SER A 1 378 ? 14.542 -2.735 -16.802 1.00 97.56 378 SER A C 1
ATOM 2853 O O . SER A 1 378 ? 15.150 -1.881 -17.445 1.00 97.56 378 SER A O 1
ATOM 2855 N N . LEU A 1 379 ? 13.608 -3.522 -17.348 1.00 96.69 379 LEU A N 1
ATOM 2856 C CA . LEU A 1 379 ? 13.226 -3.492 -18.762 1.00 96.69 379 LEU A CA 1
ATOM 2857 C C . LEU A 1 379 ? 12.171 -2.425 -19.080 1.00 96.69 379 LEU A C 1
ATOM 2859 O O . LEU A 1 379 ? 12.330 -1.641 -20.014 1.00 96.69 379 LEU A O 1
ATOM 2863 N N . GLY A 1 380 ? 11.075 -2.411 -18.318 1.00 95.38 380 GLY A N 1
ATOM 2864 C CA . GLY A 1 380 ? 9.884 -1.614 -18.622 1.00 95.38 380 GLY A CA 1
ATOM 2865 C C . GLY A 1 380 ? 9.622 -0.430 -17.702 1.00 95.38 380 GLY A C 1
ATOM 2866 O O . GLY A 1 380 ? 8.602 0.247 -17.862 1.00 95.38 380 GLY A O 1
ATOM 2867 N N . GLY A 1 381 ? 10.526 -0.174 -16.757 1.00 96.94 381 GLY A N 1
ATOM 2868 C CA . GLY A 1 381 ? 10.369 0.832 -15.713 1.00 96.94 381 GLY A CA 1
ATOM 2869 C C . GLY A 1 381 ? 9.524 0.335 -14.536 1.00 96.94 381 GLY A C 1
ATOM 2870 O O . GLY A 1 381 ? 8.612 -0.481 -14.690 1.00 96.94 381 GLY A O 1
ATOM 2871 N N . GLN A 1 382 ? 9.816 0.863 -13.343 1.00 96.44 382 GLN A N 1
ATOM 2872 C CA . GLN A 1 382 ? 9.177 0.441 -12.088 1.00 96.44 382 GLN A CA 1
ATOM 2873 C C . GLN A 1 382 ? 7.657 0.587 -12.120 1.00 96.44 382 GLN A C 1
ATOM 2875 O O . GLN A 1 382 ? 6.957 -0.310 -11.672 1.00 96.44 382 GLN A O 1
ATOM 2880 N N . GLU A 1 383 ? 7.141 1.673 -12.691 1.00 98.06 383 GLU A N 1
ATOM 2881 C CA . GLU A 1 383 ? 5.700 1.924 -12.708 1.00 98.06 383 GLU A CA 1
ATOM 2882 C C . GLU A 1 383 ? 4.927 0.831 -13.460 1.00 98.06 383 GLU A C 1
ATOM 2884 O O . GLU A 1 383 ? 3.951 0.297 -12.940 1.00 98.06 383 GLU A O 1
ATOM 2889 N N . ASN A 1 384 ? 5.384 0.428 -14.651 1.00 98.25 384 ASN A N 1
ATOM 2890 C CA . ASN A 1 384 ? 4.725 -0.634 -15.416 1.00 98.25 384 ASN A CA 1
ATOM 2891 C C . ASN A 1 384 ? 4.860 -1.996 -14.731 1.00 98.25 384 ASN A C 1
ATOM 2893 O O . ASN A 1 384 ? 3.899 -2.765 -14.697 1.00 98.25 384 ASN A O 1
ATOM 2897 N N . ALA A 1 385 ? 6.035 -2.293 -14.171 1.00 98.44 385 ALA A N 1
ATOM 2898 C CA . ALA A 1 385 ? 6.262 -3.537 -13.447 1.00 98.44 385 ALA A CA 1
ATOM 2899 C C . ALA A 1 385 ? 5.372 -3.625 -12.199 1.00 98.44 385 ALA A C 1
ATOM 2901 O O . ALA A 1 385 ? 4.725 -4.642 -11.969 1.00 98.44 385 ALA A O 1
ATOM 2902 N N . TYR A 1 386 ? 5.264 -2.543 -11.429 1.00 98.38 386 TYR A N 1
ATOM 2903 C CA . TYR A 1 386 ? 4.544 -2.548 -10.158 1.00 98.38 386 TYR A CA 1
ATOM 2904 C C . TYR A 1 386 ? 3.033 -2.472 -10.355 1.00 98.38 386 TYR A C 1
ATOM 2906 O O . TYR A 1 386 ? 2.297 -3.100 -9.597 1.00 98.38 386 TYR A O 1
ATOM 2914 N N . LYS A 1 387 ? 2.563 -1.820 -11.431 1.00 98.56 387 LYS A N 1
ATOM 2915 C CA . LYS A 1 387 ? 1.176 -1.953 -11.906 1.00 98.56 387 LYS A CA 1
ATOM 2916 C C . LYS A 1 387 ? 0.792 -3.402 -12.193 1.00 98.56 387 LYS A C 1
ATOM 2918 O O . LYS A 1 387 ? -0.380 -3.758 -12.097 1.00 98.56 387 LYS A O 1
ATOM 2923 N N . SER A 1 388 ? 1.780 -4.216 -12.547 1.00 98.56 388 SER A N 1
ATOM 2924 C CA . SER A 1 388 ? 1.608 -5.598 -12.977 1.00 98.56 388 SER A CA 1
ATOM 2925 C C . SER A 1 388 ? 1.773 -6.614 -11.856 1.00 98.56 388 SER A C 1
ATOM 2927 O O . SER A 1 388 ? 1.829 -7.798 -12.149 1.00 98.56 388 SER A O 1
ATOM 2929 N N . ALA A 1 389 ? 1.817 -6.186 -10.594 1.00 98.12 389 ALA A N 1
ATOM 2930 C CA . ALA A 1 389 ? 1.823 -7.086 -9.448 1.00 98.12 389 ALA A CA 1
ATOM 2931 C C . ALA A 1 389 ? 0.694 -6.764 -8.467 1.00 98.12 389 ALA A C 1
ATOM 2933 O O . ALA A 1 389 ? 0.300 -5.604 -8.345 1.00 98.12 389 ALA A O 1
ATOM 2934 N N . SER A 1 390 ? 0.191 -7.771 -7.758 1.00 96.81 390 SER A N 1
ATOM 2935 C CA . SER A 1 390 ? -0.608 -7.590 -6.542 1.00 96.81 390 SER A CA 1
ATOM 2936 C C . SER A 1 390 ? 0.286 -7.441 -5.320 1.00 96.81 390 SER A C 1
ATOM 2938 O O . SER A 1 390 ? 1.388 -7.991 -5.275 1.00 96.81 390 SER A O 1
ATOM 2940 N N . TRP A 1 391 ? -0.194 -6.696 -4.321 1.00 96.50 391 TRP A N 1
ATOM 2941 C CA . TRP A 1 391 ? 0.608 -6.310 -3.163 1.00 96.50 391 TRP A CA 1
ATOM 2942 C C . TRP A 1 391 ? -0.094 -6.581 -1.828 1.00 96.50 391 TRP A C 1
ATOM 2944 O O . TRP A 1 391 ? -1.235 -6.170 -1.605 1.00 96.50 391 TRP A O 1
ATOM 2954 N N . GLY A 1 392 ? 0.646 -7.199 -0.908 1.00 94.25 392 GLY A N 1
ATOM 2955 C CA . GLY A 1 392 ? 0.349 -7.286 0.520 1.00 94.25 392 GLY A CA 1
ATOM 2956 C C . GLY A 1 392 ? -0.867 -8.123 0.894 1.00 94.25 392 GLY A C 1
ATOM 2957 O O . GLY A 1 392 ? -1.358 -8.942 0.117 1.00 94.25 392 GLY A O 1
ATOM 2958 N N . ALA A 1 393 ? -1.345 -7.891 2.117 1.00 91.88 393 ALA A N 1
ATOM 2959 C CA . ALA A 1 393 ? -2.443 -8.604 2.772 1.00 91.88 393 ALA A CA 1
ATOM 2960 C C . ALA A 1 393 ? -3.703 -8.794 1.913 1.00 91.88 393 ALA A C 1
ATOM 2962 O O . ALA A 1 393 ? -4.351 -9.839 1.986 1.00 91.88 393 ALA A O 1
ATOM 2963 N N . GLY A 1 394 ? -4.057 -7.765 1.143 1.00 93.25 394 GLY A N 1
ATOM 2964 C CA . GLY A 1 394 ? -5.246 -7.743 0.297 1.00 93.25 394 GLY A CA 1
ATOM 2965 C C . GLY A 1 394 ? -5.007 -8.134 -1.152 1.00 93.25 394 GLY A C 1
ATOM 2966 O O . GLY A 1 394 ? -5.959 -8.096 -1.919 1.00 93.25 394 GLY A O 1
ATOM 2967 N N . GLN A 1 395 ? -3.756 -8.409 -1.542 1.00 94.50 395 GLN A N 1
ATOM 2968 C CA . GLN A 1 395 ? -3.359 -8.644 -2.934 1.00 94.50 395 GLN A CA 1
ATOM 2969 C C . GLN A 1 395 ? -3.970 -7.628 -3.918 1.00 94.50 395 GLN A C 1
ATOM 2971 O O . GLN A 1 395 ? -4.363 -7.960 -5.035 1.00 94.50 395 GLN A O 1
ATOM 2976 N N . VAL A 1 396 ? -4.022 -6.349 -3.530 1.00 94.56 396 VAL A N 1
ATOM 2977 C CA . VAL A 1 396 ? -4.533 -5.302 -4.419 1.00 94.56 396 VAL A CA 1
ATOM 2978 C C . VAL A 1 396 ? -3.554 -5.140 -5.579 1.00 94.56 396 VAL A C 1
ATOM 2980 O O . VAL A 1 396 ? -2.366 -4.886 -5.365 1.00 94.56 396 VAL A O 1
ATOM 2983 N N . MET A 1 397 ? -4.044 -5.293 -6.810 1.00 96.81 397 MET A N 1
ATOM 2984 C CA . MET A 1 397 ? -3.237 -5.076 -8.013 1.00 96.81 397 MET A CA 1
ATOM 2985 C C . MET A 1 397 ? -2.725 -3.639 -8.078 1.00 96.81 397 MET A C 1
ATOM 2987 O O . MET A 1 397 ? -3.494 -2.694 -7.914 1.00 96.81 397 MET A O 1
ATOM 2991 N N . GLY A 1 398 ? -1.445 -3.463 -8.397 1.00 97.75 398 GLY A N 1
ATOM 2992 C CA . GLY A 1 398 ? -0.792 -2.159 -8.421 1.00 97.75 398 GLY A CA 1
ATOM 2993 C C . GLY A 1 398 ? -1.380 -1.201 -9.451 1.00 97.75 398 GLY A C 1
ATOM 2994 O O . GLY A 1 398 ? -1.300 0.005 -9.269 1.00 97.75 398 GLY A O 1
ATOM 2995 N N . PHE A 1 399 ? -2.040 -1.683 -10.510 1.00 97.31 399 PHE A N 1
ATOM 2996 C CA . PHE A 1 399 ? -2.787 -0.799 -11.411 1.00 97.31 399 PHE A CA 1
ATOM 2997 C C . PHE A 1 399 ? -3.987 -0.106 -10.751 1.00 97.31 399 PHE A C 1
ATOM 2999 O O . PHE A 1 399 ? -4.483 0.868 -11.309 1.00 97.31 399 PHE A O 1
ATOM 3006 N N . ASN A 1 400 ? -4.424 -0.569 -9.576 1.00 95.81 400 ASN A N 1
ATOM 3007 C CA . ASN A 1 400 ? -5.437 0.077 -8.743 1.00 95.81 400 ASN A CA 1
ATOM 3008 C C . ASN A 1 400 ? -4.825 1.074 -7.743 1.00 95.81 400 ASN A C 1
ATOM 3010 O O . ASN A 1 400 ? -5.521 1.494 -6.823 1.00 95.81 400 ASN A O 1
ATOM 3014 N N . HIS A 1 401 ? -3.551 1.465 -7.888 1.00 94.06 401 HIS A N 1
ATOM 3015 C CA . HIS A 1 401 ? -2.877 2.377 -6.955 1.00 94.06 401 HIS A CA 1
ATOM 3016 C C . HIS A 1 401 ? -3.705 3.638 -6.656 1.00 94.06 401 HIS A C 1
ATOM 3018 O O . HIS A 1 401 ? -3.907 3.972 -5.493 1.00 94.06 401 HIS A O 1
ATOM 3024 N N . SER A 1 402 ? -4.278 4.276 -7.681 1.00 90.44 402 SER A N 1
ATOM 3025 C CA . SER A 1 402 ? -5.104 5.478 -7.523 1.00 90.44 402 SER A CA 1
ATOM 3026 C C . SER A 1 402 ? -6.426 5.203 -6.819 1.00 90.44 402 SER A C 1
ATOM 3028 O O . SER A 1 402 ? -6.919 6.065 -6.099 1.00 90.44 402 SER A O 1
ATOM 3030 N N . THR A 1 403 ? -6.984 4.005 -7.003 1.00 87.38 403 THR A N 1
ATOM 3031 C CA . THR A 1 403 ? -8.201 3.558 -6.318 1.00 87.38 403 THR A CA 1
ATOM 3032 C C . THR A 1 403 ? -7.957 3.442 -4.822 1.00 87.38 403 THR A C 1
ATOM 3034 O O . THR A 1 403 ? -8.795 3.858 -4.046 1.00 87.38 403 THR A O 1
ATOM 3037 N N . VAL A 1 404 ? -6.796 2.944 -4.396 1.00 85.69 404 VAL A N 1
ATOM 3038 C CA . VAL A 1 404 ? -6.460 2.806 -2.967 1.00 85.69 404 VAL A CA 1
ATOM 3039 C C . VAL A 1 404 ? -5.636 3.979 -2.416 1.00 85.69 404 VAL A C 1
ATOM 3041 O O . VAL A 1 404 ? -4.979 3.850 -1.385 1.00 85.69 404 VAL A O 1
ATOM 3044 N N . GLY A 1 405 ? -5.687 5.137 -3.083 1.00 82.69 405 GLY A N 1
ATOM 3045 C CA . GLY A 1 405 ? -5.177 6.403 -2.547 1.00 82.69 405 GLY A CA 1
ATOM 3046 C C . GLY A 1 405 ? -3.701 6.721 -2.818 1.00 82.69 405 GLY A C 1
ATOM 3047 O O . GLY A 1 405 ? -3.149 7.584 -2.138 1.00 82.69 405 GLY A O 1
ATOM 3048 N N . PHE A 1 406 ? -3.068 6.069 -3.797 1.00 82.12 406 PHE A N 1
ATOM 3049 C CA . PHE A 1 406 ? -1.678 6.323 -4.204 1.00 82.12 406 PHE A CA 1
ATOM 3050 C C . PHE A 1 406 ? -1.585 6.916 -5.614 1.00 82.12 406 PHE A C 1
ATOM 3052 O O . PHE A 1 406 ? -2.278 6.479 -6.535 1.00 82.12 406 PHE A O 1
ATOM 3059 N N . ASN A 1 407 ? -0.686 7.872 -5.839 1.00 80.19 407 ASN A N 1
ATOM 3060 C CA . ASN A 1 407 ? -0.524 8.503 -7.152 1.00 80.19 407 ASN A CA 1
ATOM 3061 C C . ASN A 1 407 ? 0.203 7.610 -8.162 1.00 80.19 407 ASN A C 1
ATOM 3063 O O . ASN A 1 407 ? -0.047 7.725 -9.364 1.00 80.19 407 ASN A O 1
ATOM 3067 N N . THR A 1 408 ? 1.047 6.690 -7.693 1.00 91.69 408 THR A N 1
ATOM 3068 C CA . THR A 1 408 ? 1.761 5.717 -8.536 1.00 91.69 408 THR A CA 1
ATOM 3069 C C . THR A 1 408 ? 1.755 4.310 -7.937 1.00 91.69 408 THR A C 1
ATOM 3071 O O . THR A 1 408 ? 1.608 4.126 -6.726 1.00 91.69 408 THR A O 1
ATOM 3074 N N . ALA A 1 409 ? 1.964 3.289 -8.772 1.00 96.56 409 ALA A N 1
ATOM 3075 C CA . ALA A 1 409 ? 2.153 1.926 -8.274 1.00 96.56 409 ALA A CA 1
ATOM 3076 C C . ALA A 1 409 ? 3.474 1.780 -7.498 1.00 96.56 409 ALA A C 1
ATOM 3078 O O . ALA A 1 409 ? 3.565 0.979 -6.567 1.00 96.56 409 ALA A O 1
ATOM 3079 N N . VAL A 1 410 ? 4.489 2.584 -7.840 1.00 95.00 410 VAL A N 1
ATOM 3080 C CA . VAL A 1 410 ? 5.764 2.665 -7.100 1.00 95.00 410 VAL A CA 1
ATOM 3081 C C . VAL A 1 410 ? 5.560 3.075 -5.645 1.00 95.00 410 VAL A C 1
ATOM 3083 O O . VAL A 1 410 ? 6.120 2.468 -4.734 1.00 95.00 410 VAL A O 1
ATOM 3086 N N . GLU A 1 411 ? 4.740 4.087 -5.425 1.00 82.06 411 GLU A N 1
ATOM 3087 C CA . GLU A 1 411 ? 4.412 4.634 -4.113 1.00 82.06 411 GLU A CA 1
ATOM 3088 C C . GLU A 1 411 ? 3.559 3.672 -3.281 1.00 82.06 411 GLU A C 1
ATOM 3090 O O . GLU A 1 411 ? 3.890 3.407 -2.125 1.00 82.06 411 GLU A O 1
ATOM 3095 N N . MET A 1 412 ? 2.536 3.060 -3.891 1.00 91.31 412 MET A N 1
ATOM 3096 C CA . MET A 1 412 ? 1.757 1.987 -3.265 1.00 91.31 412 MET A CA 1
ATOM 3097 C C . MET A 1 412 ? 2.673 0.861 -2.761 1.00 91.31 412 MET A C 1
ATOM 3099 O O . MET A 1 412 ? 2.618 0.479 -1.590 1.00 91.31 412 MET A O 1
ATOM 3103 N N . ALA A 1 413 ? 3.571 0.373 -3.620 1.00 92.62 413 ALA A N 1
ATOM 3104 C CA . ALA A 1 413 ? 4.540 -0.657 -3.266 1.00 92.62 413 ALA A CA 1
ATOM 3105 C C . ALA A 1 413 ? 5.493 -0.211 -2.149 1.00 92.62 413 ALA A C 1
ATOM 3107 O O . ALA A 1 413 ? 5.783 -0.975 -1.227 1.00 92.62 413 ALA A O 1
ATOM 3108 N N . ALA A 1 414 ? 6.001 1.023 -2.208 1.00 81.94 414 ALA A N 1
ATOM 3109 C CA . ALA A 1 414 ? 6.905 1.560 -1.197 1.00 81.94 414 ALA A CA 1
ATOM 3110 C C . ALA A 1 414 ? 6.235 1.669 0.179 1.00 81.94 414 ALA A C 1
ATOM 3112 O O . ALA A 1 414 ? 6.891 1.402 1.190 1.00 81.94 414 ALA A O 1
ATOM 3113 N N . GLN A 1 415 ? 4.950 2.029 0.219 1.00 80.94 415 GLN A N 1
ATOM 3114 C CA . GLN A 1 415 ? 4.183 2.109 1.456 1.00 80.94 415 GLN A CA 1
ATOM 3115 C C . GLN A 1 415 ? 3.867 0.719 2.012 1.00 80.94 415 GLN A C 1
ATOM 3117 O O . GLN A 1 415 ? 4.069 0.466 3.201 1.00 80.94 415 GLN A O 1
ATOM 3122 N N . TYR A 1 416 ? 3.412 -0.204 1.162 1.00 87.75 416 TYR A N 1
ATOM 3123 C CA . TYR A 1 416 ? 3.067 -1.558 1.597 1.00 87.75 416 TYR A CA 1
ATOM 3124 C C . TYR A 1 416 ? 4.297 -2.313 2.117 1.00 87.75 416 TYR A C 1
ATOM 3126 O O . TYR A 1 416 ? 4.188 -3.003 3.128 1.00 87.75 416 TYR A O 1
ATOM 3134 N N . ASN A 1 417 ? 5.484 -2.073 1.542 1.00 79.12 417 ASN A N 1
ATOM 3135 C CA . ASN A 1 417 ? 6.760 -2.615 2.032 1.00 79.12 417 ASN A CA 1
ATOM 3136 C C . ASN A 1 417 ? 7.189 -2.155 3.422 1.00 79.12 417 ASN A C 1
ATOM 3138 O O . ASN A 1 417 ? 8.112 -2.742 3.970 1.00 79.12 417 ASN A O 1
ATOM 3142 N N . LYS A 1 418 ? 6.558 -1.131 3.995 1.00 72.94 418 LYS A N 1
ATOM 3143 C CA . LYS A 1 418 ? 6.958 -0.582 5.297 1.00 72.94 418 LYS A CA 1
ATOM 3144 C C . LYS A 1 418 ? 5.880 -0.719 6.364 1.00 72.94 418 LYS A C 1
ATOM 3146 O O . LYS A 1 418 ? 6.144 -0.421 7.524 1.00 72.94 418 LYS A O 1
ATOM 3151 N N . SER A 1 419 ? 4.655 -1.089 5.986 1.00 75.88 419 SER A N 1
ATOM 3152 C CA . SER A 1 419 ? 3.498 -0.946 6.866 1.00 75.88 419 SER A CA 1
ATOM 3153 C C . SER A 1 419 ? 2.445 -2.022 6.624 1.00 75.88 419 SER A C 1
ATOM 3155 O O . SER A 1 419 ? 1.661 -1.951 5.678 1.00 75.88 419 SER A O 1
ATOM 3157 N N . GLU A 1 420 ? 2.366 -2.975 7.555 1.00 80.50 420 GLU A N 1
ATOM 3158 C CA . GLU A 1 420 ? 1.264 -3.941 7.644 1.00 80.50 420 GLU A CA 1
ATOM 3159 C C . GLU A 1 420 ? -0.098 -3.241 7.730 1.00 80.50 420 GLU A C 1
ATOM 3161 O O . GLU A 1 420 ? -1.028 -3.619 7.020 1.00 80.50 420 GLU A O 1
ATOM 3166 N N . ARG A 1 421 ? -0.202 -2.175 8.536 1.00 86.44 421 ARG A N 1
ATOM 3167 C CA . ARG A 1 421 ? -1.423 -1.367 8.635 1.00 86.44 421 ARG A CA 1
ATOM 3168 C C . ARG A 1 421 ? -1.850 -0.857 7.266 1.00 86.44 421 ARG A C 1
ATOM 3170 O O . ARG A 1 421 ? -3.007 -1.008 6.912 1.00 86.44 421 ARG A O 1
ATOM 3177 N N . SER A 1 422 ? -0.926 -0.310 6.476 1.00 84.81 422 SER A N 1
ATOM 3178 C CA . SER A 1 422 ? -1.257 0.226 5.152 1.00 84.81 422 SER A CA 1
ATOM 3179 C C . SER A 1 422 ? -1.712 -0.858 4.177 1.00 84.81 422 SER A C 1
ATOM 3181 O O . SER A 1 422 ? -2.609 -0.600 3.379 1.00 84.81 422 SER A O 1
ATOM 3183 N N . GLN A 1 423 ? -1.158 -2.071 4.266 1.00 89.50 423 GLN A N 1
ATOM 3184 C CA . GLN A 1 423 ? -1.653 -3.205 3.484 1.00 89.50 423 GLN A CA 1
ATOM 3185 C C . GLN A 1 423 ? -3.089 -3.587 3.878 1.00 89.50 423 GLN A C 1
ATOM 3187 O O . GLN A 1 423 ? -3.912 -3.853 3.006 1.00 89.50 423 GLN A O 1
ATOM 3192 N N . ILE A 1 424 ? -3.395 -3.602 5.181 1.00 91.88 424 ILE A N 1
ATOM 3193 C CA . ILE A 1 424 ? -4.730 -3.939 5.701 1.00 91.88 424 ILE A CA 1
ATOM 3194 C C . ILE A 1 424 ? -5.736 -2.835 5.360 1.00 91.88 424 ILE A C 1
ATOM 3196 O O . ILE A 1 424 ? -6.785 -3.136 4.804 1.00 91.88 424 ILE A O 1
ATOM 3200 N N . THR A 1 425 ? -5.407 -1.563 5.600 1.00 88.81 425 THR A N 1
ATOM 3201 C CA . THR A 1 425 ? -6.216 -0.402 5.184 1.00 88.81 425 THR A CA 1
ATOM 3202 C C . THR A 1 425 ? -6.501 -0.438 3.682 1.00 88.81 425 THR A C 1
ATOM 3204 O O . THR A 1 425 ? -7.616 -0.146 3.260 1.00 88.81 425 THR A O 1
ATOM 3207 N N . GLY A 1 426 ? -5.543 -0.896 2.870 1.00 90.56 426 GLY A N 1
ATOM 3208 C CA . GLY A 1 426 ? -5.727 -1.125 1.438 1.00 90.56 426 GLY A CA 1
ATOM 3209 C C . GLY A 1 426 ? -6.914 -2.022 1.074 1.00 90.56 426 GLY A C 1
ATOM 3210 O O . GLY A 1 426 ? -7.569 -1.772 0.066 1.00 90.56 426 GLY A O 1
ATOM 3211 N N . ILE A 1 427 ? -7.235 -3.025 1.900 1.00 94.50 427 ILE A N 1
ATOM 3212 C CA . ILE A 1 427 ? -8.414 -3.887 1.712 1.00 94.50 427 ILE A CA 1
ATOM 3213 C C . ILE A 1 427 ? -9.694 -3.056 1.836 1.00 94.50 427 ILE A C 1
ATOM 3215 O O . ILE A 1 427 ? -10.566 -3.123 0.974 1.00 94.50 427 ILE A O 1
ATOM 3219 N N . PHE A 1 428 ? -9.799 -2.249 2.889 1.00 93.50 428 PHE A N 1
ATOM 3220 C CA . PHE A 1 428 ? -10.982 -1.434 3.167 1.00 93.50 428 PHE A CA 1
ATOM 3221 C C . PHE A 1 428 ? -11.154 -0.313 2.141 1.00 93.50 428 PHE A C 1
ATOM 3223 O O . PHE A 1 428 ? -12.251 -0.120 1.621 1.00 93.50 428 PHE A O 1
ATOM 3230 N N . GLU A 1 429 ? -10.067 0.365 1.775 1.00 89.44 429 GLU A N 1
ATOM 3231 C CA . GLU A 1 429 ? -10.059 1.361 0.700 1.00 89.44 429 GLU A CA 1
ATOM 3232 C C . GLU A 1 429 ? -10.513 0.730 -0.628 1.00 89.44 429 GLU A C 1
ATOM 3234 O O . GLU A 1 429 ? -11.384 1.270 -1.306 1.00 89.44 429 GLU A O 1
ATOM 3239 N N . TYR A 1 430 ? -10.036 -0.475 -0.958 1.00 93.88 430 TYR A N 1
ATOM 3240 C CA . TYR A 1 430 ? -10.482 -1.185 -2.155 1.00 93.88 430 TYR A CA 1
ATOM 3241 C C . TYR A 1 430 ? -11.975 -1.547 -2.108 1.00 93.88 430 TYR A C 1
ATOM 3243 O O . TYR A 1 430 ? -12.684 -1.341 -3.096 1.00 93.88 430 TYR A O 1
ATOM 3251 N N . ILE A 1 431 ? -12.474 -2.046 -0.970 1.00 94.44 431 ILE A N 1
ATOM 3252 C CA . ILE A 1 431 ? -13.899 -2.355 -0.768 1.00 94.44 431 ILE A CA 1
ATOM 3253 C C . ILE A 1 431 ? -14.759 -1.100 -0.951 1.00 94.44 431 ILE A C 1
ATOM 3255 O O . ILE A 1 431 ? -15.792 -1.160 -1.623 1.00 94.44 431 ILE A O 1
ATOM 3259 N N . ARG A 1 432 ? -14.343 0.027 -0.364 1.00 91.44 432 ARG A N 1
ATOM 3260 C CA . ARG A 1 432 ? -15.064 1.301 -0.439 1.00 91.44 432 ARG A CA 1
ATOM 3261 C C . ARG A 1 432 ? -15.138 1.803 -1.875 1.00 91.44 432 ARG A C 1
ATOM 3263 O O . ARG A 1 432 ? -16.227 2.027 -2.393 1.00 91.44 432 ARG A O 1
ATOM 3270 N N . GLU A 1 433 ? -13.989 1.931 -2.525 1.00 91.06 433 GLU A N 1
ATOM 3271 C CA . GLU A 1 433 ? -13.867 2.615 -3.816 1.00 91.06 433 GLU A CA 1
ATOM 3272 C C . GLU A 1 433 ? -14.393 1.776 -4.990 1.00 91.06 433 GLU A C 1
ATOM 3274 O O . GLU A 1 433 ? -14.787 2.320 -6.019 1.00 91.06 433 GLU A O 1
ATOM 3279 N N . ASN A 1 434 ? -14.491 0.452 -4.827 1.00 91.25 434 ASN A N 1
ATOM 3280 C CA . ASN A 1 434 ? -15.150 -0.430 -5.797 1.00 91.25 434 ASN A CA 1
ATOM 3281 C C . ASN A 1 434 ? -16.626 -0.709 -5.461 1.00 91.25 434 ASN A C 1
ATOM 3283 O O . ASN A 1 434 ? -17.232 -1.590 -6.068 1.00 91.25 434 ASN A O 1
ATOM 3287 N N . ASN A 1 435 ? -17.223 0.030 -4.516 1.00 94.12 435 ASN A N 1
ATOM 3288 C CA . ASN A 1 435 ? -18.623 -0.116 -4.097 1.00 94.12 435 ASN A CA 1
ATOM 3289 C C . ASN A 1 435 ? -18.993 -1.537 -3.628 1.00 94.12 435 ASN A C 1
ATOM 3291 O O . ASN A 1 435 ? -20.127 -1.988 -3.787 1.00 94.12 435 ASN A O 1
ATOM 3295 N N . LEU A 1 436 ? -18.044 -2.250 -3.019 1.00 95.62 436 LEU A N 1
ATOM 3296 C CA . LEU A 1 436 ? -18.245 -3.622 -2.549 1.00 95.62 436 LEU A CA 1
ATOM 3297 C C . LEU A 1 436 ? -18.836 -3.682 -1.135 1.00 95.62 436 LEU A C 1
ATOM 3299 O O . LEU A 1 436 ? -19.264 -4.748 -0.706 1.00 95.62 436 LEU A O 1
ATOM 3303 N N . ALA A 1 437 ? -18.902 -2.559 -0.411 1.00 95.75 437 ALA A N 1
ATOM 3304 C CA . ALA A 1 437 ? -19.375 -2.524 0.976 1.00 95.75 437 ALA A CA 1
ATOM 3305 C C . ALA A 1 437 ? -20.789 -3.112 1.154 1.00 95.75 437 ALA A C 1
ATOM 3307 O O . ALA A 1 437 ? -21.038 -3.825 2.124 1.00 95.75 437 ALA A O 1
ATOM 3308 N N . GLN A 1 438 ? -21.702 -2.865 0.205 1.00 96.06 438 GLN A N 1
ATOM 3309 C CA . GLN A 1 438 ? -23.044 -3.457 0.235 1.00 96.06 438 GLN A CA 1
ATOM 3310 C C . GLN A 1 438 ? -22.986 -4.982 0.074 1.00 96.06 438 GLN A C 1
ATOM 3312 O O . GLN A 1 438 ? -23.549 -5.698 0.893 1.00 96.06 438 GLN A O 1
ATOM 3317 N N . ALA A 1 439 ? -22.241 -5.483 -0.916 1.00 97.06 439 ALA A N 1
ATOM 3318 C CA . ALA A 1 439 ? -22.070 -6.921 -1.124 1.00 97.06 439 ALA A CA 1
ATOM 3319 C C . ALA A 1 439 ? -21.435 -7.608 0.096 1.00 97.06 439 ALA A C 1
ATOM 3321 O O . ALA A 1 439 ? -21.826 -8.710 0.465 1.00 97.06 439 ALA A O 1
ATOM 3322 N N . VAL A 1 440 ? -20.488 -6.939 0.762 1.00 96.50 440 VAL A N 1
ATOM 3323 C CA . VAL A 1 440 ? -19.892 -7.424 2.012 1.00 96.50 440 VAL A CA 1
ATOM 3324 C C . VAL A 1 440 ? -20.938 -7.524 3.131 1.00 96.50 440 VAL A C 1
ATOM 3326 O O . VAL A 1 440 ? -20.976 -8.547 3.814 1.00 96.50 440 VAL A O 1
ATOM 3329 N N . ARG A 1 441 ? -21.794 -6.505 3.305 1.00 95.75 441 ARG A N 1
ATOM 3330 C CA . ARG A 1 441 ? -22.890 -6.516 4.296 1.00 95.75 441 ARG A CA 1
ATOM 3331 C C . ARG A 1 441 ? -23.917 -7.610 4.027 1.00 95.75 441 ARG A C 1
ATOM 3333 O O . ARG A 1 441 ? -24.338 -8.286 4.957 1.00 95.75 441 ARG A O 1
ATOM 3340 N N . ASP A 1 442 ? -24.262 -7.816 2.763 1.00 96.56 442 ASP A N 1
ATOM 3341 C CA . ASP A 1 442 ? -25.253 -8.814 2.352 1.00 96.56 442 ASP A CA 1
ATOM 3342 C C . ASP A 1 442 ? -24.671 -10.240 2.291 1.00 96.56 442 ASP A C 1
ATOM 3344 O O . ASP A 1 442 ? -25.359 -11.178 1.889 1.00 96.56 442 ASP A O 1
ATOM 3348 N N . ALA A 1 443 ? -23.395 -10.412 2.668 1.00 95.62 443 ALA A N 1
ATOM 3349 C CA . ALA A 1 443 ? -22.631 -11.649 2.516 1.00 95.62 443 ALA A CA 1
ATOM 3350 C C . ALA A 1 443 ? -22.640 -12.210 1.074 1.00 95.62 443 ALA A C 1
ATOM 3352 O O . ALA A 1 443 ? -22.460 -13.413 0.857 1.00 95.62 443 ALA A O 1
ATOM 3353 N N . ASP A 1 444 ? -22.790 -11.338 0.071 1.00 96.81 444 ASP A N 1
ATOM 3354 C CA . ASP A 1 444 ? -22.647 -11.666 -1.347 1.00 96.81 444 ASP A CA 1
ATOM 3355 C C . ASP A 1 444 ? -21.161 -11.761 -1.720 1.00 96.81 444 ASP A C 1
ATOM 3357 O O . ASP A 1 444 ? -20.567 -10.927 -2.416 1.00 96.81 444 ASP A O 1
ATOM 3361 N N . TYR A 1 445 ? -20.537 -12.837 -1.246 1.00 96.31 445 TYR A N 1
ATOM 3362 C CA . TYR A 1 445 ? -19.131 -13.107 -1.511 1.00 96.31 445 TYR A CA 1
ATOM 3363 C C . TYR A 1 445 ? -18.848 -13.429 -2.981 1.00 96.31 445 TYR A C 1
ATOM 3365 O O . TYR A 1 445 ? -17.692 -13.366 -3.391 1.00 96.31 445 TYR A O 1
ATOM 3373 N N . ALA A 1 446 ? -19.864 -13.737 -3.795 1.00 95.31 446 ALA A N 1
ATOM 3374 C CA . ALA A 1 446 ? -19.682 -13.920 -5.232 1.00 95.31 446 ALA A CA 1
ATOM 3375 C C . ALA A 1 446 ? -19.398 -12.584 -5.924 1.00 95.31 446 ALA A C 1
ATOM 3377 O O . ALA A 1 446 ? -18.519 -12.526 -6.787 1.00 95.31 446 ALA A O 1
ATOM 3378 N N . THR A 1 447 ? -20.089 -11.515 -5.523 1.00 95.19 447 THR A N 1
ATOM 3379 C CA . THR A 1 447 ? -19.796 -10.155 -5.991 1.00 95.19 447 THR A CA 1
ATOM 3380 C C . THR A 1 447 ? -18.449 -9.661 -5.461 1.00 95.19 447 THR A C 1
ATOM 3382 O O . THR A 1 447 ? -17.650 -9.144 -6.240 1.00 95.19 447 THR A O 1
ATOM 3385 N N . VAL A 1 448 ? -18.131 -9.908 -4.183 1.00 93.56 448 VAL A N 1
ATOM 3386 C CA . VAL A 1 448 ? -16.809 -9.571 -3.612 1.00 93.56 448 VAL A CA 1
ATOM 3387 C C . VAL A 1 448 ? -15.677 -10.281 -4.362 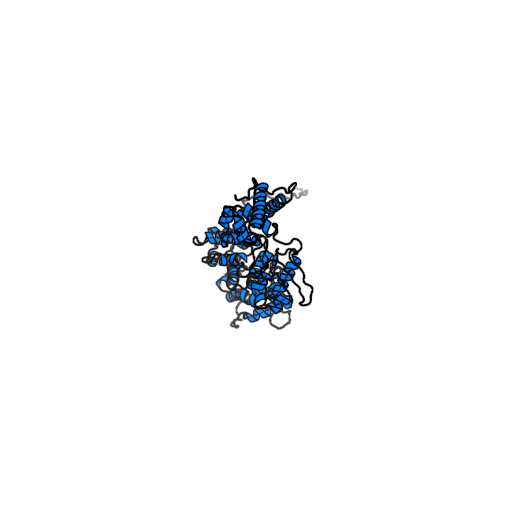1.00 93.56 448 VAL A C 1
ATOM 3389 O O . VAL A 1 448 ? -14.727 -9.639 -4.808 1.00 93.56 448 VAL A O 1
ATOM 3392 N N . ALA A 1 449 ? -15.796 -11.597 -4.563 1.00 91.06 449 ALA A N 1
ATOM 3393 C CA . ALA A 1 449 ? -14.806 -12.390 -5.281 1.00 91.06 449 ALA A CA 1
ATOM 3394 C C . ALA A 1 449 ? -14.643 -11.936 -6.734 1.00 91.06 449 ALA A C 1
ATOM 3396 O O . ALA A 1 449 ? -13.523 -11.893 -7.236 1.00 91.06 449 ALA A O 1
ATOM 3397 N N . ALA A 1 450 ? -15.742 -11.575 -7.405 1.00 90.31 450 ALA A N 1
ATOM 3398 C CA . ALA A 1 450 ? -15.686 -11.040 -8.759 1.00 90.31 450 ALA A CA 1
ATOM 3399 C C . ALA A 1 450 ? -14.966 -9.684 -8.826 1.00 90.31 450 ALA A C 1
ATOM 3401 O O . ALA A 1 450 ? -14.304 -9.418 -9.828 1.00 90.31 450 ALA A O 1
ATOM 3402 N N . GLY A 1 451 ? -15.064 -8.862 -7.775 1.00 87.31 451 GLY A N 1
ATOM 3403 C CA . GLY A 1 451 ? -14.326 -7.605 -7.653 1.00 87.31 451 GLY A CA 1
ATOM 3404 C C . GLY A 1 451 ? -12.811 -7.814 -7.616 1.00 87.31 451 GLY A C 1
ATOM 3405 O O . GLY A 1 451 ? -12.102 -7.226 -8.423 1.00 87.31 451 GLY A O 1
ATOM 3406 N N . TYR A 1 452 ? -12.325 -8.702 -6.741 1.00 83.12 452 TYR A N 1
ATOM 3407 C CA . TYR A 1 452 ? -10.886 -8.966 -6.576 1.00 83.12 452 TYR A CA 1
ATOM 3408 C C . TYR A 1 452 ? -10.287 -9.835 -7.691 1.00 83.12 452 TYR A C 1
ATOM 3410 O O . TYR A 1 452 ? -9.246 -9.509 -8.257 1.00 83.12 452 TYR A O 1
ATOM 3418 N N . ASN A 1 453 ? -10.951 -10.946 -8.017 1.00 78.94 453 ASN A N 1
ATOM 3419 C CA . ASN A 1 453 ? -10.382 -12.042 -8.809 1.00 78.94 453 ASN A CA 1
ATOM 3420 C C . ASN A 1 453 ? -10.991 -12.149 -10.221 1.00 78.94 453 ASN A C 1
ATOM 3422 O O . ASN A 1 453 ? -10.629 -13.029 -11.007 1.00 78.94 453 ASN A O 1
ATOM 3426 N N . GLY A 1 454 ? -11.947 -11.279 -10.559 1.00 80.94 454 GLY A N 1
ATOM 3427 C CA . GLY A 1 454 ? -12.728 -11.376 -11.787 1.00 80.94 454 GLY A CA 1
ATOM 3428 C C . GLY A 1 454 ? -13.778 -12.496 -11.759 1.00 80.94 454 GLY A C 1
ATOM 3429 O O . GLY A 1 454 ? -13.902 -13.289 -10.824 1.00 80.94 454 GLY A O 1
ATOM 3430 N N . SER A 1 455 ? -14.583 -12.584 -12.818 1.00 78.00 455 SER A N 1
ATOM 3431 C CA . SER A 1 455 ? -15.763 -13.464 -12.853 1.00 78.00 455 SER A CA 1
ATOM 3432 C C . SER A 1 455 ? -15.452 -14.960 -12.999 1.00 78.00 455 SER A C 1
ATOM 3434 O O . SER A 1 455 ? -16.321 -15.787 -12.721 1.00 78.00 455 SER A O 1
ATOM 3436 N N . GLY A 1 456 ? -14.235 -15.323 -13.417 1.00 74.69 456 GLY A N 1
ATOM 3437 C CA . GLY A 1 456 ? -13.894 -16.682 -13.852 1.00 74.69 456 GLY A CA 1
ATOM 3438 C C . GLY A 1 456 ? -13.882 -17.747 -12.751 1.00 74.69 456 GLY A C 1
ATOM 3439 O O . GLY A 1 456 ? -14.091 -18.918 -13.054 1.00 74.69 456 GLY A O 1
ATOM 3440 N N . GLN A 1 457 ? -13.651 -17.361 -11.492 1.00 80.81 457 GLN A N 1
ATOM 3441 C CA . GLN A 1 457 ? -13.588 -18.277 -10.338 1.00 80.81 457 GLN A CA 1
ATOM 3442 C C . GLN A 1 457 ? -14.433 -17.795 -9.149 1.00 80.81 457 GLN A C 1
ATOM 3444 O O . GLN A 1 457 ? -14.251 -18.256 -8.021 1.00 80.81 457 GLN A O 1
ATOM 3449 N N . LYS A 1 458 ? -15.381 -16.876 -9.380 1.00 88.00 458 LYS A N 1
ATOM 3450 C CA . LYS A 1 458 ? -16.094 -16.184 -8.296 1.00 88.00 458 LYS A CA 1
ATOM 3451 C C . LYS A 1 458 ? -16.784 -17.123 -7.300 1.00 88.00 458 LYS A C 1
ATOM 3453 O O . LYS A 1 458 ? -16.769 -16.839 -6.114 1.00 88.00 458 LYS A O 1
ATOM 3458 N N . ALA A 1 459 ? -17.337 -18.253 -7.751 1.00 88.69 459 ALA A N 1
ATOM 3459 C CA . ALA A 1 459 ? -18.006 -19.216 -6.871 1.00 88.69 459 ALA A CA 1
ATOM 3460 C C . ALA A 1 459 ? -17.020 -19.922 -5.924 1.00 88.69 459 ALA A C 1
ATOM 3462 O O . ALA A 1 459 ? -17.296 -20.060 -4.735 1.00 88.69 459 ALA A O 1
ATOM 3463 N N . THR A 1 460 ? -15.853 -20.315 -6.441 1.00 90.00 460 THR A N 1
ATOM 3464 C CA . THR A 1 460 ? -14.782 -20.948 -5.662 1.00 90.00 460 THR A CA 1
ATOM 3465 C C . THR A 1 460 ? -14.264 -19.994 -4.589 1.00 90.00 460 THR A C 1
ATOM 3467 O O . THR A 1 460 ? -14.240 -20.338 -3.410 1.00 90.00 460 THR A O 1
ATOM 3470 N N . TYR A 1 461 ? -13.915 -18.766 -4.979 1.00 90.12 461 TYR A N 1
ATOM 3471 C CA . TYR A 1 461 ? -13.432 -17.749 -4.044 1.00 90.12 461 TYR A CA 1
ATOM 3472 C C . TYR A 1 461 ? -14.509 -17.336 -3.037 1.00 90.12 461 TYR A C 1
ATOM 3474 O O . TYR A 1 461 ? -14.212 -17.224 -1.853 1.00 90.12 461 TYR A O 1
ATOM 3482 N N . ALA A 1 462 ? -15.769 -17.198 -3.461 1.00 94.56 462 ALA A N 1
ATOM 3483 C CA . ALA A 1 462 ? -16.878 -16.908 -2.556 1.00 94.56 462 ALA A CA 1
ATOM 3484 C C . ALA A 1 462 ? -17.031 -17.973 -1.464 1.00 94.56 462 ALA A C 1
ATOM 3486 O O . ALA A 1 462 ? -17.199 -17.631 -0.296 1.00 94.56 462 ALA A O 1
ATOM 3487 N N . ALA A 1 463 ? -16.929 -19.258 -1.825 1.00 95.44 463 ALA A N 1
ATOM 3488 C CA . ALA A 1 463 ? -16.993 -20.354 -0.862 1.00 95.44 463 ALA A CA 1
ATOM 3489 C C . ALA A 1 463 ? -15.823 -20.316 0.136 1.00 95.44 463 ALA A C 1
ATOM 3491 O O . ALA A 1 463 ? -16.030 -20.535 1.329 1.00 95.44 463 ALA A O 1
ATOM 3492 N N . LEU A 1 464 ? -14.610 -19.991 -0.329 1.00 94.81 464 LEU A N 1
ATOM 3493 C CA . LEU A 1 464 ? -13.434 -19.842 0.534 1.00 94.81 464 LEU A CA 1
ATOM 3494 C C . LEU A 1 464 ? -13.565 -18.646 1.487 1.00 94.81 464 LEU A C 1
ATOM 3496 O O . LEU A 1 464 ? -13.294 -18.791 2.679 1.00 94.81 464 LEU A O 1
ATOM 3500 N N . ILE A 1 465 ? -14.019 -17.491 0.984 1.00 96.75 465 ILE A N 1
ATOM 3501 C CA . ILE A 1 465 ? -14.241 -16.287 1.798 1.00 96.75 465 ILE A CA 1
ATOM 3502 C C . ILE A 1 465 ? -15.305 -16.584 2.848 1.00 96.75 465 ILE A C 1
ATOM 3504 O O . ILE A 1 465 ? -15.092 -16.292 4.023 1.00 96.75 465 ILE A O 1
ATOM 3508 N N . LYS A 1 466 ? -16.411 -17.228 2.451 1.00 97.94 466 LYS A N 1
ATOM 3509 C CA . LYS A 1 466 ? -17.468 -17.630 3.377 1.00 97.94 466 LYS A CA 1
ATOM 3510 C C . LYS A 1 466 ? -16.930 -18.539 4.480 1.00 97.94 466 LYS A C 1
ATOM 3512 O O . LYS A 1 466 ? -17.162 -18.264 5.650 1.00 97.94 466 LYS A O 1
ATOM 3517 N N . ALA A 1 467 ? -16.196 -19.594 4.127 1.00 97.81 467 ALA A N 1
ATOM 3518 C CA . ALA A 1 467 ? -15.651 -20.526 5.111 1.00 97.81 467 ALA A CA 1
ATOM 3519 C C . ALA A 1 467 ? -14.710 -19.825 6.106 1.00 97.81 467 ALA A C 1
ATOM 3521 O O . ALA A 1 467 ? -14.770 -20.087 7.306 1.00 97.81 467 ALA A O 1
ATOM 3522 N N . ALA A 1 468 ? -13.863 -18.911 5.622 1.00 97.69 468 ALA A N 1
ATOM 3523 C CA . ALA A 1 468 ? -12.977 -18.122 6.472 1.00 97.69 468 ALA A CA 1
ATOM 3524 C C . ALA A 1 468 ? -13.750 -17.136 7.365 1.00 97.69 468 ALA A C 1
ATOM 3526 O O . ALA A 1 468 ? -13.429 -17.007 8.546 1.00 97.69 468 ALA A O 1
ATOM 3527 N N . ALA A 1 469 ? -14.785 -16.484 6.834 1.00 98.00 469 ALA A N 1
ATOM 3528 C CA . ALA A 1 469 ? -15.652 -15.584 7.585 1.00 98.00 469 ALA A CA 1
ATOM 3529 C C . ALA A 1 469 ? -16.424 -16.325 8.692 1.00 98.00 469 ALA A C 1
ATOM 3531 O O . ALA A 1 469 ? -16.386 -15.899 9.846 1.00 98.00 469 ALA A O 1
ATOM 3532 N N . ASP A 1 470 ? -17.038 -17.469 8.374 1.00 98.19 470 ASP A N 1
ATOM 3533 C CA . ASP A 1 470 ? -17.746 -18.320 9.338 1.00 98.19 470 ASP A CA 1
ATOM 3534 C C . ASP A 1 470 ? -16.789 -18.804 10.451 1.00 98.19 470 ASP A C 1
ATOM 3536 O O . ASP A 1 470 ? -17.125 -18.779 11.638 1.00 98.19 470 ASP A O 1
ATOM 3540 N N . ALA A 1 471 ? -15.566 -19.212 10.086 1.00 98.12 471 ALA A N 1
ATOM 3541 C CA . ALA A 1 471 ? -14.543 -19.623 11.046 1.00 98.12 471 ALA A CA 1
ATOM 3542 C C . ALA A 1 471 ? -14.099 -18.462 11.949 1.00 98.12 471 ALA A C 1
ATOM 3544 O O . ALA A 1 471 ? -13.949 -18.660 13.154 1.00 98.12 471 ALA A O 1
ATOM 3545 N N . TYR A 1 472 ? -13.937 -17.250 11.402 1.00 98.06 472 TYR A N 1
ATOM 3546 C CA . TYR A 1 472 ? -13.639 -16.057 12.197 1.00 98.06 472 TYR A CA 1
ATOM 3547 C C . TYR A 1 472 ? -14.760 -15.782 13.201 1.00 98.06 472 TYR A C 1
ATOM 3549 O O . TYR A 1 472 ? -14.487 -15.750 14.395 1.00 98.06 472 TYR A O 1
ATOM 3557 N N . GLN A 1 473 ? -16.022 -15.714 12.758 1.00 97.50 473 GLN A N 1
ATOM 3558 C CA . GLN A 1 473 ? -17.174 -15.525 13.652 1.00 97.50 473 GLN A CA 1
ATOM 3559 C C . GLN A 1 473 ? -17.215 -16.565 14.780 1.00 97.50 473 GLN A C 1
ATOM 3561 O O . GLN A 1 473 ? -17.476 -16.229 15.937 1.00 97.50 473 GLN A O 1
ATOM 3566 N N . LYS A 1 474 ? -16.943 -17.835 14.453 1.00 97.62 474 LYS A N 1
ATOM 3567 C CA . LYS A 1 474 ? -16.907 -18.933 15.424 1.00 97.62 474 LYS A CA 1
ATOM 3568 C C . LYS A 1 474 ? -15.847 -18.700 16.501 1.00 97.62 474 LYS A C 1
ATOM 3570 O O . LYS A 1 474 ? -16.166 -18.807 17.685 1.00 97.62 474 LYS A O 1
ATOM 3575 N N . VAL A 1 475 ? -14.601 -18.419 16.113 1.00 96.88 475 VAL A N 1
ATOM 3576 C CA . VAL A 1 475 ? -13.485 -18.296 17.070 1.00 96.88 475 VAL A CA 1
ATOM 3577 C C . VAL A 1 475 ? -13.488 -16.965 17.821 1.00 96.88 475 VAL A C 1
ATOM 3579 O O . VAL A 1 475 ? -12.955 -16.897 18.925 1.00 96.88 475 VAL A O 1
ATOM 3582 N N . THR A 1 476 ? -14.123 -15.926 17.273 1.00 97.50 476 THR A N 1
ATOM 3583 C CA . THR A 1 476 ? -14.225 -14.601 17.903 1.00 97.50 476 THR A CA 1
ATOM 3584 C C . THR A 1 476 ? -15.529 -14.390 18.673 1.00 97.50 476 THR A C 1
ATOM 3586 O O . THR A 1 476 ? -15.856 -13.265 19.053 1.00 97.50 476 THR A O 1
ATOM 3589 N N . LYS A 1 477 ? -16.310 -15.446 18.923 1.00 95.75 477 LYS A N 1
ATOM 3590 C CA . LYS A 1 477 ? -17.562 -15.333 19.676 1.00 95.75 477 LYS A CA 1
ATOM 3591 C C . LYS A 1 477 ? -17.303 -14.781 21.085 1.00 95.75 477 LYS A C 1
ATOM 3593 O O . LYS A 1 477 ? -16.536 -15.357 21.851 1.00 95.75 477 LYS A O 1
ATOM 3598 N N . GLY A 1 478 ? -17.988 -13.689 21.433 1.00 92.94 478 GLY A N 1
ATOM 3599 C CA . GLY A 1 478 ? -17.856 -13.028 22.738 1.00 92.94 478 GLY A CA 1
ATOM 3600 C C . GLY A 1 478 ? -16.598 -12.172 22.892 1.00 92.94 478 GLY A C 1
ATOM 3601 O O . GLY A 1 478 ? -16.279 -11.777 24.010 1.00 92.94 478 GLY A O 1
ATOM 3602 N N . LYS A 1 479 ? -15.887 -11.906 21.793 1.00 95.00 479 LYS A N 1
ATOM 3603 C CA . LYS A 1 479 ? -14.703 -11.055 21.769 1.00 95.00 479 LYS A CA 1
ATOM 3604 C C . LYS A 1 479 ? -15.049 -9.593 21.487 1.00 95.00 479 LYS A C 1
ATOM 3606 O O . LYS A 1 479 ? -16.072 -9.309 20.867 1.00 95.00 479 LYS A O 1
ATOM 3611 N N . THR A 1 480 ? -14.214 -8.669 21.955 1.00 89.06 480 THR A N 1
ATOM 3612 C CA . THR A 1 480 ? -14.496 -7.226 21.959 1.00 89.06 480 THR A CA 1
ATOM 3613 C C . THR A 1 480 ? -14.245 -6.555 20.614 1.00 89.06 480 THR A C 1
ATOM 3615 O O . THR A 1 480 ? -14.943 -5.606 20.275 1.00 89.06 480 THR A O 1
ATOM 3618 N N . HIS A 1 481 ? -13.281 -7.040 19.827 1.00 88.00 481 HIS A N 1
ATOM 3619 C CA . HIS A 1 481 ? -12.909 -6.440 18.538 1.00 88.00 481 HIS A CA 1
ATOM 3620 C C . HIS A 1 481 ? -13.638 -7.113 17.373 1.00 88.00 481 HIS A C 1
ATOM 3622 O O . HIS A 1 481 ? -13.031 -7.656 16.446 1.00 88.00 481 HIS A O 1
ATOM 3628 N N . VAL A 1 482 ? -14.969 -7.132 17.445 1.00 88.31 482 VAL A N 1
ATOM 3629 C CA . VAL A 1 482 ? -15.832 -7.769 16.444 1.00 88.31 482 VAL A CA 1
ATOM 3630 C C . VAL A 1 482 ? -16.963 -6.825 16.054 1.00 88.31 482 VAL A C 1
ATOM 3632 O O . VAL A 1 482 ? -17.683 -6.321 16.910 1.00 88.31 482 VAL A O 1
ATOM 3635 N N . VAL A 1 483 ? -17.126 -6.626 14.747 1.00 89.94 483 VAL A N 1
ATOM 3636 C CA . VAL A 1 483 ? -18.245 -5.894 14.144 1.00 89.94 483 VAL A CA 1
ATOM 3637 C C . VAL A 1 483 ? -19.090 -6.929 13.415 1.00 89.94 483 VAL A C 1
ATOM 3639 O O . VAL A 1 483 ? -18.544 -7.686 12.606 1.00 89.94 483 VAL A O 1
ATOM 3642 N N . ASN A 1 484 ? -20.378 -7.001 13.745 1.00 84.06 484 ASN A N 1
ATOM 3643 C CA . ASN A 1 484 ? -21.312 -7.978 13.176 1.00 84.06 484 ASN A CA 1
ATOM 3644 C C . ASN A 1 484 ? -22.135 -7.390 12.039 1.00 84.06 484 ASN A C 1
ATOM 3646 O O . ASN A 1 484 ? -22.441 -6.178 12.109 1.00 84.06 484 ASN A O 1
#

InterPro domains:
  IPR024408 N-acetylmuramidase [PF11860] (289-472)

Radius of gyration: 30.93 Å; chains: 1; bounding box: 73×76×131 Å

Organism: NCBI:txid1785913

pLDDT: mean 78.39, std 19.99, range [29.06, 98.62]

Foldseek 3Di:
DDDDDDDDDDDDDDDDDDDDDDDDDDDDDDDDDDPPDPLVLLVQCLPPNPVRSVVVVVVVPDDDDDDDDDDPDDDLVVLLVQQLVLVVVVFQQFCFADDDVPDDDDTRHGHNQSSLARDQLLSNLSSLLSNDDVSLVSNLVCLCSCPPRGPSQLNQLLNVVSVQVDSVLRSLLSSLVSLLSSCPVHACVVNLVSQPPDDLLSNLSNQLSGDQVSLVVVQVNLVNHDPVCSVSNNVSSCLNNPVPPPLAAPPAFDLPPPDDLLSLLSVLNRNHLQVLLSLCVVLVFWSLLLSLLLCLQPVSFFADPVPLFWAKAFQLLQLCVLFCVVVVVVSQLFWDAFDDDVTDRRHDTWGDLGSPDDIDDQPPPRVSRVVVLVSSCVVGNNQSSLQRMQTGSNRHRLVCCVQQSGPTSNVLRVVSRVDNSSRSSSSSSLCVSVVVSVCSRVLVQLVVQCSRPNNPCSVVSSVSSVVSSVSSCVSCPPGDSTRD

Secondary structure (DSSP, 8-state):
---------PPPPPPPPPPPPPPP--PPPPPP--TT-HHHHHHHHHHHHHHHHHHHHHHHS----------PPPPHHHHHHHHHHHHHTT-SSPPPBPPPTT--SPPBP--HHHHHTT--HHHHHHHHHHT-HHHHHHHHHTGGGGTTTS-HHHHHHHHHHHHTT-HHHHHHHHHHHHHHHHHTTS--HHHHHTTTT--HHHHHHHHTTS-HHHHHHHHTTGGGS-TTTHHHHHHHHHHHH-SSS--S-SSPPP-TT--HHHHHHHHHHHHHHHHHHHHHHHHT--HHHHHHHHHHHHTT-SB-TTT-PBPEEE-HHHHIIIIITTSHHHHHHHEE---STT--TTS--EE-SSTTSPPB--TT-HHHHHHHHHHHHHHH-HHHHHHTEEETTTTEEGGGTTTTT-SSHHHHHHHHTT-HHHHHHHHHHHHHHTT-HHHHHTT-HHHHHHHHH-GGGHHHHHHHHHHHHHHHHHHTTT-SS---